Protein 2VVE (pdb70)

CATH classification: 2.60.120.770 (+1 more: 2.60.120.720)

InterPro domains:
  IPR054023 Spike protein P1, C-terminal [PF22188] (168-319)
  IPR059257 Spike protein P1, second jelly-roll domain [PF22465] (92-167)
  IPR059775 Spike protein P1, first jelly-roll domain [PF22464] (2-79)

Secondary structure (DSSP, 8-state):
--------EEEEEEEEE-SSSEEEE---TTEEEEEEE-SS-EEEE-TT-B-GGG--BS-EEE-TT-EEEE--SS-EEEE----SSEEEE---SPPBB--S--HHHHHHTT---EEEEE-GGGTT--EEEEEEEEEB-TTGGG--TT--EEE-EEEEEESS-TT---EEEEE---EEE--B--GGG-EEEEEEE---SEEEEEEEEE----HHHHHHH---TTSB-SEEEEEEEE--HHHHS-EEEEEEEEE-/-------EEEEEEEEE-SSSEEEE---TTEEEEEEE-SS-EEEE-TT-EEETTEEES-EEE-TT-EEEE--SS-EEEE-----SEEEE---SPPBB--S--HHHHHHTT---EEEEE-GGGTT--EEEEEEEEE--TTGGG--SS--EEE-EEEEEESS-TT---EEEE--EEEEE---S---SS-EEEEEE---SEEEEEEEEE----HHHHHHH---TTSB-SEEEEEEEE--HHHH--EEEEEEEEE-

Solvent-accessible surface area: 25021 Å² total; per-residue (Å²): 169,78,96,139,80,192,46,222,72,106,68,79,58,81,24,55,0,62,31,21,54,101,89,8,2,70,128,38,94,40,3,43,79,0,14,0,84,0,70,49,54,0,66,13,14,32,158,108,7,62,14,140,148,35,129,33,98,32,32,137,92,23,104,54,45,65,84,9,84,24,108,72,103,22,33,11,22,4,27,17,19,71,97,138,55,72,53,36,85,132,39,114,60,60,11,40,3,0,78,67,91,8,39,80,29,0,48,78,60,109,3,67,72,11,58,4,104,2,36,102,65,2,80,43,51,51,0,14,0,40,0,91,0,61,12,96,1,64,42,22,81,63,3,32,77,187,21,56,4,33,5,86,0,0,0,4,1,0,43,26,59,52,105,53,63,96,5,3,62,6,16,36,45,47,36,95,22,39,24,29,16,120,84,157,82,32,46,72,0,53,0,61,1,36,7,58,46,27,40,2,34,0,0,7,0,2,26,71,33,14,157,49,0,55,98,80,24,129,9,82,74,50,57,72,0,5,0,15,2,37,39,0,30,0,65,21,87,62,12,14,8,27,12,30,0,71,5,66,15,39,76,88,224,90,139,79,191,46,216,70,94,76,81,70,94,41,42,0,89,43,19,55,101,89,4,1,76,121,30,89,39,4,45,80,0,12,0,91,0,73,46,54,0,62,13,15,32,166,106,7,77,28,129,133,36,133,28,101,31,30,140,91,24,89,50,45,66,84,9,82,29,98,71,106,23,42,7,24,4,22,18,22,70,89,69,40,83,33,24,94,122,43,121,55,53,10,46,3,0,80,76,85,9,41,86,32,0,48,78,60,121,2,53,74,11,59,0,91,1,34,112,127,3,80,45,65,74,2,18,0,54,0,93,0,86,6,106,0,72,44,24,75,64,4,25,94,95,21,50,3,6,4,14,0,0,0,4,0,0,102,27,66,54,101,54,66,87,7,65,87,32,14,11,7,1,17,14,20,41,20,27,7,182,128,97,132,122,32,33,0,74,12,116,0,72,8,56,45,27,44,2,32,0,0,4,0,2,28,23,32,14,155,53,0,53,105,77,21,118,10,84,78,60,50,70,0,5,0,25,2,56,27,0,21,0,82,25,91,61,3,19,25,49,18,82,0,83,5,62,12,40,89,76

Organism: Pseudoalteromonas phage PM2 (NCBI:txid2905728)

B-factor: mean 25.16, std 11.33, range [6.18, 104.09]

Radius of gyration: 31.55 Å; Cα contacts (8 Å, |Δi|>4): 1299; chains: 2; bounding box: 76×60×102 Å

Foldseek 3Di:
DDDDDDFDDKDKDKDFAFAFKDWPDAQAPFFFKKKKAAQAKKWKADPPWGQVPNNTDRTHIDGHGDIDMDGDNHIMIMHGHHQHFFWFDFDPFFFFAADQPWLVVCVVLPQDKTKDAAAQVQFQPKFKKKFFKFFADQCVLHAHQWDKDKWWKWKWKDQDASVDIGTDTDTDDIDITHGHRDSVPTDMTIDIDTHGGGMMMIGTHIHDDDPSCCVPNNGDGSDGHRMGRRTITGSTSSRSRPGIMIMIITTD/DDDDDFDDKDKDKAFAFAFKDWPDAQAPFFFKKKWAAQAKKWKADPPWGADPNRIDRTDIDGHGDIDMDGDRHIMIMHGHNDLWFFQDFDPFFAFAADLPWLVVCVVLVQDKTKDQAAQVQAQNKFKKKFQKFFADDCVLHQHLFDKDKWWKWKWKDQDANVGIGTDIATDDMDIDHGHRPPSPPPMGIGIDTHGGGMMMIGIHIHDDGPSCCVPNNGDGSDGDRMGGRTMIGSPPVNNRPGIMIMMITGD

Nearest PDB structures (foldseek):
  2vve-assembly1_A  TM=1.004E+00  e=6.397E-52  Corticovirus PM2
  2w0c-assembly1_L  TM=8.748E-01  e=1.312E-48  Corticovirus PM2
  2vvd-assembly1_A  TM=9.718E-01  e=1.190E-29  Corticovirus PM2
  4n90-assembly2_B  TM=2.949E-01  e=5.730E-02  Homo sapiens
  4liu-assembly1_A-2  TM=1.480E-01  e=1.345E+00  Escherichia coli K-12

Structure (mmCIF, N/CA/C/O backbone):
data_2VVE
#
_entry.id   2VVE
#
_cell.length_a   107.894
_cell.length_b   107.894
_cell.length_c   44.171
_cell.angle_alpha   90.00
_cell.angle_beta   90.00
_cell.angle_gamma   90.00
#
_symmetry.space_group_name_H-M   'P 4'
#
loop_
_entity.id
_entity.type
_entity.pdbx_description
1 polymer 'SPIKE PROTEIN P1'
2 non-polymer 'CALCIUM ION'
3 non-polymer 'CHLORIDE ION'
4 water water
#
loop_
_atom_site.group_PDB
_atom_site.id
_atom_site.type_symbol
_atom_site.label_atom_id
_atom_site.label_alt_id
_atom_site.label_comp_id
_atom_site.label_asym_id
_atom_site.label_entity_id
_atom_site.label_seq_id
_atom_site.pdbx_PDB_ins_code
_atom_site.Cartn_x
_atom_site.Cartn_y
_atom_site.Cartn_z
_atom_site.occupancy
_atom_site.B_iso_or_equiv
_atom_site.auth_seq_id
_atom_site.auth_comp_id
_atom_site.auth_asym_id
_atom_site.auth_atom_id
_atom_site.pdbx_PDB_model_num
ATOM 1 N N . GLN A 1 3 ? 9.273 5.471 54.841 1.00 68.59 84 GLN A N 1
ATOM 2 C CA . GLN A 1 3 ? 9.088 6.720 55.639 1.00 67.32 84 GLN A CA 1
ATOM 3 C C . GLN A 1 3 ? 7.617 7.140 55.734 1.00 64.29 84 GLN A C 1
ATOM 4 O O . GLN A 1 3 ? 7.170 7.617 56.780 1.00 67.15 84 GLN A O 1
ATOM 6 N N . GLU A 1 4 ? 6.874 6.965 54.643 1.00 56.37 85 GLU A N 1
ATOM 7 C CA . GLU A 1 4 ? 5.449 7.295 54.616 1.00 49.67 85 GLU A CA 1
ATOM 8 C C . GLU A 1 4 ? 4.617 6.121 54.101 1.00 40.99 85 GLU A C 1
ATOM 9 O O . GLU A 1 4 ? 4.851 5.624 52.995 1.00 29.82 85 GLU A O 1
ATOM 11 N N . GLN A 1 5 ? 3.656 5.688 54.917 1.00 31.78 86 GLN A N 1
ATOM 12 C CA . GLN A 1 5 ? 2.736 4.605 54.562 1.00 31.57 86 GLN A CA 1
ATOM 13 C C . GLN A 1 5 ? 1.888 4.967 53.333 1.00 25.29 86 GLN A C 1
ATOM 14 O O . GLN A 1 5 ? 1.496 6.123 53.155 1.00 27.25 86 GLN A O 1
ATOM 16 N N . THR A 1 6 ? 1.614 3.975 52.487 1.00 26.29 87 THR A N 1
ATOM 17 C CA . THR A 1 6 ? 0.770 4.182 51.300 1.00 18.08 87 THR A CA 1
ATOM 18 C C . THR A 1 6 ? -0.668 4.428 51.746 1.00 17.65 87 THR A C 1
ATOM 19 O O . THR A 1 6 ? -1.153 3.793 52.685 1.00 23.21 87 THR A O 1
ATOM 23 N N . THR A 1 7 ? -1.346 5.349 51.064 1.00 20.33 88 THR A N 1
ATOM 24 C CA . THR A 1 7 ? -2.759 5.639 51.345 1.00 17.62 88 THR A CA 1
ATOM 25 C C . THR A 1 7 ? -3.600 5.581 50.064 1.00 14.75 88 THR A C 1
ATOM 26 O O . THR A 1 7 ? -3.073 5.689 48.948 1.00 15.62 88 THR A O 1
ATOM 30 N N . LYS A 1 8 ? -4.906 5.387 50.228 1.00 14.22 89 LYS A N 1
ATOM 31 C CA . LYS A 1 8 ? -5.831 5.338 49.098 1.00 18.34 89 LYS A CA 1
ATOM 32 C C . LYS A 1 8 ? -6.043 6.741 48.527 1.00 16.31 89 LYS A C 1
ATOM 33 O O . LYS A 1 8 ? -5.968 7.738 49.261 1.00 20.28 89 LYS A O 1
ATOM 39 N N . SER A 1 9 ? -6.298 6.814 47.222 1.00 13.75 90 SER A N 1
ATOM 40 C CA . SER A 1 9 ? -6.608 8.074 46.557 1.00 15.81 90 SER A CA 1
ATOM 41 C C . SER A 1 9 ? -8.123 8.224 46.469 1.00 17.42 90 SER A C 1
ATOM 42 O O . SER A 1 9 ? -8.811 7.338 45.969 1.00 17.29 90 SER A O 1
ATOM 45 N N . ARG A 1 10 ? -8.636 9.354 46.932 1.00 16.26 91 ARG A N 1
ATOM 46 C CA . ARG A 1 10 ? -10.060 9.646 46.812 1.00 15.49 91 ARG A CA 1
ATOM 47 C C . ARG A 1 10 ? -10.362 10.435 45.534 1.00 18.62 91 ARG A C 1
ATOM 48 O O . ARG A 1 10 ? -11.325 10.133 44.821 1.00 23.60 91 ARG A O 1
ATOM 56 N N . ASP A 1 11 ? -9.499 11.408 45.244 1.00 16.11 92 ASP A N 1
ATOM 57 C CA A ASP A 1 11 ? -9.764 12.419 44.220 0.80 25.93 92 ASP A CA 1
ATOM 58 C CA B ASP A 1 11 ? -9.759 12.433 44.232 0.20 18.79 92 ASP A CA 1
ATOM 59 C C . ASP A 1 11 ? -9.023 12.175 42.919 1.00 18.26 92 ASP A C 1
ATOM 60 O O . ASP A 1 11 ? -7.860 11.774 42.927 1.00 15.36 92 ASP A O 1
ATOM 69 N N . VAL A 1 12 ? -9.722 12.408 41.801 1.00 17.19 93 VAL A N 1
ATOM 70 C CA A VAL A 1 12 ? -9.091 12.477 40.484 0.50 15.59 93 VAL A CA 1
ATOM 71 C CA B VAL A 1 12 ? -9.092 12.463 40.494 0.50 14.14 93 VAL A CA 1
ATOM 72 C C . VAL A 1 12 ? -9.142 13.915 39.995 1.00 14.19 93 VAL A C 1
ATOM 73 O O . VAL A 1 12 ? -10.129 14.630 40.220 1.00 14.06 93 VAL A O 1
ATOM 80 N N . ASN A 1 13 ? -8.074 14.352 39.352 1.00 13.63 94 ASN A N 1
ATOM 81 C CA . ASN A 1 13 ? -8.032 15.683 38.762 1.00 13.09 94 ASN A CA 1
ATOM 82 C C . ASN A 1 13 ? -7.340 15.550 37.415 1.00 15.72 94 ASN A C 1
ATOM 83 O O . ASN A 1 13 ? -6.233 15.009 37.350 1.00 13.53 94 ASN A O 1
ATOM 88 N N . SER A 1 14 ? -7.992 16.040 36.356 1.00 10.72 95 SER A N 1
ATOM 89 C CA . SER A 1 14 ? -7.477 15.933 34.985 1.00 12.87 95 SER A CA 1
ATOM 90 C C . SER A 1 14 ? -7.195 17.323 34.429 1.00 14.36 95 SER A C 1
ATOM 91 O O . SER A 1 14 ? -8.013 18.245 34.562 1.00 11.73 95 SER A O 1
ATOM 94 N N . PHE A 1 15 ? -6.037 17.479 33.802 1.00 10.87 96 PHE A N 1
ATOM 95 C CA . PHE A 1 15 ? -5.642 18.796 33.312 1.00 9.89 96 PHE A CA 1
ATOM 96 C C . PHE A 1 15 ? -4.524 18.675 32.293 1.00 15.22 96 PHE A C 1
ATOM 97 O O . PHE A 1 15 ? -4.040 17.581 32.022 1.00 11.63 96 PHE A O 1
ATOM 105 N N . GLN A 1 16 ? -4.132 19.806 31.727 1.00 9.64 97 GLN A N 1
ATOM 106 C CA . GLN A 1 16 ? -3.096 19.840 30.696 1.00 12.45 97 GLN A CA 1
ATOM 107 C C . GLN A 1 16 ? -1.918 20.656 31.193 1.00 17.81 97 GLN A C 1
ATOM 108 O O . GLN A 1 16 ? -2.107 21.707 31.821 1.00 15.70 97 GLN A O 1
ATOM 114 N N . ILE A 1 17 ? -0.708 20.177 30.914 1.00 10.35 98 ILE A N 1
ATOM 115 C CA . ILE A 1 17 ? 0.502 20.954 31.228 1.00 13.47 98 ILE A CA 1
ATOM 116 C C . ILE A 1 17 ? 1.154 21.488 29.948 1.00 15.31 98 ILE A C 1
ATOM 117 O O . ILE A 1 17 ? 1.408 20.718 29.007 1.00 14.14 98 ILE A O 1
ATOM 122 N N . PRO A 1 18 ? 1.436 22.804 29.912 1.00 16.76 99 PRO A N 1
ATOM 123 C CA . PRO A 1 18 ? 2.130 23.352 28.754 1.00 16.63 99 PRO A CA 1
ATOM 124 C C . PRO A 1 18 ? 3.590 22.931 28.786 1.00 19.35 99 PRO A C 1
ATOM 125 O O . PRO A 1 18 ? 4.300 23.209 29.755 1.00 19.72 99 PRO A O 1
ATOM 129 N N . LEU A 1 19 ? 4.021 22.227 27.745 1.00 12.54 100 LEU A N 1
ATOM 130 C CA . LEU A 1 19 ? 5.411 21.779 27.665 1.00 13.64 100 LEU A CA 1
ATOM 131 C C . LEU A 1 19 ? 6.292 22.855 27.019 1.00 15.80 100 LEU A C 1
ATOM 132 O O . LEU A 1 19 ? 6.081 23.222 25.866 1.00 16.70 100 LEU A O 1
ATOM 137 N N . ARG A 1 20 ? 7.269 23.364 27.770 1.00 11.13 101 ARG A N 1
ATOM 138 C CA . ARG A 1 20 ? 8.092 24.455 27.265 1.00 12.39 101 ARG A CA 1
ATOM 139 C C . ARG A 1 20 ? 9.551 23.991 27.154 1.00 17.09 101 ARG A C 1
ATOM 140 O O . ARG A 1 20 ? 9.810 22.795 27.208 1.00 17.28 101 ARG A O 1
ATOM 148 N N . ASP A 1 21 ? 10.483 24.919 26.968 1.00 14.13 102 ASP A N 1
ATOM 149 C CA . ASP A 1 21 ? 11.851 24.567 26.594 1.00 12.82 102 ASP A CA 1
ATOM 150 C C . ASP A 1 21 ? 12.806 24.369 27.765 1.00 15.19 102 ASP A C 1
ATOM 151 O O . ASP A 1 21 ? 12.639 24.956 28.840 1.00 13.93 102 ASP A O 1
ATOM 156 N N . GLY A 1 22 ? 13.846 23.587 27.519 1.00 13.38 103 GLY A N 1
ATOM 157 C CA . GLY A 1 22 ? 14.828 23.270 28.560 1.00 12.32 103 GLY A CA 1
ATOM 158 C C . GLY A 1 22 ? 14.269 22.298 29.587 1.00 13.92 103 GLY A C 1
ATOM 159 O O . GLY A 1 22 ? 13.137 21.832 29.463 1.00 15.36 103 GLY A O 1
ATOM 160 N N . VAL A 1 23 ? 15.062 21.997 30.608 1.00 15.24 104 VAL A N 1
ATOM 161 C CA . VAL A 1 23 ? 14.600 21.073 31.659 1.00 10.85 104 VAL A CA 1
ATOM 162 C C . VAL A 1 23 ? 13.728 21.859 32.622 1.00 15.48 104 VAL A C 1
ATOM 163 O O . VAL A 1 23 ? 14.159 22.878 33.185 1.00 16.01 104 VAL A O 1
ATOM 167 N N . ARG A 1 24 ? 12.484 21.411 32.751 1.00 12.18 105 ARG A N 1
ATOM 168 C CA . ARG A 1 24 ? 11.479 22.049 33.592 1.00 13.57 105 ARG A CA 1
ATOM 169 C C . ARG A 1 24 ? 10.797 20.991 34.431 1.00 12.94 105 ARG A C 1
ATOM 170 O O . ARG A 1 24 ? 10.833 19.807 34.122 1.00 14.48 105 ARG A O 1
ATOM 178 N N . GLU A 1 25 ? 10.162 21.427 35.504 1.00 14.72 106 GLU A N 1
ATOM 179 C CA . GLU A 1 25 ? 9.439 20.505 36.354 1.00 13.24 106 GLU A CA 1
ATOM 180 C C . GLU A 1 25 ? 8.117 20.088 35.697 1.00 14.78 106 GLU A C 1
ATOM 181 O O . GLU A 1 25 ? 7.368 20.937 35.209 1.00 16.96 106 GLU A O 1
ATOM 187 N N . LEU A 1 26 ? 7.853 18.783 35.665 1.00 12.68 107 LEU A N 1
ATOM 188 C CA . LEU A 1 26 ? 6.586 18.264 35.163 1.00 11.04 107 LEU A CA 1
ATOM 189 C C . LEU A 1 26 ? 5.580 18.194 36.309 1.00 15.23 107 LEU A C 1
ATOM 190 O O . LEU A 1 26 ? 4.429 18.606 36.163 1.00 15.96 107 LEU A O 1
ATOM 195 N N . LEU A 1 27 ? 6.024 17.654 37.439 1.00 16.20 108 LEU A N 1
ATOM 196 C CA . LEU A 1 27 ? 5.224 17.596 38.667 1.00 13.16 108 LEU A CA 1
ATOM 197 C C . LEU A 1 27 ? 6.038 18.071 39.861 1.00 13.52 108 LEU A C 1
ATOM 198 O O . LEU A 1 27 ? 7.228 17.734 39.974 1.00 16.09 108 LEU A O 1
ATOM 203 N N . PRO A 1 28 ? 5.398 18.822 40.782 1.00 16.24 109 PRO A N 1
ATOM 204 C CA . PRO A 1 28 ? 6.094 19.288 41.972 1.00 15.56 109 PRO A CA 1
ATOM 205 C C . PRO A 1 28 ? 6.078 18.207 43.065 1.00 16.97 109 PRO A C 1
ATOM 206 O O . PRO A 1 28 ? 5.308 17.243 42.970 1.00 16.15 109 PRO A O 1
ATOM 210 N N . GLU A 1 29 ? 6.916 18.352 44.086 1.00 16.09 110 GLU A N 1
ATOM 211 C CA . GLU A 1 29 ? 6.764 17.511 45.274 1.00 20.51 110 GLU A CA 1
ATOM 212 C C . GLU A 1 29 ? 5.408 17.838 45.896 1.00 22.34 110 GLU A C 1
ATOM 213 O O . GLU A 1 29 ? 5.087 19.003 46.146 1.00 20.74 110 GLU A O 1
ATOM 219 N N . ASP A 1 30 ? 4.615 16.799 46.124 1.00 16.69 111 ASP A N 1
ATOM 220 C CA . ASP A 1 30 ? 3.251 16.965 46.605 1.00 17.13 111 ASP A CA 1
ATOM 221 C C . ASP A 1 30 ? 2.878 15.700 47.376 1.00 14.30 111 ASP A C 1
ATOM 222 O O . ASP A 1 30 ? 2.582 14.663 46.777 1.00 12.87 111 ASP A O 1
ATOM 227 N N . ALA A 1 31 ? 2.911 15.806 48.707 1.00 20.28 112 ALA A N 1
ATOM 228 C CA . ALA A 1 31 ? 2.649 14.673 49.601 1.00 22.18 112 ALA A CA 1
ATOM 229 C C . ALA A 1 31 ? 1.294 13.999 49.348 1.00 18.22 112 ALA A C 1
ATOM 230 O O . ALA A 1 31 ? 1.115 12.830 49.680 1.00 23.43 112 ALA A O 1
ATOM 232 N N . SER A 1 32 ? 0.347 14.729 48.763 1.00 19.44 113 SER A N 1
ATOM 233 C CA . SER A 1 32 ? -0.989 14.169 48.540 1.00 22.48 113 SER A CA 1
ATOM 234 C C . SER A 1 32 ? -1.040 13.249 47.317 1.00 21.25 113 SER A C 1
ATOM 235 O O . SER A 1 32 ? -1.900 12.359 47.239 1.00 18.67 113 SER A O 1
ATOM 238 N N . ARG A 1 33 ? -0.098 13.431 46.388 1.00 12.71 114 ARG A N 1
ATOM 239 C CA . ARG A 1 33 ? -0.159 12.721 45.105 1.00 11.62 114 ARG A CA 1
ATOM 240 C C . ARG A 1 33 ? 0.294 11.258 45.197 1.00 17.73 114 ARG A C 1
ATOM 241 O O . ARG A 1 33 ? 1.381 10.962 45.690 1.00 13.72 114 ARG A O 1
ATOM 249 N N . ASN A 1 34 ? -0.549 10.356 44.705 1.00 11.23 115 ASN A N 1
ATOM 250 C CA . ASN A 1 34 ? -0.227 8.932 44.660 1.00 14.49 115 ASN A CA 1
ATOM 251 C C . ASN A 1 34 ? 0.072 8.388 43.273 1.00 15.64 115 ASN A C 1
ATOM 252 O O . ASN A 1 34 ? 0.786 7.386 43.124 1.00 13.41 115 ASN A O 1
ATOM 257 N N . ARG A 1 35 ? -0.511 9.014 42.257 1.00 10.70 116 ARG A N 1
ATOM 258 C CA . ARG A 1 35 ? -0.397 8.495 40.903 1.00 10.67 116 ARG A CA 1
ATOM 259 C C . ARG A 1 35 ? -0.682 9.588 39.884 1.00 11.76 116 ARG A C 1
ATOM 260 O O . ARG A 1 35 ? -1.532 10.458 40.109 1.00 13.61 116 ARG A O 1
ATOM 268 N N . ALA A 1 36 ? 0.057 9.547 38.778 1.00 7.97 117 ALA A N 1
ATOM 269 C CA . ALA A 1 36 ? -0.220 10.381 37.614 1.00 10.49 117 ALA A CA 1
ATOM 270 C C . ALA A 1 36 ? -0.159 9.509 36.352 1.00 12.80 117 ALA A C 1
ATOM 271 O O . ALA A 1 36 ? 0.806 8.774 36.152 1.00 13.08 117 ALA A O 1
ATOM 273 N N . SER A 1 37 ? -1.205 9.560 35.532 1.00 7.96 118 SER A N 1
ATOM 274 C CA . SER A 1 37 ? -1.156 8.950 34.195 1.00 6.18 118 SER A CA 1
ATOM 275 C C . SER A 1 37 ? -1.001 10.071 33.173 1.00 12.27 118 SER A C 1
ATOM 276 O O . SER A 1 37 ? -1.819 10.985 33.119 1.00 11.87 118 SER A O 1
ATOM 279 N N . ILE A 1 38 ? 0.044 9.975 32.353 1.00 10.08 119 ILE A N 1
ATOM 280 C CA . ILE A 1 38 ? 0.499 11.080 31.521 1.00 9.48 119 ILE A CA 1
ATOM 281 C C . ILE A 1 38 ? 0.618 10.639 30.052 1.00 8.81 119 ILE A C 1
ATOM 282 O O . ILE A 1 38 ? 1.077 9.535 29.761 1.00 10.00 119 ILE A O 1
ATOM 287 N N . LYS A 1 39 ? 0.228 11.527 29.136 1.00 9.24 120 LYS A N 1
ATOM 288 C CA . LYS A 1 39 ? 0.475 11.300 27.718 1.00 6.90 120 LYS A CA 1
ATOM 289 C C . LYS A 1 39 ? 0.962 12.598 27.102 1.00 10.59 120 LYS A C 1
ATOM 290 O O . LYS A 1 39 ? 0.297 13.629 27.215 1.00 13.52 120 LYS A O 1
ATOM 296 N N . SER A 1 40 ? 2.121 12.524 26.454 1.00 10.59 121 SER A N 1
ATOM 297 C CA . SER A 1 40 ? 2.714 13.687 25.776 1.00 10.71 121 SER A CA 1
ATOM 298 C C . SER A 1 40 ? 2.533 13.552 24.267 1.00 10.98 121 SER A C 1
ATOM 299 O O . SER A 1 40 ? 2.718 12.462 23.728 1.00 11.79 121 SER A O 1
ATOM 302 N N . PRO A 1 41 ? 2.193 14.659 23.577 1.00 8.52 122 PRO A N 1
ATOM 303 C CA . PRO A 1 41 ? 2.020 14.587 22.138 1.00 10.90 122 PRO A CA 1
ATOM 304 C C . PRO A 1 41 ? 3.352 14.616 21.386 1.00 13.59 122 PRO A C 1
ATOM 305 O O . PRO A 1 41 ? 3.366 14.472 20.166 1.00 11.60 122 PRO A O 1
ATOM 309 N N . VAL A 1 42 ? 4.444 14.811 22.122 1.00 9.79 123 VAL A N 1
ATOM 310 C CA . VAL A 1 42 ? 5.798 14.780 21.561 1.00 11.54 123 VAL A CA 1
ATOM 311 C C . VAL A 1 42 ? 6.671 13.853 22.396 1.00 9.25 123 VAL A C 1
ATOM 312 O O . VAL A 1 42 ? 6.381 13.625 23.586 1.00 10.50 123 VAL A O 1
ATOM 316 N N . ASP A 1 43 ? 7.741 13.322 21.789 1.00 10.98 124 ASP A N 1
ATOM 317 C CA . ASP A 1 43 ? 8.732 12.567 22.574 1.00 14.83 124 ASP A CA 1
ATOM 318 C C . ASP A 1 43 ? 9.179 13.397 23.777 1.00 9.54 124 ASP A C 1
ATOM 319 O O . ASP A 1 43 ? 9.459 14.606 23.658 1.00 10.60 124 ASP A O 1
ATOM 324 N N . ILE A 1 44 ? 9.248 12.754 24.934 1.00 11.08 125 ILE A N 1
ATOM 325 C CA . ILE A 1 44 ? 9.491 13.474 26.176 1.00 10.17 125 ILE A CA 1
ATOM 326 C C . ILE A 1 44 ? 10.490 12.692 27.035 1.00 7.68 125 ILE A C 1
ATOM 327 O O . ILE A 1 44 ? 10.377 11.476 27.193 1.00 13.30 125 ILE A O 1
ATOM 332 N N . TRP A 1 45 ? 11.457 13.410 27.588 1.00 9.56 126 TRP A N 1
ATOM 333 C CA . TRP A 1 45 ? 12.470 12.804 28.425 1.00 9.30 126 TRP A CA 1
ATOM 334 C C . TRP A 1 45 ? 12.096 13.111 29.870 1.00 11.27 126 TRP A C 1
ATOM 335 O O . TRP A 1 45 ? 11.766 14.257 30.186 1.00 9.65 126 TRP A O 1
ATOM 346 N N . ILE A 1 46 ? 12.087 12.080 30.713 1.00 9.65 127 ILE A N 1
ATOM 347 C CA . ILE A 1 46 ? 11.585 12.174 32.091 1.00 9.12 127 ILE A CA 1
ATOM 348 C C . ILE A 1 46 ? 12.680 11.725 33.058 1.00 14.47 127 ILE A C 1
ATOM 349 O O . ILE A 1 46 ? 13.349 10.712 32.830 1.00 10.94 127 ILE A O 1
ATOM 354 N N . GLY A 1 47 ? 12.849 12.482 34.130 1.00 9.32 128 GLY A N 1
ATOM 355 C CA . GLY A 1 47 ? 13.881 12.183 35.123 1.00 13.89 128 GLY A CA 1
ATOM 356 C C . GLY A 1 47 ? 13.691 12.889 36.449 1.00 16.22 128 GLY A C 1
ATOM 357 O O . GLY A 1 47 ? 12.753 13.683 36.631 1.00 14.93 128 GLY A O 1
ATOM 358 N N . GLY A 1 48 ? 14.624 12.617 37.359 1.00 11.42 129 GLY A N 1
ATOM 359 C CA . GLY A 1 48 ? 14.629 13.200 38.696 1.00 15.88 129 GLY A CA 1
ATOM 360 C C . GLY A 1 48 ? 15.421 14.485 38.740 1.00 17.89 129 GLY A C 1
ATOM 361 O O . GLY A 1 48 ? 15.669 15.108 37.715 1.00 14.22 129 GLY A O 1
ATOM 362 N N . GLU A 1 49 ? 15.834 14.876 39.939 1.00 18.12 130 GLU A N 1
ATOM 363 C CA . GLU A 1 49 ? 16.503 16.167 40.146 1.00 26.19 130 GLU A CA 1
ATOM 364 C C . GLU A 1 49 ? 17.865 16.258 39.458 1.00 21.23 130 GLU A C 1
ATOM 365 O O . GLU A 1 49 ? 18.376 17.360 39.216 1.00 21.50 130 GLU A O 1
ATOM 371 N N . ASN A 1 50 ? 18.428 15.100 39.113 1.00 18.69 131 ASN A N 1
ATOM 372 C CA . ASN A 1 50 ? 19.721 15.027 38.431 1.00 20.22 131 ASN A CA 1
ATOM 373 C C . ASN A 1 50 ? 19.690 15.278 36.923 1.00 18.31 131 ASN A C 1
ATOM 374 O O . ASN A 1 50 ? 20.740 15.514 36.317 1.00 18.74 131 ASN A O 1
ATOM 379 N N . MET A 1 51 ? 18.500 15.230 36.326 1.00 16.08 132 MET A N 1
ATOM 380 C CA . MET A 1 51 ? 18.368 15.377 34.871 1.00 14.81 132 MET A CA 1
ATOM 381 C C . MET A 1 51 ? 18.785 16.762 34.375 1.00 22.26 132 MET A C 1
ATOM 382 O O . MET A 1 51 ? 18.338 17.781 34.908 1.00 16.04 132 MET A O 1
ATOM 387 N N . THR A 1 52 ? 19.638 16.773 33.349 1.00 14.87 133 THR A N 1
ATOM 388 C CA . THR A 1 52 ? 20.110 17.995 32.718 1.00 21.89 133 THR A CA 1
ATOM 389 C C . THR A 1 52 ? 20.039 17.797 31.213 1.00 16.09 133 THR A C 1
ATOM 390 O O . THR A 1 52 ? 19.879 16.672 30.742 1.00 17.15 133 THR A O 1
ATOM 394 N N . ALA A 1 53 ? 20.152 18.881 30.453 1.00 19.01 134 ALA A N 1
ATOM 395 C CA . ALA A 1 53 ? 20.128 18.787 28.994 1.00 26.67 134 ALA A CA 1
ATOM 396 C C . ALA A 1 53 ? 21.028 19.841 28.362 1.00 25.86 134 ALA A C 1
ATOM 397 O O . ALA A 1 53 ? 20.582 20.653 27.553 1.00 36.28 134 ALA A O 1
ATOM 399 N N . LEU A 1 54 ? 22.293 19.834 28.771 1.00 27.86 135 LEU A N 1
ATOM 400 C CA . LEU A 1 54 ? 23.315 20.704 28.183 1.00 36.43 135 LEU A CA 1
ATOM 401 C C . LEU A 1 54 ? 23.527 20.392 26.705 1.00 31.30 135 LEU A C 1
ATOM 402 O O . LEU A 1 54 ? 23.751 19.239 26.334 1.00 38.42 135 LEU A O 1
ATOM 407 N N . ASN A 1 55 ? 23.421 21.432 25.876 1.00 43.00 136 ASN A N 1
ATOM 408 C CA . ASN A 1 55 ? 23.527 21.335 24.411 1.00 43.85 136 ASN A CA 1
ATOM 409 C C . ASN A 1 55 ? 22.575 20.336 23.745 1.00 41.20 136 ASN A C 1
ATOM 410 O O . ASN A 1 55 ? 22.921 19.709 22.739 1.00 41.46 136 ASN A O 1
ATOM 415 N N . GLY A 1 56 ? 21.378 20.191 24.314 1.00 45.48 137 GLY A N 1
ATOM 416 C CA . GLY A 1 56 ? 20.350 19.311 23.753 1.00 39.58 137 GLY A CA 1
ATOM 417 C C . GLY A 1 56 ? 20.580 17.823 23.958 1.00 35.26 137 GLY A C 1
ATOM 418 O O . GLY A 1 56 ? 19.889 17.000 23.362 1.00 40.19 137 GLY A O 1
ATOM 419 N N . ILE A 1 57 ? 21.557 17.483 24.796 1.00 33.39 138 ILE A N 1
ATOM 420 C CA . ILE A 1 57 ? 21.834 16.095 25.150 1.00 29.23 138 ILE A CA 1
ATOM 421 C C . ILE A 1 57 ? 21.335 15.858 26.567 1.00 33.09 138 ILE A C 1
ATOM 422 O O . ILE A 1 57 ? 21.893 16.394 27.525 1.00 28.99 138 ILE A O 1
ATOM 427 N N . VAL A 1 58 ? 20.281 15.055 26.693 1.00 26.36 139 VAL A N 1
ATOM 428 C CA . VAL A 1 58 ? 19.698 14.755 27.995 1.00 26.77 139 VAL A CA 1
ATOM 429 C C . VAL A 1 58 ? 20.549 13.736 28.735 1.00 25.44 139 VAL A C 1
ATOM 430 O O . VAL A 1 58 ? 20.881 12.676 28.201 1.00 25.23 139 VAL A O 1
ATOM 434 N N . ASP A 1 59 ? 20.907 14.070 29.970 1.00 18.91 140 ASP A N 1
ATOM 435 C CA . ASP A 1 59 ? 21.560 13.119 30.854 1.00 16.03 140 ASP A CA 1
ATOM 436 C C . ASP A 1 59 ? 20.713 12.950 32.108 1.00 17.85 140 ASP A C 1
ATOM 437 O O . ASP A 1 59 ? 20.155 13.923 32.617 1.00 22.57 140 ASP A O 1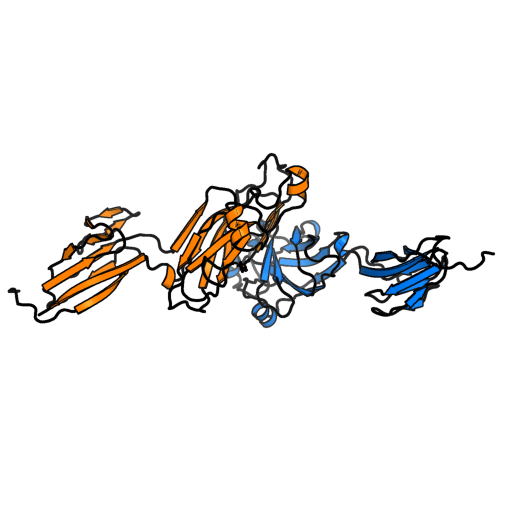
ATOM 442 N N . GLY A 1 60 ? 20.631 11.719 32.606 1.00 18.67 141 GLY A N 1
ATOM 443 C CA . GLY A 1 60 ? 19.780 11.403 33.752 1.00 19.48 141 GLY A CA 1
ATOM 444 C C . GLY A 1 60 ? 18.301 11.409 33.414 1.00 14.90 141 GLY A C 1
ATOM 445 O O . GLY A 1 60 ? 17.459 11.632 34.275 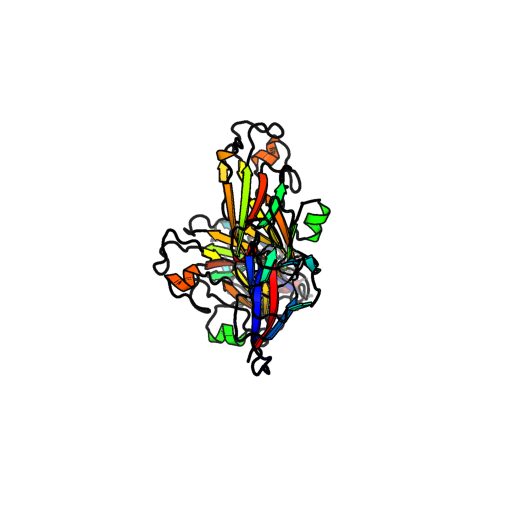1.00 15.26 141 GLY A O 1
ATOM 446 N N . GLY A 1 61 ? 17.981 11.161 32.148 1.00 17.30 142 GLY A N 1
ATOM 447 C CA . GLY A 1 61 ? 16.588 11.070 31.720 1.00 14.38 142 GLY A CA 1
ATOM 448 C C . GLY A 1 61 ? 16.370 9.797 30.926 1.00 13.15 142 GLY A C 1
ATOM 449 O O . GLY A 1 61 ? 17.329 9.136 30.544 1.00 13.61 142 GLY A O 1
ATOM 450 N N . ARG A 1 62 ? 15.107 9.445 30.714 1.00 11.52 143 ARG A N 1
ATOM 451 C CA . ARG A 1 62 ? 14.762 8.466 29.692 1.00 10.27 143 ARG A CA 1
ATOM 452 C C . ARG A 1 62 ? 13.546 8.919 28.892 1.00 8.97 143 ARG A C 1
ATOM 453 O O . ARG A 1 62 ? 12.676 9.636 29.394 1.00 11.95 143 ARG A O 1
ATOM 461 N N . LYS A 1 63 ? 13.513 8.480 27.638 1.00 9.99 144 LYS A N 1
ATOM 462 C CA . LYS A 1 63 ? 12.483 8.868 26.701 1.00 10.74 144 LYS A CA 1
ATOM 463 C C . LYS A 1 63 ? 11.189 8.080 26.896 1.00 10.63 144 LYS A C 1
ATOM 464 O O . LYS A 1 63 ? 11.208 6.859 27.102 1.00 11.66 144 LYS A O 1
ATOM 470 N N . PHE A 1 64 ? 10.082 8.804 26.834 1.00 7.07 145 PHE A N 1
ATOM 471 C CA . PHE A 1 64 ? 8.782 8.222 26.523 1.00 11.33 145 PHE A CA 1
ATOM 472 C C . PHE A 1 64 ? 8.330 8.774 25.165 1.00 13.35 145 PHE A C 1
ATOM 473 O O . PHE A 1 64 ? 8.548 9.948 24.850 1.00 11.72 145 PHE A O 1
ATOM 481 N N . GLU A 1 65 ? 7.719 7.922 24.349 1.00 11.38 146 GLU A N 1
ATOM 482 C CA . GLU A 1 65 ? 7.340 8.319 22.990 1.00 11.35 146 GLU A CA 1
ATOM 483 C C . GLU A 1 65 ? 6.093 9.203 22.915 1.00 7.58 146 GLU A C 1
ATOM 484 O O . GLU A 1 65 ? 5.197 9.145 23.787 1.00 8.31 146 GLU A O 1
ATOM 490 N N . ALA A 1 66 ? 6.049 10.032 21.879 1.00 11.22 147 ALA A N 1
ATOM 491 C CA . ALA A 1 66 ? 4.839 10.777 21.537 1.00 15.95 147 ALA A CA 1
ATOM 492 C C . ALA A 1 66 ? 3.676 9.800 21.528 1.00 13.10 147 ALA A C 1
ATOM 493 O O . ALA A 1 66 ? 3.765 8.710 20.927 1.00 11.31 147 ALA A O 1
ATOM 495 N N . GLY A 1 67 ? 2.606 10.182 22.219 1.00 7.33 148 GLY A N 1
ATOM 496 C CA . GLY A 1 67 ? 1.373 9.399 22.261 1.00 9.05 148 GLY A CA 1
ATOM 497 C C . GLY A 1 67 ? 1.371 8.217 23.214 1.00 10.12 148 GLY A C 1
ATOM 498 O O . GLY A 1 67 ? 0.367 7.499 23.314 1.00 10.40 148 GLY A O 1
ATOM 499 N N . GLN A 1 68 ? 2.489 7.995 23.902 1.00 9.02 149 GLN A N 1
ATOM 500 C CA . GLN A 1 68 ? 2.612 6.854 24.805 1.00 9.50 149 GLN A CA 1
ATOM 501 C C . GLN A 1 68 ? 2.067 7.256 26.161 1.00 11.92 149 GLN A C 1
ATOM 502 O O . GLN A 1 68 ? 2.501 8.249 26.750 1.00 11.75 149 GLN A O 1
ATOM 508 N N . GLU A 1 69 ? 1.110 6.482 26.658 1.00 10.05 150 GLU A N 1
ATOM 509 C CA . GLU A 1 69 ? 0.614 6.698 28.005 1.00 9.03 150 GLU A CA 1
ATOM 510 C C . GLU A 1 69 ? 1.572 6.026 28.979 1.00 10.72 150 GLU A C 1
ATOM 511 O O . GLU A 1 69 ? 1.922 4.855 28.814 1.00 12.89 150 GLU A O 1
ATOM 517 N N . PHE A 1 70 ? 2.004 6.772 29.994 1.00 7.52 151 PHE A N 1
ATOM 518 C CA . PHE A 1 70 ? 2.855 6.200 31.023 1.00 7.85 151 PHE A CA 1
ATOM 519 C C . PHE A 1 70 ? 2.447 6.713 32.405 1.00 12.97 151 PHE A C 1
ATOM 520 O O . PHE A 1 70 ? 1.643 7.640 32.514 1.00 12.49 151 PHE A O 1
ATOM 528 N N . GLN A 1 71 ? 2.970 6.098 33.453 1.00 8.54 152 GLN A N 1
ATOM 529 C CA . GLN A 1 71 ? 2.587 6.519 34.797 1.00 9.68 152 GLN A CA 1
ATOM 530 C C . GLN A 1 71 ? 3.802 6.852 35.647 1.00 13.79 152 GLN A C 1
ATOM 531 O O . GLN A 1 71 ? 4.884 6.280 35.461 1.00 13.26 152 GLN A O 1
ATOM 537 N N . ILE A 1 72 ? 3.599 7.789 36.566 1.00 8.91 153 ILE A N 1
ATOM 538 C CA . ILE A 1 72 ? 4.563 8.109 37.616 1.00 10.46 153 ILE A CA 1
ATOM 539 C C . ILE A 1 72 ? 3.822 7.947 38.949 1.00 13.88 153 ILE A C 1
ATOM 540 O O . ILE A 1 72 ? 2.746 8.542 39.129 1.00 14.62 153 ILE A O 1
ATOM 545 N N . ASN A 1 73 ? 4.381 7.153 39.876 1.00 11.30 154 ASN A N 1
ATOM 546 C CA . ASN A 1 73 ? 3.696 6.872 41.144 1.00 14.02 154 ASN A CA 1
ATOM 547 C C . ASN A 1 73 ? 4.396 7.458 42.373 1.00 16.50 154 ASN A C 1
ATOM 548 O O . ASN A 1 73 ? 4.156 7.027 43.497 1.00 19.10 154 ASN A O 1
ATOM 553 N N . THR A 1 74 ? 5.257 8.441 42.150 1.00 14.59 155 THR A N 1
ATOM 554 C CA . THR A 1 74 ? 5.988 9.086 43.236 1.00 11.87 155 THR A CA 1
ATOM 555 C C . THR A 1 74 ? 5.185 10.260 43.783 1.00 17.82 155 THR A C 1
ATOM 556 O O . THR A 1 74 ? 4.181 10.669 43.181 1.00 23.71 155 THR A O 1
ATOM 560 N N . PHE A 1 75 ? 5.622 10.803 44.916 1.00 12.03 156 PHE A N 1
ATOM 561 C CA . PHE A 1 75 ? 5.079 12.079 45.383 1.00 12.42 156 PHE A CA 1
ATOM 562 C C . PHE A 1 75 ? 6.108 13.197 45.250 1.00 17.52 156 PHE A C 1
ATOM 563 O O . PHE A 1 75 ? 5.823 14.342 45.588 1.00 18.78 156 PHE A O 1
ATOM 571 N N . GLY A 1 76 ? 7.298 12.851 44.763 1.00 13.78 157 GLY A N 1
ATOM 572 C CA . GLY A 1 76 ? 8.386 13.815 44.647 1.00 16.71 157 GLY A CA 1
ATOM 573 C C . GLY A 1 76 ? 8.329 14.621 43.361 1.00 13.70 157 GLY A C 1
ATOM 574 O O . GLY A 1 76 ? 7.393 14.467 42.562 1.00 17.42 157 GLY A O 1
ATOM 575 N N . SER A 1 77 ? 9.341 15.482 43.182 1.00 12.61 158 SER A N 1
ATOM 576 C CA . SER A 1 77 ? 9.520 16.285 41.975 1.00 17.19 158 SER A CA 1
ATOM 577 C C . SER A 1 77 ? 9.856 15.369 40.799 1.00 15.76 158 SER A C 1
ATOM 578 O O . SER A 1 77 ? 10.543 14.352 40.969 1.00 17.93 158 SER A O 1
ATOM 581 N N . VAL A 1 78 ? 9.358 15.724 39.616 1.00 13.08 159 VAL A N 1
ATOM 582 C CA . VAL A 1 78 ? 9.665 14.998 38.387 1.00 10.83 159 VAL A CA 1
ATOM 583 C C . VAL A 1 78 ? 9.924 16.055 37.309 1.00 12.98 159 VAL A C 1
ATOM 584 O O . VAL A 1 78 ? 9.136 16.988 37.151 1.00 11.13 159 VAL A O 1
ATOM 588 N N . ASN A 1 79 ? 11.036 15.906 36.599 1.00 11.82 160 ASN A N 1
ATOM 589 C CA . ASN A 1 79 ? 11.430 16.847 35.527 1.00 9.02 160 ASN A CA 1
ATOM 590 C C . ASN A 1 79 ? 11.208 16.301 34.132 1.00 14.38 160 ASN A C 1
ATOM 591 O O . ASN A 1 79 ? 11.262 15.090 33.924 1.00 12.33 160 ASN A O 1
ATOM 596 N N . TYR A 1 80 ? 10.991 17.202 33.168 1.00 9.45 161 TYR A N 1
ATOM 597 C CA . TYR A 1 80 ? 10.877 16.810 31.774 1.00 7.56 161 TYR A CA 1
ATOM 598 C C . TYR A 1 80 ? 11.816 17.645 30.891 1.00 7.40 161 TYR A C 1
ATOM 599 O O . TYR A 1 80 ? 12.262 18.725 31.291 1.00 10.73 161 TYR A O 1
ATOM 608 N N . TRP A 1 81 ? 12.101 17.118 29.700 1.00 9.53 162 TRP A N 1
ATOM 609 C CA . TRP A 1 81 ? 12.703 17.883 28.607 1.00 11.21 162 TRP A CA 1
ATOM 610 C C . TRP A 1 81 ? 12.078 17.436 27.284 1.00 10.39 162 TRP A C 1
ATOM 611 O O . TRP A 1 81 ? 11.902 16.228 27.054 1.00 12.20 162 TRP A O 1
ATOM 622 N N . VAL A 1 82 ? 11.742 18.398 26.424 1.00 10.44 163 VAL A N 1
ATOM 623 C CA . VAL A 1 82 ? 11.239 18.087 25.076 1.00 12.18 163 VAL A CA 1
ATOM 624 C C . VAL A 1 82 ? 11.998 18.833 23.984 1.00 9.18 163 VAL A C 1
ATOM 625 O O . VAL A 1 82 ? 12.060 18.383 22.845 1.00 13.57 163 VAL A O 1
ATOM 629 N N . SER A 1 83 ? 12.568 19.982 24.338 1.00 11.88 164 SER A N 1
ATOM 630 C CA . SER A 1 83 ? 13.107 20.889 23.324 1.00 18.47 164 SER A CA 1
ATOM 631 C C . SER A 1 83 ? 13.937 22.008 23.944 1.00 13.12 164 SER A C 1
ATOM 632 O O . SER A 1 83 ? 13.676 22.417 25.068 1.00 14.56 164 SER A O 1
ATOM 635 N N . ASP A 1 84 ? 14.930 22.491 23.198 1.00 12.01 165 ASP A N 1
ATOM 636 C CA . ASP A 1 84 ? 15.670 23.706 23.574 1.00 14.55 165 ASP A CA 1
ATOM 637 C C . ASP A 1 84 ? 15.265 24.945 22.772 1.00 17.37 165 ASP A C 1
ATOM 638 O O . ASP A 1 84 ? 15.908 25.986 22.877 1.00 18.90 165 ASP A O 1
ATOM 643 N N . GLU A 1 85 ? 14.194 24.829 21.991 1.00 15.09 166 GLU A N 1
ATOM 644 C CA . GLU A 1 85 ? 13.679 25.945 21.179 1.00 16.66 166 GLU A CA 1
ATOM 645 C C . GLU A 1 85 ? 12.879 26.914 22.045 1.00 16.36 166 GLU A C 1
ATOM 646 O O . GLU A 1 85 ? 11.830 26.541 22.577 1.00 14.38 166 GLU A O 1
ATOM 652 N N . GLU A 1 86 ? 13.363 28.152 22.173 1.00 18.18 167 GLU A N 1
ATOM 653 C CA . GLU A 1 86 ? 12.715 29.154 23.024 1.00 23.79 167 GLU A CA 1
ATOM 654 C C . GLU A 1 86 ? 11.393 29.633 22.431 1.00 28.54 167 GLU A C 1
ATOM 655 O O . GLU A 1 86 ? 10.409 29.812 23.145 1.00 23.52 167 GLU A O 1
ATOM 661 N N . ILE A 1 87 ? 11.381 29.834 21.121 1.00 23.88 168 ILE A N 1
ATOM 662 C CA . ILE A 1 87 ? 10.151 30.206 20.418 1.00 30.53 168 ILE A CA 1
ATOM 663 C C . ILE A 1 87 ? 9.785 29.171 19.341 1.00 29.84 168 ILE A C 1
ATOM 664 O O . ILE A 1 87 ? 10.429 28.126 19.240 1.00 30.92 168 ILE A O 1
ATOM 669 N N . ARG A 1 88 ? 8.743 29.439 18.556 1.00 22.80 169 ARG A N 1
ATOM 670 C CA . ARG A 1 88 ? 8.398 28.526 17.482 1.00 21.12 169 ARG A CA 1
ATOM 671 C C . ARG A 1 88 ? 8.801 29.138 16.161 1.00 22.02 169 ARG A C 1
ATOM 672 O O . ARG A 1 88 ? 8.242 30.154 15.757 1.00 19.44 169 ARG A O 1
ATOM 680 N N . VAL A 1 89 ? 9.782 28.526 15.503 1.00 23.12 170 VAL A N 1
ATOM 681 C CA . VAL A 1 89 ? 10.166 28.944 14.157 1.00 17.55 170 VAL A CA 1
ATOM 682 C C . VAL A 1 89 ? 9.582 27.948 13.167 1.00 24.42 170 VAL A C 1
ATOM 683 O O . VAL A 1 89 ? 9.895 26.754 13.217 1.00 22.93 170 VAL A O 1
ATOM 687 N N . PHE A 1 90 ? 8.724 28.443 12.280 1.00 15.29 171 PHE A N 1
ATOM 688 C CA . PHE A 1 90 ? 8.047 27.578 11.331 1.00 19.21 171 PHE A CA 1
ATOM 689 C C . PHE A 1 90 ? 8.934 27.284 10.137 1.00 22.30 171 PHE A C 1
ATOM 690 O O . PHE A 1 90 ? 9.101 26.126 9.749 1.00 20.39 171 PHE A O 1
ATOM 698 N N . LYS A 1 91 ? 9.500 28.345 9.562 1.00 22.09 172 LYS A N 1
ATOM 699 C CA . LYS A 1 91 ? 10.334 28.241 8.380 1.00 19.43 172 LYS A CA 1
ATOM 700 C C . LYS A 1 91 ? 11.321 29.394 8.360 1.00 22.29 172 LYS A C 1
ATOM 701 O O . LYS A 1 91 ? 11.063 30.477 8.918 1.00 20.08 172 LYS A O 1
ATOM 707 N N . GLU A 1 92 ? 12.456 29.151 7.720 1.00 20.31 173 GLU A N 1
ATOM 708 C CA . GLU A 1 92 ? 13.344 30.231 7.296 1.00 16.38 173 GLU A CA 1
ATOM 709 C C . GLU A 1 92 ? 13.565 30.046 5.813 1.00 24.42 173 GLU A C 1
ATOM 710 O O . GLU A 1 92 ? 13.887 28.945 5.365 1.00 31.58 173 GLU A O 1
ATOM 716 N N . TYR A 1 93 ? 13.361 31.113 5.047 1.00 21.64 174 TYR A N 1
ATOM 717 C CA . TYR A 1 93 ? 13.533 31.049 3.605 1.00 19.52 174 TYR A CA 1
ATOM 718 C C . TYR A 1 93 ? 14.668 31.950 3.147 1.00 22.02 174 TYR A C 1
ATOM 719 O O . TYR A 1 93 ? 14.825 33.071 3.644 1.00 22.82 174 TYR A O 1
ATOM 728 N N . SER A 1 94 ? 15.454 31.451 2.200 1.00 20.70 175 SER A N 1
ATOM 729 C CA . SER A 1 94 ? 16.426 32.278 1.502 1.00 23.73 175 SER A CA 1
ATOM 730 C C . SER A 1 94 ? 15.918 32.624 0.100 1.00 26.23 175 SER A C 1
ATOM 731 O O . SER A 1 94 ? 16.345 33.620 -0.483 1.00 25.18 175 SER A O 1
ATOM 734 N N . ALA A 1 95 ? 15.000 31.807 -0.425 1.00 18.07 176 ALA A N 1
ATOM 735 C CA . ALA A 1 95 ? 14.415 32.029 -1.748 1.00 23.87 176 ALA A CA 1
ATOM 736 C C . ALA A 1 95 ? 13.384 33.143 -1.716 1.00 21.23 176 ALA A C 1
ATOM 737 O O . ALA A 1 95 ? 12.593 33.235 -0.777 1.00 20.23 176 ALA A O 1
ATOM 739 N N . ARG A 1 96 ? 13.387 33.976 -2.753 1.00 14.92 177 ARG A N 1
ATOM 740 C CA . ARG A 1 96 ? 12.382 35.034 -2.885 1.00 13.83 177 ARG A CA 1
ATOM 741 C C . ARG A 1 96 ? 10.982 34.423 -2.950 1.00 10.21 177 ARG A C 1
ATOM 742 O O . ARG A 1 96 ? 10.774 33.400 -3.616 1.00 14.05 177 ARG A O 1
ATOM 750 N N . ALA A 1 97 ? 10.025 35.070 -2.286 1.00 14.76 178 ALA A N 1
ATOM 751 C CA . ALA A 1 97 ? 8.646 34.585 -2.258 1.00 13.66 178 ALA A CA 1
ATOM 752 C C . ALA A 1 97 ? 7.974 34.877 -3.601 1.00 15.31 178 ALA A C 1
ATOM 753 O O . ALA A 1 97 ? 8.322 35.850 -4.275 1.00 14.47 178 ALA A O 1
ATOM 755 N N . LYS A 1 98 ? 7.003 34.051 -3.978 1.00 16.50 179 LYS A N 1
ATOM 756 C CA . LYS A 1 98 ? 6.283 34.279 -5.239 1.00 15.81 179 LYS A CA 1
ATOM 757 C C . LYS A 1 98 ? 5.125 35.270 -5.138 1.00 14.47 179 LYS A C 1
ATOM 758 O O . LYS A 1 98 ? 4.485 35.402 -4.082 1.00 15.28 179 LYS A O 1
ATOM 764 N N . TYR A 1 99 ? 4.877 35.986 -6.239 1.00 12.98 180 TYR A N 1
ATOM 765 C CA . TYR A 1 99 ? 3.623 36.705 -6.406 1.00 14.64 180 TYR A CA 1
ATOM 766 C C . TYR A 1 99 ? 2.460 35.717 -6.440 1.00 16.62 180 TYR A C 1
ATOM 767 O O . TYR A 1 99 ? 2.475 34.752 -7.217 1.00 15.63 180 TYR A O 1
ATOM 776 N N . ALA A 1 100 ? 1.431 35.975 -5.639 1.00 11.94 181 ALA A N 1
ATOM 777 C CA . ALA A 1 100 ? 0.239 35.116 -5.691 1.00 14.72 181 ALA A CA 1
ATOM 778 C C . ALA A 1 100 ? -1.060 35.854 -5.412 1.00 14.54 181 ALA A C 1
ATOM 779 O O . ALA A 1 100 ? -1.179 36.574 -4.409 1.00 17.36 181 ALA A O 1
ATOM 781 N N . GLN A 1 101 ? -2.030 35.646 -6.302 1.00 13.77 182 GLN A N 1
ATOM 782 C CA . GLN A 1 101 ? -3.413 36.027 -6.058 1.00 15.95 182 GLN A CA 1
ATOM 783 C C . GLN A 1 101 ? -4.073 34.901 -5.285 1.00 15.50 182 GLN A C 1
ATOM 784 O O . GLN A 1 101 ? -3.548 33.795 -5.221 1.00 15.46 182 GLN A O 1
ATOM 790 N N . ASN A 1 102 ? -5.223 35.183 -4.693 1.00 13.04 183 ASN A N 1
ATOM 791 C CA . ASN A 1 102 ? -5.883 34.170 -3.898 1.00 14.45 183 ASN A CA 1
ATOM 792 C C . ASN A 1 102 ? -6.657 33.202 -4.791 1.00 15.80 183 ASN A C 1
ATOM 793 O O . ASN A 1 102 ? -7.867 33.351 -5.010 1.00 18.45 183 ASN A O 1
ATOM 798 N N . GLU A 1 103 ? -5.923 32.210 -5.299 1.00 16.87 184 GLU A N 1
ATOM 799 C CA . GLU A 1 103 ? -6.410 31.270 -6.308 1.00 14.04 184 GLU A CA 1
ATOM 800 C C . GLU A 1 103 ? -6.799 29.931 -5.672 1.00 18.59 184 GLU A C 1
ATOM 801 O O . GLU A 1 103 ? -7.228 28.979 -6.359 1.00 16.96 184 GLU A O 1
ATOM 807 N N . GLY A 1 104 ? -6.648 29.865 -4.354 1.00 15.92 185 GLY A N 1
ATOM 808 C CA . GLY A 1 104 ? -6.966 28.655 -3.617 1.00 15.73 185 GLY A CA 1
ATOM 809 C C . GLY A 1 104 ? -5.770 27.743 -3.440 1.00 15.34 185 GLY A C 1
ATOM 810 O O . GLY A 1 104 ? -4.763 27.875 -4.137 1.00 14.00 185 GLY A O 1
ATOM 811 N N . ARG A 1 105 ? -5.904 26.808 -2.508 1.00 14.76 186 ARG A N 1
ATOM 812 C CA . ARG A 1 105 ? -4.797 25.939 -2.101 1.00 13.08 186 ARG A CA 1
ATOM 813 C C . ARG A 1 105 ? -4.211 25.111 -3.256 1.00 9.90 186 ARG A C 1
ATOM 814 O O . ARG A 1 105 ? -2.989 25.077 -3.457 1.00 10.58 186 ARG A O 1
ATOM 822 N N . THR A 1 106 ? -5.082 24.429 -3.998 1.00 12.55 187 THR A N 1
ATOM 823 C CA . THR A 1 106 ? -4.639 23.565 -5.094 1.00 16.32 187 THR A CA 1
ATOM 824 C C . THR A 1 106 ? -3.779 24.339 -6.105 1.00 14.01 187 THR A C 1
ATOM 825 O O . THR A 1 106 ? -2.718 23.865 -6.516 1.00 12.60 187 THR A O 1
ATOM 829 N N . ALA A 1 107 ? -4.215 25.543 -6.458 1.00 13.47 188 ALA A N 1
ATOM 830 C CA . ALA A 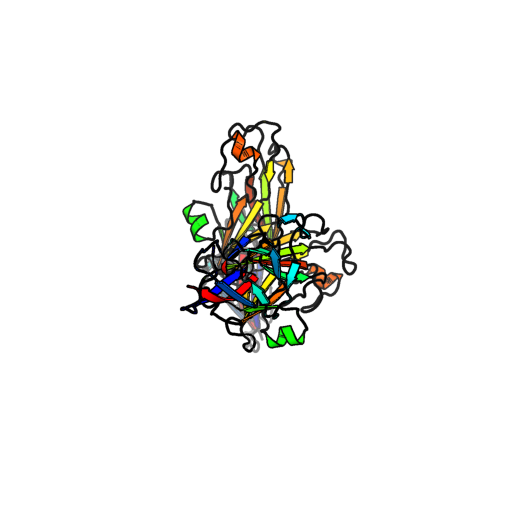1 107 ? -3.536 26.338 -7.492 1.00 15.64 188 ALA A CA 1
ATOM 831 C C . ALA A 1 107 ? -2.147 26.781 -7.019 1.00 9.92 188 ALA A C 1
ATOM 832 O O . ALA A 1 107 ? -1.179 26.753 -7.782 1.00 14.10 188 ALA A O 1
ATOM 834 N N . LEU A 1 108 ? -2.044 27.143 -5.747 1.00 9.28 189 LEU A N 1
ATOM 835 C CA . LEU A 1 108 ? -0.771 27.619 -5.202 1.00 13.39 189 LEU A CA 1
ATOM 836 C C . LEU A 1 108 ? 0.244 26.472 -5.138 1.00 14.57 189 LEU A C 1
ATOM 837 O O . LEU A 1 108 ? 1.417 26.644 -5.507 1.00 11.45 189 LEU A O 1
ATOM 842 N N . GLU A 1 109 ? -0.218 25.303 -4.699 1.00 12.30 190 GLU A N 1
ATOM 843 C CA . GLU A 1 109 ? 0.641 24.120 -4.636 1.00 12.14 190 GLU A CA 1
ATOM 844 C C . GLU A 1 109 ? 1.058 23.700 -6.050 1.00 16.22 190 GLU A C 1
ATOM 845 O O . GLU A 1 109 ? 2.209 23.322 -6.270 1.00 14.89 190 GLU A O 1
ATOM 851 N N . ALA A 1 110 ? 0.129 23.790 -7.005 1.00 12.92 191 ALA A N 1
ATOM 852 C CA . ALA A 1 110 ? 0.406 23.403 -8.396 1.00 18.50 191 ALA A CA 1
ATOM 853 C C . ALA A 1 110 ? 1.519 24.263 -9.008 1.00 14.68 191 ALA A C 1
ATOM 854 O O . ALA A 1 110 ? 2.242 23.828 -9.912 1.00 17.78 191 ALA A O 1
ATOM 856 N N . ASN A 1 111 ? 1.627 25.493 -8.507 1.00 13.64 192 ASN A N 1
ATOM 857 C CA . ASN A 1 111 ? 2.565 26.464 -9.040 1.00 15.16 192 ASN A CA 1
ATOM 858 C C . ASN A 1 111 ? 3.769 26.645 -8.123 1.00 15.46 192 ASN A C 1
ATOM 859 O O . ASN A 1 111 ? 4.504 27.638 -8.222 1.00 18.13 192 ASN A O 1
ATOM 864 N N . ASN A 1 112 ? 3.968 25.653 -7.258 1.00 15.73 193 ASN A N 1
ATOM 865 C CA . ASN A 1 112 ? 5.134 25.570 -6.387 1.00 16.77 193 ASN A CA 1
ATOM 866 C C . ASN A 1 112 ? 5.351 26.766 -5.480 1.00 17.54 193 ASN A C 1
ATOM 867 O O . ASN A 1 112 ? 6.483 27.243 -5.343 1.00 19.28 193 ASN A O 1
ATOM 872 N N . VAL A 1 113 ? 4.267 27.253 -4.869 1.00 12.93 194 VAL A N 1
ATOM 873 C CA . VAL A 1 113 ? 4.384 28.249 -3.802 1.00 13.57 194 VAL A CA 1
ATOM 874 C C . VAL A 1 113 ? 4.664 27.501 -2.484 1.00 13.21 194 VAL A C 1
ATOM 875 O O . VAL A 1 113 ? 3.803 26.748 -2.013 1.00 15.86 194 VAL A O 1
ATOM 879 N N . PRO A 1 114 ? 5.878 27.666 -1.903 1.00 12.58 195 PRO A N 1
ATOM 880 C CA . PRO A 1 114 ? 6.180 26.992 -0.638 1.00 12.46 195 PRO A CA 1
ATOM 881 C C . PRO A 1 114 ? 5.197 27.298 0.481 1.00 14.54 195 PRO A C 1
ATOM 882 O O . PRO A 1 114 ? 4.723 28.435 0.627 1.00 13.66 195 PRO A O 1
ATOM 886 N N . PHE A 1 115 ? 4.892 26.271 1.257 1.00 13.08 196 PHE A N 1
ATOM 887 C CA . PHE A 1 115 ? 3.968 26.401 2.376 1.00 12.94 196 PHE A CA 1
ATOM 888 C C . PHE A 1 115 ? 4.523 25.721 3.624 1.00 13.85 196 PHE A C 1
ATOM 889 O O . PHE A 1 115 ? 5.538 24.998 3.586 1.00 14.39 196 PHE A O 1
ATOM 897 N N . PHE A 1 116 ? 3.854 25.955 4.745 1.00 14.54 197 PHE A N 1
ATOM 898 C CA . PHE A 1 116 ? 4.100 25.168 5.945 1.00 17.90 197 PHE A CA 1
ATOM 899 C C . PHE A 1 116 ? 2.751 24.961 6.615 1.00 16.40 197 PHE A C 1
ATOM 900 O O . PHE A 1 116 ? 1.802 25.696 6.341 1.00 11.06 197 PHE A O 1
ATOM 908 N N . ASP A 1 117 ? 2.669 23.967 7.488 1.00 15.74 198 ASP A N 1
ATOM 909 C CA . ASP A 1 117 ? 1.423 23.657 8.178 1.00 14.37 198 ASP A CA 1
ATOM 910 C C . ASP A 1 117 ? 1.516 24.054 9.656 1.00 16.13 198 ASP A C 1
ATOM 911 O O . ASP A 1 117 ? 2.579 23.925 10.278 1.00 20.86 198 ASP A O 1
ATOM 916 N N . ILE A 1 118 ? 0.404 24.544 10.200 1.00 16.03 199 ILE A N 1
ATOM 917 C CA . ILE A 1 118 ? 0.275 24.748 11.649 1.00 21.64 199 ILE A CA 1
ATOM 918 C C . ILE A 1 118 ? -0.752 23.748 12.165 1.00 22.00 199 ILE A C 1
ATOM 919 O O . ILE A 1 118 ? -1.905 23.762 11.737 1.00 21.46 199 ILE A O 1
ATOM 924 N N . ASP A 1 119 ? -0.328 22.892 13.088 1.00 22.63 200 ASP A N 1
ATOM 925 C CA . ASP A 1 119 ? -1.252 21.960 13.726 1.00 19.37 200 ASP A CA 1
ATOM 926 C C . ASP A 1 119 ? -1.797 22.611 14.989 1.00 23.19 200 ASP A C 1
ATOM 927 O O . ASP A 1 119 ? -1.100 22.690 16.012 1.00 23.77 200 ASP A O 1
ATOM 932 N N . VAL A 1 120 ? -3.043 23.081 14.907 1.00 21.11 201 VAL A N 1
ATOM 933 C CA . VAL A 1 120 ? -3.696 23.767 16.027 1.00 18.42 201 VAL A CA 1
ATOM 934 C C . VAL A 1 120 ? -4.271 22.736 17.008 1.00 25.27 201 VAL A C 1
ATOM 935 O O . VAL A 1 120 ? -5.218 22.016 16.674 1.00 24.26 201 VAL A O 1
ATOM 939 N N . PRO A 1 121 ? -3.703 22.662 18.228 1.00 24.94 202 PRO A N 1
ATOM 940 C CA . PRO A 1 121 ? -4.176 21.662 19.188 1.00 27.83 202 PRO A CA 1
ATOM 941 C C . PRO A 1 121 ? -5.570 22.009 19.696 1.00 29.00 202 PRO A C 1
ATOM 942 O O . PRO A 1 121 ? -5.976 23.175 19.599 1.00 24.39 202 PRO A O 1
ATOM 946 N N . PRO A 1 122 ? -6.305 21.011 20.237 1.00 36.30 203 PRO A N 1
ATOM 947 C CA . PRO A 1 122 ? -7.612 21.305 20.817 1.00 36.19 203 PRO A CA 1
ATOM 948 C C . PRO A 1 122 ? -7.523 22.452 21.811 1.00 34.58 203 PRO A C 1
ATOM 949 O O . PRO A 1 122 ? -8.411 23.289 21.869 1.00 28.19 203 PRO A O 1
ATOM 953 N N . GLU A 1 123 ? -6.427 22.494 22.563 1.00 35.72 204 GLU A N 1
ATOM 954 C CA . GLU A 1 123 ? -6.196 23.524 23.565 1.00 37.90 204 GLU A CA 1
ATOM 955 C C . GLU A 1 123 ? -6.161 24.963 22.984 1.00 35.94 204 GLU A C 1
ATOM 956 O O . GLU A 1 123 ? -6.312 25.936 23.725 1.00 33.06 204 GLU A O 1
ATOM 962 N N . LEU A 1 124 ? -5.989 25.087 21.663 1.00 29.40 205 LEU A N 1
ATOM 963 C CA . LEU A 1 124 ? -5.936 26.396 20.966 1.00 27.04 205 LEU A CA 1
ATOM 964 C C . LEU A 1 124 ? -7.100 26.607 19.979 1.00 31.92 205 LEU A C 1
ATOM 965 O O . LEU A 1 124 ? -7.120 27.580 19.208 1.00 28.68 205 LEU A O 1
ATOM 970 N N . ASP A 1 125 ? -8.058 25.684 20.000 1.00 31.11 206 ASP A N 1
ATOM 971 C CA . ASP A 1 125 ? -9.227 25.750 19.124 1.00 30.27 206 ASP A CA 1
ATOM 972 C C . ASP A 1 125 ? -9.978 27.071 19.292 1.00 28.45 206 ASP A C 1
ATOM 973 O O . ASP A 1 125 ? -10.554 27.340 20.352 1.00 32.31 206 ASP A O 1
ATOM 978 N N . GLY A 1 126 ? -9.957 27.885 18.239 1.00 27.15 207 GLY A N 1
ATOM 979 C CA . GLY A 1 126 ? -10.627 29.188 18.208 1.00 27.16 207 GLY A CA 1
ATOM 980 C C . GLY A 1 126 ? -10.021 30.237 19.129 1.00 34.34 207 GLY A C 1
ATOM 981 O O . GLY A 1 126 ? -10.697 31.191 19.518 1.00 33.91 207 GLY A O 1
ATOM 982 N N . VAL A 1 127 ? -8.753 30.055 19.487 1.00 28.52 208 VAL A N 1
ATOM 983 C CA . VAL A 1 127 ? -8.034 31.010 20.339 1.00 32.65 208 VAL A CA 1
ATOM 984 C C . VAL A 1 127 ? -7.078 31.845 19.474 1.00 26.88 208 VAL A C 1
ATOM 985 O O . VAL A 1 127 ? -6.209 31.284 18.804 1.00 27.65 208 VAL A O 1
ATOM 989 N N . PRO A 1 128 ? -7.240 33.185 19.472 1.00 28.42 209 PRO A N 1
ATOM 990 C CA . PRO A 1 128 ? -6.365 34.020 18.636 1.00 28.53 209 PRO A CA 1
ATOM 991 C C . PRO A 1 128 ? -4.902 33.957 19.071 1.00 23.11 209 PRO A C 1
ATOM 992 O O . PRO A 1 128 ? -4.603 33.900 20.275 1.00 24.54 209 PRO A O 1
ATOM 996 N N . PHE A 1 129 ? -4.001 33.977 18.093 1.00 23.55 210 PHE A N 1
ATOM 997 C CA . PHE A 1 129 ? -2.570 33.929 18.367 1.00 23.67 210 PHE A CA 1
ATOM 998 C C . PHE A 1 129 ? -1.788 34.774 17.372 1.00 18.50 210 PHE A C 1
ATOM 999 O O . PHE A 1 129 ? -2.254 35.028 16.259 1.00 22.86 210 PHE A O 1
ATOM 1007 N N . SER A 1 130 ? -0.611 35.220 17.797 1.00 15.50 211 SER A N 1
ATOM 1008 C CA . SER A 1 130 ? 0.270 36.035 16.951 1.00 17.11 211 SER A CA 1
ATOM 1009 C C . SER A 1 130 ? 1.095 35.178 15.999 1.00 20.83 211 SER A C 1
ATOM 1010 O O . SER A 1 130 ? 1.801 34.265 16.428 1.00 19.71 211 SER A O 1
ATOM 1013 N N . LEU A 1 131 ? 1.003 35.489 14.706 1.00 14.93 212 LEU A N 1
ATOM 1014 C CA . LEU A 1 131 ? 1.874 34.900 13.696 1.00 15.33 212 LEU A CA 1
ATOM 1015 C C . LEU A 1 131 ? 2.675 36.009 13.035 1.00 19.43 212 LEU A C 1
ATOM 1016 O O . LEU A 1 131 ? 2.111 36.981 12.519 1.00 20.75 212 LEU A O 1
ATOM 1021 N N . LYS A 1 132 ? 3.992 35.850 13.043 1.00 13.58 213 LYS A N 1
ATOM 1022 C CA . LYS A 1 132 ? 4.889 36.889 12.568 1.00 14.28 213 LYS A CA 1
ATOM 1023 C C . LYS A 1 132 ? 5.830 36.395 11.487 1.00 19.18 213 LYS A C 1
ATOM 1024 O O . LYS A 1 132 ? 6.069 35.196 11.354 1.00 17.14 213 LYS A O 1
ATOM 1030 N N . ALA A 1 133 ? 6.361 37.335 10.710 1.00 10.17 214 ALA A N 1
ATOM 1031 C CA . ALA A 1 133 ? 7.474 37.037 9.821 1.00 15.23 214 ALA A CA 1
ATOM 1032 C C . ALA A 1 133 ? 8.438 38.205 9.759 1.00 16.80 214 ALA A C 1
ATOM 1033 O O . ALA A 1 133 ? 8.017 39.371 9.782 1.00 19.23 214 ALA A O 1
ATOM 1035 N N . ARG A 1 134 ? 9.725 37.877 9.678 1.00 16.05 215 ARG A N 1
ATOM 1036 C CA . ARG A 1 134 ? 10.773 38.833 9.364 1.00 17.56 215 ARG A CA 1
ATOM 1037 C C . ARG A 1 134 ? 10.866 38.871 7.835 1.00 19.57 215 ARG A C 1
ATOM 1038 O O . ARG A 1 134 ? 11.145 37.856 7.179 1.00 16.45 215 ARG A O 1
ATOM 1046 N N . VAL A 1 135 ? 10.580 40.038 7.269 1.00 19.69 216 VAL A N 1
ATOM 1047 C CA . VAL A 1 135 ? 10.352 40.146 5.834 1.00 15.10 216 VAL A CA 1
ATOM 1048 C C . VAL A 1 135 ? 11.347 41.119 5.210 1.00 13.50 216 VAL A C 1
ATOM 1049 O O . VAL A 1 135 ? 11.535 42.234 5.700 1.00 20.71 216 VAL A O 1
ATOM 1053 N N . ARG A 1 136 ? 11.990 40.676 4.135 1.00 13.79 217 ARG A N 1
ATOM 1054 C CA . ARG A 1 136 ? 12.993 41.488 3.463 1.00 21.35 217 ARG A CA 1
ATOM 1055 C C . ARG A 1 136 ? 12.554 41.803 2.040 1.00 20.41 217 ARG A C 1
ATOM 1056 O O . ARG A 1 136 ? 12.368 40.904 1.209 1.00 18.44 217 ARG A O 1
ATOM 1064 N N . HIS A 1 137 ? 12.399 43.090 1.769 1.00 17.32 218 HIS A N 1
ATOM 1065 C CA . HIS A 1 137 ? 12.143 43.567 0.418 1.00 15.94 218 HIS A CA 1
ATOM 1066 C C . HIS A 1 137 ? 13.432 44.117 -0.191 1.00 14.91 218 HIS A C 1
ATOM 1067 O O . HIS A 1 137 ? 14.134 44.916 0.429 1.00 20.56 218 HIS A O 1
ATOM 1074 N N . LYS A 1 138 ? 13.756 43.658 -1.391 1.00 20.38 219 LYS A N 1
ATOM 1075 C CA . LYS A 1 138 ? 14.929 44.160 -2.115 1.00 19.74 219 LYS A CA 1
ATOM 1076 C C . LYS A 1 138 ? 14.586 44.250 -3.593 1.00 23.00 219 LYS A C 1
ATOM 1077 O O . LYS A 1 138 ? 14.265 43.233 -4.222 1.00 25.81 219 LYS A O 1
ATOM 1083 N N . SER A 1 139 ? 14.633 45.471 -4.130 1.00 19.28 220 SER A N 1
ATOM 1084 C CA . SER A 1 139 ? 14.275 45.730 -5.523 1.00 22.41 220 SER A CA 1
ATOM 1085 C C . SER A 1 139 ? 15.424 46.297 -6.362 1.00 23.08 220 SER A C 1
ATOM 1086 O O . SER A 1 139 ? 15.493 46.030 -7.561 1.00 23.97 220 SER A O 1
ATOM 1089 N N . LYS A 1 140 ? 16.315 47.072 -5.730 1.00 26.16 221 LYS A N 1
ATOM 1090 C CA . LYS A 1 140 ? 17.438 47.739 -6.419 1.00 31.58 221 LYS A CA 1
ATOM 1091 C C . LYS A 1 140 ? 18.327 46.765 -7.191 1.00 31.68 221 LYS A C 1
ATOM 1092 O O . LYS A 1 140 ? 19.057 45.974 -6.596 1.00 30.93 221 LYS A O 1
ATOM 1098 N N . GLY A 1 141 ? 18.253 46.831 -8.519 1.00 29.83 222 GLY A N 1
ATOM 1099 C CA . GLY A 1 141 ? 19.050 45.965 -9.387 1.00 28.71 222 GLY A CA 1
ATOM 1100 C C . GLY A 1 141 ? 18.594 44.515 -9.489 1.00 26.23 222 GLY A C 1
ATOM 1101 O O . GLY A 1 141 ? 19.216 43.721 -10.196 1.00 31.23 222 GLY A O 1
ATOM 1102 N N . VAL A 1 142 ? 17.511 44.159 -8.800 1.00 25.46 223 VAL A N 1
ATOM 1103 C CA . VAL A 1 142 ? 17.047 42.775 -8.781 1.00 17.65 223 VAL A CA 1
ATOM 1104 C C . VAL A 1 142 ? 16.335 42.443 -10.088 1.00 25.28 223 VAL A C 1
ATOM 1105 O O . VAL A 1 142 ? 15.408 43.149 -10.489 1.00 24.30 223 VAL A O 1
ATOM 1109 N N . ASP A 1 143 ? 16.793 41.372 -10.747 1.00 27.00 224 ASP A N 1
ATOM 1110 C CA . ASP A 1 143 ? 16.336 40.999 -12.097 1.00 28.53 224 ASP A CA 1
ATOM 1111 C C . ASP A 1 143 ? 16.614 42.127 -13.103 1.00 25.81 224 ASP A C 1
ATOM 1112 O O . ASP A 1 143 ? 16.064 42.151 -14.211 1.00 33.89 224 ASP A O 1
ATOM 1117 N N . GLY A 1 144 ? 17.477 43.060 -12.704 1.00 25.80 225 GLY A N 1
ATOM 1118 C CA . GLY A 1 144 ? 17.845 44.196 -13.545 1.00 26.17 225 GLY A CA 1
ATOM 1119 C C . GLY A 1 144 ? 16.943 45.409 -13.414 1.00 29.33 225 GLY A C 1
ATOM 1120 O O . GLY A 1 144 ? 17.031 46.328 -14.225 1.00 33.10 225 GLY A O 1
ATOM 1121 N N . LEU A 1 145 ? 16.079 45.417 -12.393 1.00 27.93 226 LEU A N 1
ATOM 1122 C CA . LEU A 1 145 ? 15.199 46.554 -12.123 1.00 33.67 226 LEU A CA 1
ATOM 1123 C C . LEU A 1 145 ? 16.017 47.808 -11.812 1.00 37.42 226 LEU A C 1
ATOM 1124 O O . LEU A 1 145 ? 17.054 47.729 -11.147 1.00 37.92 226 LEU A O 1
ATOM 1129 N N . GLY A 1 146 ? 15.549 48.955 -12.303 1.00 30.91 227 GLY A N 1
ATOM 1130 C CA . GLY A 1 146 ? 16.152 50.255 -11.989 1.00 33.43 227 GLY A CA 1
ATOM 1131 C C . GLY A 1 146 ? 16.339 50.478 -10.494 1.00 37.50 227 GLY A C 1
ATOM 1132 O O . GLY A 1 146 ? 15.531 50.018 -9.681 1.00 34.38 227 GLY A O 1
ATOM 1133 N N . ASP A 1 147 ? 17.410 51.186 -10.138 1.00 35.63 228 ASP A N 1
ATOM 1134 C CA . ASP A 1 147 ? 17.759 51.443 -8.739 1.00 38.38 228 ASP A CA 1
ATOM 1135 C C . ASP A 1 147 ? 16.799 52.411 -8.044 1.00 35.48 228 ASP A C 1
ATOM 1136 O O . ASP A 1 147 ? 16.794 52.506 -6.815 1.00 38.43 228 ASP A O 1
ATOM 1141 N N . TYR A 1 148 ? 15.992 53.129 -8.830 1.00 31.76 229 TYR A N 1
ATOM 1142 C CA . TYR A 1 148 ? 15.080 54.127 -8.266 1.00 39.35 229 TYR A CA 1
ATOM 1143 C C . TYR A 1 148 ? 13.620 53.892 -8.633 1.00 37.79 229 TYR A C 1
ATOM 1144 O O . TYR A 1 148 ? 12.752 54.727 -8.362 1.00 44.28 229 TYR A O 1
ATOM 1153 N N . THR A 1 149 ? 13.370 52.744 -9.251 1.00 32.75 230 THR A N 1
ATOM 1154 C CA . THR A 1 149 ? 12.022 52.254 -9.503 1.00 33.65 230 THR A CA 1
ATOM 1155 C C . THR A 1 149 ? 11.320 52.021 -8.164 1.00 35.84 230 THR A C 1
ATOM 1156 O O . THR A 1 149 ? 11.884 51.389 -7.264 1.00 39.59 230 THR A O 1
ATOM 1160 N N . SER A 1 150 ? 10.109 52.566 -8.031 1.00 31.74 231 SER A N 1
ATOM 1161 C CA A SER A 1 150 ? 9.313 52.414 -6.821 0.50 31.95 231 SER A CA 1
ATOM 1162 C CA B SER A 1 150 ? 9.323 52.402 -6.813 0.50 31.23 231 SER A CA 1
ATOM 1163 C C . SER A 1 150 ? 8.462 51.151 -6.891 1.00 27.67 231 SER A C 1
ATOM 1164 O O . SER A 1 150 ? 7.573 51.037 -7.746 1.00 29.71 231 SER A O 1
ATOM 1169 N N . ILE A 1 151 ? 8.738 50.216 -5.990 1.00 27.08 232 ILE A N 1
ATOM 1170 C CA . ILE A 1 151 ? 7.990 48.969 -5.905 1.00 22.76 232 ILE A CA 1
ATOM 1171 C C . ILE A 1 151 ? 7.089 48.961 -4.669 1.00 23.33 232 ILE A C 1
ATOM 1172 O O . ILE A 1 151 ? 7.563 49.136 -3.541 1.00 31.89 232 ILE A O 1
ATOM 1177 N N . SER A 1 152 ? 5.790 48.763 -4.894 1.00 25.87 233 SER A N 1
ATOM 1178 C CA . SER A 1 152 ? 4.839 48.585 -3.794 1.00 23.19 233 SER A CA 1
ATOM 1179 C C . SER A 1 152 ? 4.802 47.120 -3.397 1.00 18.80 233 SER A C 1
ATOM 1180 O O . SER A 1 152 ? 4.774 46.232 -4.255 1.00 17.33 233 SER A O 1
ATOM 1183 N N . VAL A 1 153 ? 4.832 46.881 -2.089 1.00 19.27 234 VAL A N 1
ATOM 1184 C CA . VAL A 1 153 ? 4.796 45.529 -1.536 1.00 19.20 234 VAL A CA 1
ATOM 1185 C C . VAL A 1 153 ? 3.689 45.388 -0.486 1.00 23.43 234 VAL A C 1
ATOM 1186 O O . VAL A 1 153 ? 3.349 46.341 0.221 1.00 19.12 234 VAL A O 1
ATOM 1190 N N . LYS A 1 154 ? 3.112 44.198 -0.419 1.00 22.55 235 LYS A N 1
ATOM 1191 C CA . LYS A 1 154 ? 2.171 43.860 0.635 1.00 18.14 235 LYS A CA 1
ATOM 1192 C C . LYS A 1 154 ? 2.242 42.350 0.880 1.00 21.98 235 LYS A C 1
ATOM 1193 O O . LYS A 1 154 ? 1.507 41.577 0.248 1.00 16.35 235 LYS A O 1
ATOM 1199 N N . PRO A 1 155 ? 3.147 41.924 1.790 1.00 15.80 236 PRO A N 1
ATOM 1200 C CA . PRO A 1 155 ? 3.288 40.499 2.090 1.00 14.88 236 PRO A CA 1
ATOM 1201 C C . PRO A 1 155 ? 2.041 39.958 2.794 1.00 12.75 236 PRO A C 1
ATOM 1202 O O . PRO A 1 155 ? 1.347 40.710 3.480 1.00 12.58 236 PRO A O 1
ATOM 1206 N N . ALA A 1 156 ? 1.742 38.680 2.598 1.00 16.32 237 ALA A N 1
ATOM 1207 C CA . ALA A 1 156 ? 0.585 38.066 3.262 1.00 10.59 237 ALA A CA 1
ATOM 1208 C C . ALA A 1 156 ? 0.865 36.620 3.632 1.00 11.19 237 ALA A C 1
ATOM 1209 O O . ALA A 1 156 ? 1.796 36.004 3.092 1.00 11.27 237 ALA A O 1
ATOM 1211 N N . PHE A 1 157 ? 0.088 36.107 4.587 1.00 12.53 238 PHE A N 1
ATOM 1212 C CA . PHE A 1 157 ? -0.093 34.667 4.745 1.00 10.61 238 PHE A CA 1
ATOM 1213 C C . PHE A 1 157 ? -1.443 34.348 4.169 1.00 10.60 238 PHE A C 1
ATOM 1214 O O . PHE A 1 157 ? -2.436 34.961 4.570 1.00 12.09 238 PHE A O 1
ATOM 1222 N N . TYR A 1 158 ? -1.478 33.413 3.215 1.00 9.44 239 TYR A N 1
ATOM 1223 C CA . TYR A 1 158 ? -2.741 32.815 2.797 1.00 12.94 239 TYR A CA 1
ATOM 1224 C C . TYR A 1 158 ? -2.904 31.520 3.592 1.00 14.31 239 TYR A C 1
ATOM 1225 O O . TYR A 1 158 ? -2.070 30.624 3.481 1.00 11.92 239 TYR A O 1
ATOM 1234 N N . ILE A 1 159 ? -3.973 31.418 4.380 1.00 11.16 240 ILE A N 1
ATOM 1235 C CA . ILE A 1 159 ? -4.153 30.282 5.288 1.00 9.67 240 ILE A CA 1
ATOM 1236 C C . ILE A 1 159 ? -5.478 29.567 5.014 1.00 13.86 240 ILE A C 1
ATOM 1237 O O . ILE A 1 159 ? -6.522 30.211 4.869 1.00 16.18 240 ILE A O 1
ATOM 1242 N N . THR A 1 160 ? -5.454 28.236 4.968 1.00 11.97 241 THR A N 1
ATOM 1243 C CA . THR A 1 160 ? -6.707 27.492 4.762 1.00 15.44 241 THR A CA 1
ATOM 1244 C C . THR A 1 160 ? -7.636 27.743 5.970 1.00 18.41 241 THR A C 1
ATOM 1245 O O . THR A 1 160 ? -7.184 27.735 7.110 1.00 19.79 241 THR A O 1
ATOM 1249 N N . GLU A 1 161 ? -8.917 28.005 5.721 1.00 22.59 242 GLU A N 1
ATOM 1250 C CA . GLU A 1 161 ? -9.864 28.212 6.831 1.00 28.82 242 GLU A CA 1
ATOM 1251 C C . GLU A 1 161 ? -10.318 26.872 7.393 1.00 33.75 242 GLU A C 1
ATOM 1252 O O . GLU A 1 161 ? -10.587 26.744 8.591 1.00 28.64 242 GLU A O 1
ATOM 1258 N N . GLY A 1 162 ? -10.428 25.883 6.513 1.00 28.28 243 GLY A N 1
ATOM 1259 C CA . GLY A 1 162 ? -10.546 24.498 6.941 1.00 35.07 243 GLY A CA 1
ATOM 1260 C C . GLY A 1 162 ? -9.153 23.905 7.020 1.00 35.30 243 GLY A C 1
ATOM 1261 O O . GLY A 1 162 ? -8.154 24.636 7.099 1.00 23.20 243 GLY A O 1
ATOM 1262 N N . ASP A 1 163 ? -9.076 22.580 6.974 1.00 34.95 244 ASP A N 1
ATOM 1263 C CA . ASP A 1 163 ? -7.789 21.899 7.093 1.00 34.23 244 ASP A CA 1
ATOM 1264 C C . ASP A 1 163 ? -7.021 21.886 5.764 1.00 34.30 244 ASP A C 1
ATOM 1265 O O . ASP A 1 163 ? -7.430 22.538 4.800 1.00 32.36 244 ASP A O 1
ATOM 1270 N N . GLU A 1 164 ? -5.917 21.141 5.715 1.00 34.59 245 GLU A N 1
ATOM 1271 C CA . GLU A 1 164 ? -5.049 21.119 4.535 1.00 41.29 245 GLU A CA 1
ATOM 1272 C C . GLU A 1 164 ? -5.692 20.453 3.302 1.00 40.61 245 GLU A C 1
ATOM 1273 O O . GLU A 1 164 ? -5.150 20.545 2.196 1.00 34.38 245 GLU A O 1
ATOM 1279 N N . THR A 1 165 ? -6.843 19.798 3.496 1.00 35.10 246 THR A N 1
ATOM 1280 C CA . THR A 1 165 ? -7.568 19.140 2.399 1.00 38.44 246 THR A CA 1
ATOM 1281 C C . THR A 1 165 ? -8.619 20.044 1.733 1.00 38.81 246 THR A C 1
ATOM 1282 O O . THR A 1 165 ? -9.149 19.707 0.671 1.00 41.32 246 THR A O 1
ATOM 1286 N N . THR A 1 166 ? -8.916 21.183 2.362 1.00 31.53 247 THR A N 1
ATOM 1287 C CA . THR A 1 166 ? -9.890 22.152 1.836 1.00 30.73 247 THR A CA 1
ATOM 1288 C C . THR A 1 166 ? -9.176 23.152 0.923 1.00 30.74 247 THR A C 1
ATOM 1289 O O . THR A 1 166 ? -7.944 23.273 0.985 1.00 29.52 247 THR A O 1
ATOM 1293 N N . ASP A 1 167 ? -9.927 23.871 0.083 1.00 23.27 248 ASP A N 1
ATOM 1294 C CA . ASP A 1 167 ? -9.280 24.723 -0.931 1.00 24.57 248 ASP A CA 1
ATOM 1295 C C . ASP A 1 167 ? -9.239 26.229 -0.665 1.00 22.56 248 ASP A C 1
ATOM 1296 O O . ASP A 1 167 ? -8.319 26.911 -1.125 1.00 20.02 248 ASP A O 1
ATOM 1301 N N . THR A 1 168 ? -10.236 26.757 0.031 1.00 21.18 249 THR A N 1
ATOM 1302 C CA . THR A 1 168 ? -10.304 28.214 0.203 1.00 22.47 249 THR A CA 1
ATOM 1303 C C . THR A 1 168 ? -9.254 28.730 1.187 1.00 19.73 249 THR A C 1
ATOM 1304 O O . THR A 1 168 ? -8.971 28.104 2.219 1.00 19.46 249 THR A O 1
ATOM 1308 N N . LEU A 1 169 ? -8.687 29.881 0.848 1.00 11.36 250 LEU A N 1
ATOM 1309 C CA . LEU A 1 169 ? -7.653 30.526 1.653 1.00 9.54 250 LEU A CA 1
ATOM 1310 C C . LEU A 1 169 ? -8.134 31.870 2.170 1.00 15.35 250 LEU A C 1
ATOM 1311 O O . LEU A 1 169 ? -8.876 32.572 1.469 1.00 16.49 250 LEU A O 1
ATOM 1316 N N . ILE A 1 170 ? -7.675 32.219 3.376 1.00 13.00 251 ILE A N 1
ATOM 1317 C CA . ILE A 1 170 ? -7.880 33.556 3.953 1.00 12.43 251 ILE A CA 1
ATOM 1318 C C . ILE A 1 170 ? -6.562 34.323 3.886 1.00 12.92 251 ILE A C 1
ATOM 1319 O O . ILE A 1 170 ? -5.504 33.823 4.294 1.00 13.42 251 ILE A O 1
ATOM 1324 N N . LYS A 1 171 ? -6.628 35.528 3.332 1.00 14.50 252 LYS A N 1
ATOM 1325 C CA . LYS A 1 171 ? -5.467 36.392 3.236 1.00 11.73 252 LYS A CA 1
ATOM 1326 C C . LYS A 1 171 ? -5.291 37.223 4.511 1.00 15.21 252 LYS A C 1
ATOM 1327 O O . LYS A 1 171 ? -6.197 37.964 4.896 1.00 15.13 252 LYS A O 1
ATOM 1333 N N . TYR A 1 172 ? -4.122 37.116 5.147 1.00 12.20 253 TYR A N 1
ATOM 1334 C CA . TYR A 1 172 ? -3.810 37.953 6.326 1.00 12.11 253 TYR A CA 1
ATOM 1335 C C . TYR A 1 172 ? -2.667 38.910 6.056 1.00 11.18 253 TYR A C 1
ATOM 1336 O O . TYR A 1 172 ? -1.594 38.494 5.590 1.00 11.23 253 TYR A O 1
ATOM 1345 N N . THR A 1 173 ? -2.899 40.181 6.363 1.00 12.71 254 THR A N 1
ATOM 1346 C CA . THR A 1 173 ? -1.899 41.245 6.169 1.00 11.44 254 THR A CA 1
ATOM 1347 C C . THR A 1 173 ? -1.816 42.179 7.381 1.00 17.00 254 THR A C 1
ATOM 1348 O O . THR A 1 173 ? -2.759 42.255 8.183 1.00 15.59 254 THR A O 1
ATOM 1352 N N . SER A 1 174 ? -0.699 42.899 7.507 1.00 15.27 255 SER A N 1
ATOM 1353 C CA . SER A 1 174 ? -0.558 43.903 8.581 1.00 19.94 255 SER A CA 1
ATOM 1354 C C . SER A 1 174 ? 0.056 45.232 8.134 1.00 26.55 255 SER A C 1
ATOM 1355 O O . SER A 1 174 ? -0.098 46.249 8.820 1.00 28.47 255 SER A O 1
ATOM 1358 N N . TYR A 1 175 ? 0.767 45.226 7.008 1.00 15.59 256 TYR A N 1
ATOM 1359 C CA . TYR A 1 175 ? 1.402 46.454 6.480 1.00 23.59 256 TYR A CA 1
ATOM 1360 C C . TYR A 1 175 ? 1.553 46.424 4.958 1.00 24.59 256 TYR A C 1
ATOM 1361 O O . TYR A 1 175 ? 1.620 45.351 4.344 1.00 21.16 256 TYR A O 1
ATOM 1370 N N . GLY A 1 176 ? 1.600 47.614 4.363 1.00 26.73 257 GLY A N 1
ATOM 1371 C CA . GLY A 1 176 ? 2.077 47.790 2.989 1.00 23.48 257 GLY A CA 1
ATOM 1372 C C . GLY A 1 176 ? 3.243 48.765 2.994 1.00 22.20 257 GLY A C 1
ATOM 1373 O O . GLY A 1 176 ? 3.360 49.588 3.902 1.00 22.03 257 GLY A O 1
ATOM 1374 N N . SER A 1 177 ? 4.107 48.678 1.985 1.00 21.87 258 SER A N 1
ATOM 1375 C CA . SER A 1 177 ? 5.282 49.560 1.901 1.00 22.61 258 SER A CA 1
ATOM 1376 C C . SER A 1 177 ? 5.605 49.900 0.456 1.00 27.30 258 SER A C 1
ATOM 1377 O O . SER A 1 177 ? 5.456 49.065 -0.439 1.00 21.04 258 SER A O 1
ATOM 1380 N N . THR A 1 178 ? 6.054 51.130 0.228 1.00 27.27 259 THR A N 1
ATOM 1381 C CA . THR A 1 178 ? 6.404 51.558 -1.115 1.00 29.27 259 THR A CA 1
ATOM 1382 C C . THR A 1 178 ? 7.726 52.304 -1.092 1.00 29.67 259 THR A C 1
ATOM 1383 O O . THR A 1 178 ? 7.978 53.140 -0.213 1.00 35.86 259 THR A O 1
ATOM 1387 N N . GLY A 1 179 ? 8.566 51.981 -2.065 1.00 31.80 260 GLY A N 1
ATOM 1388 C CA . GLY A 1 179 ? 9.805 52.700 -2.288 1.00 24.79 260 GLY A CA 1
ATOM 1389 C C . GLY A 1 179 ? 10.778 51.866 -3.093 1.00 25.39 260 GLY A C 1
ATOM 1390 O O . GLY A 1 179 ? 10.405 50.844 -3.685 1.00 26.75 260 GLY A O 1
ATOM 1391 N N . SER A 1 180 ? 12.020 52.340 -3.148 1.00 26.42 261 SER A N 1
ATOM 1392 C CA A SER A 1 180 ? 13.105 51.572 -3.740 0.70 27.69 261 SER A CA 1
ATOM 1393 C CA B SER A 1 180 ? 13.110 51.579 -3.739 0.30 28.31 261 SER A CA 1
ATOM 1394 C C . SER A 1 180 ? 13.821 50.840 -2.615 1.00 29.39 261 SER A C 1
ATOM 1395 O O . SER A 1 180 ? 14.493 51.455 -1.785 1.00 29.95 261 SER A O 1
ATOM 1400 N N . HIS A 1 181 ? 13.658 49.522 -2.591 1.00 30.37 262 HIS A N 1
ATOM 1401 C CA . HIS A 1 181 ? 14.132 48.695 -1.483 1.00 28.09 262 HIS A CA 1
ATOM 1402 C C . HIS A 1 181 ? 15.564 48.209 -1.666 1.00 27.94 262 HIS A C 1
ATOM 1403 O O . HIS A 1 181 ? 15.881 47.526 -2.643 1.00 29.34 262 HIS A O 1
ATOM 1410 N N . SER A 1 182 ? 16.426 48.570 -0.720 1.00 27.50 263 SER A N 1
ATOM 1411 C CA . SER A 1 182 ? 17.829 48.158 -0.765 1.00 28.18 263 SER A CA 1
ATOM 1412 C C . SER A 1 182 ? 18.069 46.802 -0.086 1.00 28.88 263 SER A C 1
ATOM 1413 O O . SER A 1 182 ? 19.118 46.184 -0.278 1.00 30.09 263 SER A O 1
ATOM 1416 N N . GLY A 1 183 ? 17.090 46.351 0.697 1.00 26.03 264 GLY A N 1
ATOM 1417 C CA . GLY A 1 183 ? 17.129 45.041 1.338 1.00 29.65 264 GLY A CA 1
ATOM 1418 C C . GLY A 1 183 ? 18.205 44.847 2.389 1.00 32.06 264 GLY A C 1
ATOM 1419 O O . GLY A 1 183 ? 18.721 43.740 2.544 1.00 29.14 264 GLY A O 1
ATOM 1420 N N . TYR A 1 184 ? 18.536 45.912 3.122 1.00 25.76 265 TYR A N 1
ATOM 1421 C CA . TYR A 1 184 ? 19.550 45.835 4.177 1.00 32.46 265 TYR A CA 1
ATOM 1422 C C . TYR A 1 184 ? 18.956 45.121 5.389 1.0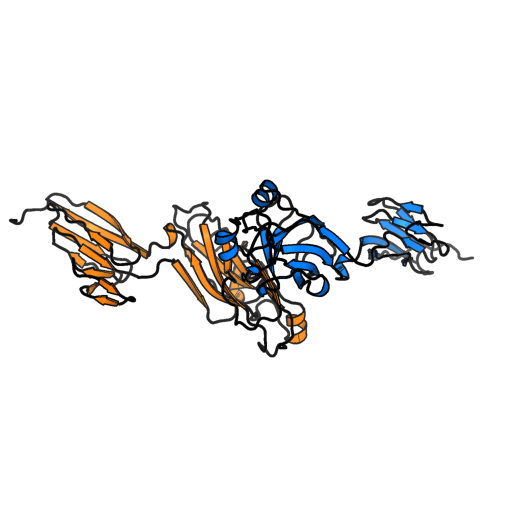0 37.06 265 TYR A C 1
ATOM 1423 O O . TYR A 1 184 ? 17.825 45.413 5.785 1.00 29.33 265 TYR A O 1
ATOM 1432 N N . ASP A 1 185 ? 19.724 44.202 5.975 1.00 35.61 266 ASP A N 1
ATOM 1433 C CA . ASP A 1 185 ? 19.218 43.308 7.029 1.00 37.80 266 ASP A CA 1
ATOM 1434 C C . ASP A 1 185 ? 18.583 44.019 8.229 1.00 42.57 266 ASP A C 1
ATOM 1435 O O . ASP A 1 185 ? 17.625 43.510 8.825 1.00 40.72 266 ASP A O 1
ATOM 1440 N N . PHE A 1 186 ? 19.113 45.198 8.556 1.00 35.55 267 PHE A N 1
ATOM 1441 C CA . PHE A 1 186 ? 18.619 46.024 9.666 1.00 40.77 267 PHE A CA 1
ATOM 1442 C C . PHE A 1 186 ? 17.326 46.785 9.339 1.00 42.03 267 PHE A C 1
ATOM 1443 O O . PHE A 1 186 ? 16.690 47.350 10.236 1.00 41.71 267 PHE A O 1
ATOM 1451 N N . ASP A 1 187 ? 16.958 46.806 8.057 1.00 35.34 268 ASP A N 1
ATOM 1452 C CA . ASP A 1 187 ? 15.720 47.438 7.596 1.00 34.10 268 ASP A CA 1
ATOM 1453 C C . ASP A 1 187 ? 14.568 46.435 7.413 1.00 29.25 268 ASP A C 1
ATOM 1454 O O . ASP A 1 187 ? 13.466 46.820 6.999 1.00 29.27 268 ASP A O 1
ATOM 1459 N N . ASP A 1 188 ? 14.811 45.159 7.717 1.00 26.30 269 ASP A N 1
ATOM 1460 C CA . ASP A 1 188 ? 13.773 44.127 7.562 1.00 26.31 269 ASP A CA 1
ATOM 1461 C C . ASP A 1 188 ? 12.493 44.521 8.297 1.00 25.08 269 ASP A C 1
ATOM 1462 O O . ASP A 1 188 ? 12.547 45.127 9.372 1.00 29.29 269 ASP A O 1
ATOM 1467 N N . ASN A 1 189 ? 11.351 44.194 7.703 1.00 20.12 270 ASN A N 1
ATOM 1468 C CA . ASN A 1 189 ? 10.056 44.459 8.326 1.00 26.27 270 ASN A CA 1
ATOM 1469 C C . ASN A 1 189 ? 9.515 43.281 9.126 1.00 25.21 270 ASN A C 1
ATOM 1470 O O . ASN A 1 189 ? 9.966 42.149 8.971 1.00 24.28 270 ASN A O 1
ATOM 1475 N N . THR A 1 190 ? 8.549 43.557 9.996 1.00 29.66 271 THR A N 1
ATOM 1476 C CA . THR A 1 190 ? 7.843 42.489 10.683 1.00 26.43 271 THR A CA 1
ATOM 1477 C C . THR A 1 190 ? 6.371 42.444 10.276 1.00 20.57 271 THR A C 1
ATOM 1478 O O . THR A 1 190 ? 5.607 43.380 10.531 1.00 23.22 271 THR A O 1
ATOM 1482 N N . LEU A 1 191 ? 5.992 41.352 9.626 1.00 15.34 272 LEU A N 1
ATOM 1483 C CA . LEU A 1 191 ? 4.597 41.065 9.364 1.00 14.98 272 LEU A CA 1
ATOM 1484 C C . LEU A 1 191 ? 4.073 40.489 10.681 1.00 19.95 272 LEU A C 1
ATOM 1485 O O . LEU A 1 191 ? 4.678 39.579 11.241 1.00 20.27 272 LEU A O 1
ATOM 1490 N N . ASP A 1 192 ? 2.995 41.058 11.217 1.00 18.99 273 ASP A N 1
ATOM 1491 C CA . ASP A 1 192 ? 2.480 40.616 12.514 1.00 22.80 273 ASP A CA 1
ATOM 1492 C C . ASP A 1 192 ? 0.962 40.625 12.474 1.00 22.35 273 ASP A C 1
ATOM 1493 O O . ASP A 1 192 ? 0.329 41.693 12.471 1.00 22.46 273 ASP A O 1
ATOM 1498 N N . VAL A 1 193 ? 0.387 39.428 12.421 1.00 16.46 274 VAL A N 1
ATOM 1499 C CA . VAL A 1 193 ? -1.066 39.293 12.385 1.00 17.94 274 VAL A CA 1
ATOM 1500 C C . VAL A 1 193 ? -1.558 38.412 13.524 1.00 21.71 274 VAL A C 1
ATOM 1501 O O . VAL A 1 193 ? -0.863 37.486 13.964 1.00 26.99 274 VAL A O 1
ATOM 1505 N N . MET A 1 194 ? -2.761 38.701 13.991 1.00 21.65 275 MET A N 1
ATOM 1506 C CA . MET A 1 194 ? -3.479 37.782 14.844 1.00 15.03 275 MET A CA 1
ATOM 1507 C C . MET A 1 194 ? -4.281 36.861 13.928 1.00 17.21 275 MET A C 1
ATOM 1508 O O . MET A 1 194 ? -4.933 37.311 12.989 1.00 24.62 275 MET A O 1
ATOM 1513 N N . VAL A 1 195 ? -4.232 35.570 14.216 1.00 16.20 276 VAL A N 1
ATOM 1514 C CA . VAL A 1 195 ? -4.987 34.584 13.466 1.00 17.86 276 VAL A CA 1
ATOM 1515 C C . VAL A 1 195 ? -5.786 33.733 14.439 1.00 22.42 276 VAL A C 1
ATOM 1516 O O . VAL A 1 195 ? -5.303 33.401 15.528 1.00 21.28 276 VAL A O 1
ATOM 1520 N N . THR A 1 196 ? -7.014 33.398 14.052 1.00 22.72 277 THR A N 1
ATOM 1521 C CA . THR A 1 196 ? -7.874 32.570 14.879 1.00 25.23 277 THR A CA 1
ATOM 1522 C C . THR A 1 196 ? -8.296 31.346 14.083 1.00 26.68 277 THR A C 1
ATOM 1523 O O . THR A 1 196 ? -8.978 31.471 13.066 1.00 26.55 277 THR A O 1
ATOM 1527 N N . LEU A 1 197 ? -7.897 30.170 14.560 1.00 22.69 278 LEU A N 1
ATOM 1528 C CA . LEU A 1 197 ? -8.096 28.929 13.806 1.00 23.89 278 LEU A CA 1
ATOM 1529 C C . LEU A 1 197 ? -8.779 27.821 14.596 1.00 22.09 278 LEU A C 1
ATOM 1530 O O . LEU A 1 197 ? -8.557 27.667 15.789 1.00 24.74 278 LEU A O 1
ATOM 1535 N N . SER A 1 198 ? -9.597 27.039 13.894 1.00 26.11 279 SER A N 1
ATOM 1536 C CA . SER A 1 198 ? -10.174 25.819 14.444 1.00 26.58 279 SER A CA 1
ATOM 1537 C C . SER A 1 198 ? -9.088 24.776 14.671 1.00 26.20 279 SER A C 1
ATOM 1538 O O . SER A 1 198 ? -8.043 24.800 14.007 1.00 29.67 279 SER A O 1
ATOM 1541 N N . ALA A 1 199 ? -9.339 23.865 15.609 1.00 26.76 280 ALA A N 1
ATOM 1542 C CA . ALA A 1 199 ? -8.416 22.772 15.893 1.00 26.11 280 ALA A CA 1
ATOM 1543 C C . ALA A 1 199 ? -8.153 21.983 14.621 1.00 31.64 280 ALA A C 1
ATOM 1544 O O . ALA A 1 199 ? -9.038 21.838 13.768 1.00 31.94 280 ALA A O 1
ATOM 1546 N N . GLY A 1 200 ? -6.928 21.491 14.492 1.00 22.94 281 GLY A N 1
ATOM 1547 C CA . GLY A 1 200 ? -6.534 20.747 13.306 1.00 22.40 281 GLY A CA 1
ATOM 1548 C C . GLY A 1 200 ? -5.438 21.428 12.518 1.00 27.15 281 GLY A C 1
ATOM 1549 O O . GLY A 1 200 ? -4.914 22.473 12.919 1.00 21.67 281 GLY A O 1
ATOM 1550 N N . VAL A 1 201 ? -5.106 20.833 11.381 1.00 25.35 282 VAL A N 1
ATOM 1551 C CA . VAL A 1 201 ? -4.010 21.303 10.561 1.00 20.62 282 VAL A CA 1
ATOM 1552 C C . VAL A 1 201 ? -4.514 22.393 9.620 1.00 22.19 282 VAL A C 1
ATOM 1553 O O . VAL A 1 201 ? -5.567 22.249 8.996 1.00 25.08 282 VAL A O 1
ATOM 1557 N N . HIS A 1 202 ? -3.766 23.491 9.547 1.00 15.82 283 HIS A N 1
ATOM 1558 C CA . HIS A 1 202 ? -4.030 24.557 8.596 1.00 12.72 283 HIS A CA 1
ATOM 1559 C C . HIS A 1 202 ? -2.746 24.799 7.809 1.00 19.26 283 HIS A C 1
ATOM 1560 O O . HIS A 1 202 ? -1.647 24.807 8.368 1.00 20.50 283 HIS A O 1
ATOM 1567 N N . ARG A 1 203 ? -2.902 24.972 6.509 1.00 14.31 284 ARG A N 1
ATOM 1568 C CA . ARG A 1 203 ? -1.760 25.187 5.613 1.00 10.99 284 ARG A CA 1
ATOM 1569 C C . ARG A 1 203 ? -1.598 26.680 5.341 1.00 14.55 284 ARG A C 1
ATOM 1570 O O . ARG A 1 203 ? -2.587 27.389 5.092 1.00 14.11 284 ARG A O 1
ATOM 1578 N N . VAL A 1 204 ? -0.344 27.134 5.396 1.00 12.18 285 VAL A N 1
ATOM 1579 C CA . VAL A 1 204 ? 0.004 28.559 5.284 1.00 10.16 285 VAL A CA 1
ATOM 1580 C C . VAL A 1 204 ? 0.968 28.811 4.124 1.00 12.03 285 VAL A C 1
ATOM 1581 O O . VAL A 1 204 ? 2.039 28.202 4.064 1.00 12.27 285 VAL A O 1
ATOM 1585 N N . PHE A 1 205 ? 0.582 29.715 3.218 1.00 12.65 286 PHE A N 1
ATOM 1586 C CA . PHE A 1 205 ? 1.423 30.136 2.085 1.00 12.48 286 PHE A CA 1
ATOM 1587 C C . PHE A 1 205 ? 1.903 31.589 2.293 1.00 10.59 286 PHE A C 1
ATOM 1588 O O . PHE A 1 205 ? 1.110 32.540 2.172 1.00 11.07 286 PHE A O 1
ATOM 1596 N N . PRO A 1 206 ? 3.188 31.775 2.630 1.00 10.16 287 PRO A N 1
ATOM 1597 C CA . PRO A 1 206 ? 3.738 33.134 2.657 1.00 12.79 287 PRO A CA 1
ATOM 1598 C C . PRO A 1 206 ? 3.932 33.657 1.230 1.00 12.14 287 PRO A C 1
ATOM 1599 O O . PRO A 1 206 ? 4.662 33.052 0.431 1.00 13.88 287 PRO A O 1
ATOM 1603 N N . VAL A 1 207 ? 3.268 34.768 0.913 1.00 11.13 288 VAL A N 1
ATOM 1604 C CA . VAL A 1 207 ? 3.256 35.294 -0.456 1.00 13.10 288 VAL A CA 1
ATOM 1605 C C . VAL A 1 207 ? 3.420 36.800 -0.543 1.00 12.11 288 VAL A C 1
ATOM 1606 O O . VAL A 1 207 ? 3.197 37.524 0.446 1.00 11.00 288 VAL A O 1
ATOM 1610 N N . GLU A 1 208 ? 3.794 37.272 -1.739 1.00 10.96 289 GLU A N 1
ATOM 1611 C CA . GLU A 1 208 ? 3.682 38.693 -2.080 1.00 14.65 289 GLU A CA 1
ATOM 1612 C C . GLU A 1 208 ? 2.355 38.907 -2.840 1.00 15.01 289 GLU A C 1
ATOM 1613 O O . GLU A 1 208 ? 2.117 38.246 -3.854 1.00 14.28 289 GLU A O 1
ATOM 1619 N N . THR A 1 209 ? 1.505 39.822 -2.363 1.00 11.32 290 THR A N 1
ATOM 1620 C CA . THR A 1 209 ? 0.162 40.009 -2.952 1.00 15.98 290 THR A CA 1
ATOM 1621 C C . THR A 1 209 ? 0.103 41.117 -4.001 1.00 17.96 290 THR A C 1
ATOM 1622 O O . THR A 1 209 ? -0.890 41.248 -4.727 1.00 17.26 290 THR A O 1
ATOM 1626 N N . GLU A 1 210 ? 1.148 41.938 -4.048 1.00 16.46 291 GLU A N 1
ATOM 1627 C CA . GLU A 1 210 ? 1.142 43.127 -4.887 1.00 15.10 291 GLU A CA 1
ATOM 1628 C C . GLU A 1 210 ? 2.087 42.900 -6.054 1.00 19.25 291 GLU A C 1
ATOM 1629 O O . GLU A 1 210 ? 3.282 42.671 -5.857 1.00 21.32 291 GLU A O 1
ATOM 1635 N N . LEU A 1 211 ? 1.532 42.929 -7.266 1.00 19.47 292 LEU A N 1
ATOM 1636 C CA . LEU A 1 211 ? 2.327 42.850 -8.480 1.00 19.81 292 LEU A CA 1
ATOM 1637 C C . LEU A 1 211 ? 2.401 44.270 -9.055 1.00 26.06 292 LEU A C 1
ATOM 1638 O O . LEU A 1 211 ? 1.441 44.760 -9.653 1.00 22.25 292 LEU A O 1
ATOM 1643 N N . ASP A 1 212 ? 3.538 44.925 -8.835 1.00 22.39 293 ASP A N 1
ATOM 1644 C CA . ASP A 1 212 ? 3.712 46.340 -9.163 1.00 25.93 293 ASP A CA 1
ATOM 1645 C C . ASP A 1 212 ? 3.800 46.527 -10.675 1.00 27.81 293 ASP A C 1
ATOM 1646 O O . ASP A 1 212 ? 4.482 45.769 -11.361 1.00 24.03 293 ASP A O 1
ATOM 1651 N N . TYR A 1 213 ? 3.090 47.535 -11.178 1.00 28.26 294 TYR A N 1
ATOM 1652 C CA . TYR A 1 213 ? 3.077 47.872 -12.603 1.00 32.49 294 TYR A CA 1
ATOM 1653 C C . TYR A 1 213 ? 4.486 47.983 -13.192 1.00 24.68 294 TYR A C 1
ATOM 1654 O O . TYR A 1 213 ? 4.746 47.500 -14.303 1.00 29.49 294 TYR A O 1
ATOM 1663 N N . ASP A 1 214 ? 5.383 48.615 -12.436 1.00 25.60 295 ASP A N 1
ATOM 1664 C CA . ASP A 1 214 ? 6.753 48.866 -12.871 1.00 28.33 295 ASP A CA 1
ATOM 1665 C C . ASP A 1 214 ? 7.562 47.585 -13.032 1.00 28.21 295 ASP A C 1
ATOM 1666 O O . ASP A 1 214 ? 8.420 47.500 -13.909 1.00 29.76 295 ASP A O 1
ATOM 1671 N N . ALA A 1 215 ? 7.273 46.597 -12.184 1.00 24.07 296 ALA A N 1
ATOM 1672 C CA . ALA A 1 215 ? 7.895 45.278 -12.253 1.00 26.68 296 ALA A CA 1
ATOM 1673 C C . ALA A 1 215 ? 7.447 44.533 -13.503 1.00 25.39 296 ALA A C 1
ATOM 1674 O O . ALA A 1 215 ? 8.246 43.854 -14.141 1.00 27.04 296 ALA A O 1
ATOM 1676 N N . VAL A 1 216 ? 6.166 44.665 -13.840 1.00 26.65 297 VAL A N 1
ATOM 1677 C CA . VAL A 1 216 ? 5.614 44.073 -15.060 1.00 29.89 297 VAL A CA 1
ATOM 1678 C C . VAL A 1 216 ? 6.285 44.660 -16.320 1.00 36.85 297 VAL A C 1
ATOM 1679 O O . VAL A 1 216 ? 6.752 43.920 -17.189 1.00 31.25 297 VAL A O 1
ATOM 1683 N N . GLN A 1 217 ? 6.351 45.988 -16.393 1.00 35.08 298 GLN A N 1
ATOM 1684 C CA . GLN A 1 217 ? 6.924 46.685 -17.549 1.00 38.63 298 GLN A CA 1
ATOM 1685 C C . GLN A 1 217 ? 8.432 46.469 -17.729 1.00 40.55 298 GLN A C 1
ATOM 1686 O O . GLN A 1 217 ? 8.881 46.134 -18.828 1.00 44.37 298 GLN A O 1
ATOM 1692 N N . GLU A 1 218 ? 9.201 46.651 -16.654 1.00 37.45 299 GLU A N 1
ATOM 1693 C CA . GLU A 1 218 ? 10.671 46.627 -16.717 1.00 43.78 299 GLU A CA 1
ATOM 1694 C C . GLU A 1 218 ? 11.274 45.230 -16.815 1.00 37.72 299 GLU A C 1
ATOM 1695 O O . GLU A 1 218 ? 12.192 45.000 -17.596 1.00 37.02 299 GLU A O 1
ATOM 1701 N N . VAL A 1 219 ? 10.780 44.306 -16.001 1.00 31.73 300 VAL A N 1
ATOM 1702 C CA . VAL A 1 219 ? 11.419 42.990 -15.888 1.00 30.15 300 VAL A CA 1
ATOM 1703 C C . VAL A 1 219 ? 10.455 41.817 -16.135 1.00 27.65 300 VAL A C 1
ATOM 1704 O O . VAL A 1 219 ? 10.791 40.660 -15.870 1.00 29.00 300 VAL A O 1
ATOM 1708 N N . GLN A 1 220 ? 9.267 42.131 -16.655 1.00 29.17 301 GLN A N 1
ATOM 1709 C CA . GLN A 1 220 ? 8.284 41.125 -17.098 1.00 29.61 301 GLN A CA 1
ATOM 1710 C C . GLN A 1 220 ? 7.836 40.173 -15.978 1.00 30.03 301 GLN A C 1
ATOM 1711 O O . GLN A 1 220 ? 7.599 38.982 -16.212 1.00 28.67 301 GLN A O 1
ATOM 1717 N N . HIS A 1 221 ? 7.720 40.704 -14.763 1.00 25.96 302 HIS A N 1
ATOM 1718 C CA . HIS A 1 221 ? 7.202 39.934 -13.635 1.00 22.97 302 HIS A CA 1
ATOM 1719 C C . HIS A 1 221 ? 5.724 39.632 -13.852 1.00 23.88 302 HIS A C 1
ATOM 1720 O O . HIS A 1 221 ? 4.994 40.438 -14.419 1.00 24.48 302 HIS A O 1
ATOM 1727 N N . ASP A 1 222 ? 5.301 38.454 -13.401 1.00 24.01 303 ASP A N 1
ATOM 1728 C CA . ASP A 1 222 ? 3.921 38.028 -13.533 1.00 24.90 303 ASP A CA 1
ATOM 1729 C C . ASP A 1 222 ? 3.588 37.157 -12.336 1.00 20.70 303 ASP A C 1
ATOM 1730 O O . ASP A 1 222 ? 4.487 36.774 -11.574 1.00 18.54 303 ASP A O 1
ATOM 1735 N N . TRP A 1 223 ? 2.306 36.845 -12.162 1.00 18.14 304 TRP A N 1
ATOM 1736 C CA . TRP A 1 223 ? 1.884 35.970 -11.068 1.00 18.89 304 TRP A CA 1
ATOM 1737 C C . TRP A 1 223 ? 2.661 34.652 -11.044 1.00 19.40 304 TRP A C 1
ATOM 1738 O O . TRP A 1 223 ? 2.968 34.080 -12.097 1.00 18.22 304 TRP A O 1
ATOM 1749 N N . TYR A 1 224 ? 2.993 34.207 -9.829 1.00 13.35 305 TYR A N 1
ATOM 1750 C CA . TYR A 1 224 ? 3.782 32.987 -9.556 1.00 16.21 305 TYR A CA 1
ATOM 1751 C C . TYR A 1 224 ? 5.293 33.125 -9.830 1.00 14.60 305 TYR A C 1
ATOM 1752 O O . TYR A 1 224 ? 6.064 32.203 -9.541 1.00 18.17 305 TYR A O 1
ATOM 1761 N N . ASP A 1 225 ? 5.720 34.274 -10.365 1.00 16.78 306 ASP A N 1
ATOM 1762 C CA . ASP A 1 225 ? 7.154 34.575 -10.504 1.00 18.68 306 ASP A CA 1
ATOM 1763 C C . ASP A 1 225 ? 7.711 34.966 -9.147 1.00 19.62 306 ASP A C 1
ATOM 1764 O O . ASP A 1 225 ? 6.950 35.318 -8.243 1.00 15.43 306 ASP A O 1
ATOM 1769 N N . GLU A 1 226 ? 9.035 34.935 -9.009 1.00 21.55 307 GLU A N 1
ATOM 1770 C CA . GLU A 1 226 ? 9.680 35.405 -7.782 1.00 23.27 307 GLU A CA 1
ATOM 1771 C C . GLU A 1 226 ? 9.591 36.931 -7.666 1.00 20.06 307 GLU A C 1
ATOM 1772 O O . GLU A 1 226 ? 9.890 37.658 -8.615 1.00 20.15 307 GLU A O 1
ATOM 1778 N N . SER A 1 227 ? 9.124 37.387 -6.508 1.00 13.95 308 SER A N 1
ATOM 1779 C CA . SER A 1 227 ? 8.898 38.807 -6.235 1.00 16.49 308 SER A CA 1
ATOM 1780 C C . SER A 1 227 ? 10.174 39.459 -5.719 1.00 17.93 308 SER A C 1
ATOM 1781 O O . SER A 1 227 ? 11.254 38.885 -5.836 1.00 19.05 308 SER A O 1
ATOM 1784 N N . P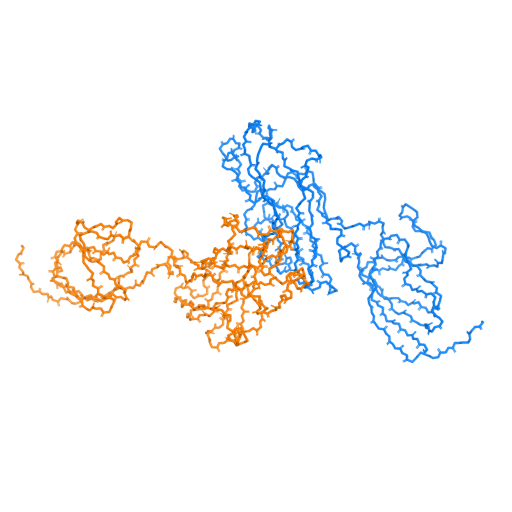HE A 1 228 ? 10.042 40.669 -5.174 1.00 17.69 309 PHE A N 1
ATOM 1785 C CA . PHE A 1 228 ? 11.140 41.322 -4.476 1.00 16.30 309 PHE A CA 1
ATOM 1786 C C . PHE A 1 228 ? 11.048 41.112 -2.960 1.00 19.32 309 PHE A C 1
ATOM 1787 O O . PHE A 1 228 ? 11.715 41.798 -2.193 1.00 21.66 309 PHE A O 1
ATOM 1795 N N . THR A 1 229 ? 10.241 40.141 -2.539 1.00 15.09 310 THR A N 1
ATOM 1796 C CA . THR A 1 229 ? 9.949 39.922 -1.123 1.00 10.17 310 THR A CA 1
ATOM 1797 C C . THR A 1 229 ? 10.439 38.557 -0.688 1.00 15.37 310 THR A C 1
ATOM 1798 O O . THR A 1 229 ? 10.185 37.575 -1.375 1.00 17.23 310 THR A O 1
ATOM 1802 N N . THR A 1 230 ? 11.148 38.512 0.444 1.00 11.81 311 THR A N 1
ATOM 1803 C CA . THR A 1 230 ? 11.625 37.255 1.026 1.00 12.83 311 THR A CA 1
ATOM 1804 C C . THR A 1 230 ? 11.192 37.115 2.488 1.00 14.31 311 THR A C 1
ATOM 1805 O O . THR A 1 230 ? 11.397 38.029 3.306 1.00 17.15 311 THR A O 1
ATOM 1809 N N . PHE A 1 231 ? 10.607 35.965 2.818 1.00 14.21 312 PHE A N 1
ATOM 1810 C CA . PHE A 1 231 ? 10.233 35.662 4.207 1.00 12.73 312 PHE A CA 1
ATOM 1811 C C . PHE A 1 231 ? 11.419 35.051 4.952 1.00 15.92 312 PHE A C 1
ATOM 1812 O O . PHE A 1 231 ? 11.532 33.835 5.097 1.00 16.14 312 PHE A O 1
ATOM 1820 N N . ILE A 1 232 ? 12.314 35.923 5.408 1.00 16.25 313 ILE A N 1
ATOM 1821 C CA . ILE A 1 232 ? 13.538 35.516 6.107 1.00 16.59 313 ILE A CA 1
ATOM 1822 C C . ILE A 1 232 ? 13.274 34.497 7.241 1.00 19.50 313 ILE A C 1
ATOM 1823 O O . ILE A 1 232 ? 13.959 33.463 7.349 1.00 18.53 313 ILE A O 1
ATOM 1828 N N . GLU A 1 233 ? 12.263 34.783 8.058 1.00 18.96 314 GLU A N 1
ATOM 1829 C CA . GLU A 1 233 ? 11.869 33.906 9.150 1.00 19.57 314 GLU A CA 1
ATOM 1830 C C . GLU A 1 233 ? 10.364 34.023 9.375 1.00 16.11 314 GLU A C 1
ATOM 1831 O O . GLU A 1 233 ? 9.833 35.119 9.399 1.00 16.31 314 GLU A O 1
ATOM 1837 N N . VAL A 1 234 ? 9.681 32.888 9.487 1.00 12.09 315 VAL A N 1
ATOM 1838 C CA . VAL A 1 234 ? 8.275 32.865 9.894 1.00 14.06 315 VAL A CA 1
ATOM 1839 C C . VAL A 1 234 ? 8.228 32.176 11.262 1.00 12.76 315 VAL A C 1
ATOM 1840 O O . VAL A 1 234 ? 8.713 31.044 11.421 1.00 15.68 315 VAL A O 1
ATOM 1844 N N . TYR A 1 235 ? 7.639 32.858 12.240 1.00 15.06 316 TYR A N 1
ATOM 1845 C CA . TYR A 1 235 ? 7.761 32.429 13.641 1.00 13.45 316 TYR A CA 1
ATOM 1846 C C . TYR A 1 235 ? 6.617 32.947 14.492 1.00 18.25 316 TYR A C 1
ATOM 1847 O O . TYR A 1 235 ? 5.778 33.723 14.034 1.00 18.23 316 TYR A O 1
ATOM 1856 N N . SER A 1 236 ? 6.596 32.513 15.748 1.00 16.01 317 SER A N 1
ATOM 1857 C CA . SER A 1 236 ? 5.709 33.099 16.732 1.00 18.24 317 SER A CA 1
ATOM 1858 C C . SER A 1 236 ? 6.430 33.110 18.072 1.00 20.33 317 SER A C 1
ATOM 1859 O O . SER A 1 236 ? 7.069 32.125 18.431 1.00 17.69 317 SER A O 1
ATOM 1862 N N . ASP A 1 237 ? 6.338 34.225 18.789 1.00 21.35 318 ASP A N 1
ATOM 1863 C CA . ASP A 1 237 ? 6.798 34.271 20.183 1.00 20.90 318 ASP A CA 1
ATOM 1864 C C . ASP A 1 237 ? 5.611 34.363 21.141 1.00 20.59 318 ASP A C 1
ATOM 1865 O O . ASP A 1 237 ? 5.775 34.625 22.326 1.00 19.78 318 ASP A O 1
ATOM 1870 N N . ASP A 1 238 ? 4.419 34.120 20.604 1.00 16.72 319 ASP A N 1
ATOM 1871 C CA . ASP A 1 238 ? 3.206 34.009 21.401 1.00 18.54 319 ASP A CA 1
ATOM 1872 C C . ASP A 1 238 ? 3.293 32.758 22.287 1.00 14.20 319 ASP A C 1
ATOM 1873 O O . ASP A 1 238 ? 3.474 31.650 21.771 1.00 16.08 319 ASP A O 1
ATOM 1878 N N . PRO A 1 239 ? 3.127 32.923 23.619 1.00 16.57 320 PRO A N 1
ATOM 1879 C CA . PRO A 1 239 ? 3.205 31.788 24.558 1.00 18.33 320 PRO A CA 1
ATOM 1880 C C . PRO A 1 239 ? 2.278 30.611 24.212 1.00 21.03 320 PRO A C 1
ATOM 1881 O O . PRO A 1 239 ? 2.548 29.467 24.593 1.00 21.40 320 PRO A O 1
ATOM 1885 N N . LEU A 1 240 ? 1.191 30.884 23.496 1.00 22.52 321 LEU A N 1
ATOM 1886 C CA . LEU A 1 240 ? 0.294 29.810 23.045 1.00 19.96 321 LEU A CA 1
ATOM 1887 C C . LEU A 1 240 ? 0.905 28.941 21.939 1.00 31.01 321 LEU A C 1
ATOM 1888 O O . LEU A 1 240 ? 0.445 27.827 21.695 1.00 30.26 321 LEU A O 1
ATOM 1893 N N . LEU A 1 241 ? 1.913 29.467 21.245 1.00 23.86 322 LEU A N 1
ATOM 1894 C CA . LEU A 1 241 ? 2.513 28.763 20.111 1.00 20.44 322 LEU A CA 1
ATOM 1895 C C . LEU A 1 241 ? 3.921 28.286 20.402 1.00 23.40 322 LEU A C 1
ATOM 1896 O O . LEU A 1 241 ? 4.411 27.348 19.763 1.00 19.07 322 LEU A O 1
ATOM 1901 N N . THR A 1 242 ? 4.578 28.939 21.355 1.00 18.79 323 THR A N 1
ATOM 1902 C CA . THR A 1 242 ? 5.933 28.551 21.723 1.00 16.53 323 THR A CA 1
ATOM 1903 C C . THR A 1 242 ? 5.920 27.260 22.543 1.00 21.52 323 THR A C 1
ATOM 1904 O O . THR A 1 242 ? 6.923 26.569 22.602 1.00 23.53 323 THR A O 1
ATOM 1908 N N . VAL A 1 243 ? 4.784 26.969 23.176 1.00 22.22 324 VAL A N 1
ATOM 1909 C CA . VAL A 1 243 ? 4.543 25.691 23.854 1.00 26.22 324 VAL A CA 1
ATOM 1910 C C . VAL A 1 243 ? 4.718 24.565 22.820 1.00 24.15 324 VAL A C 1
ATOM 1911 O O . VAL A 1 243 ? 4.267 24.685 21.679 1.00 22.96 324 VAL A O 1
ATOM 1915 N N . LYS A 1 244 ? 5.414 23.504 23.208 1.00 22.26 325 LYS A N 1
ATOM 1916 C CA . LYS A 1 244 ? 5.741 22.400 22.294 1.00 17.31 325 LYS A CA 1
ATOM 1917 C C . LYS A 1 244 ? 4.576 21.410 22.180 1.00 14.68 325 LYS A C 1
ATOM 1918 O O . LYS A 1 244 ? 4.534 20.552 21.294 1.00 16.55 325 LYS A O 1
ATOM 1924 N N . GLY A 1 245 ? 3.632 21.548 23.097 1.00 20.28 326 GLY A N 1
ATOM 1925 C CA . GLY A 1 245 ? 2.461 20.706 23.126 1.00 20.06 326 GLY A CA 1
ATOM 1926 C C . GLY A 1 245 ? 1.941 20.710 24.533 1.00 16.03 326 GLY A C 1
ATOM 1927 O O . GLY A 1 245 ? 2.578 21.265 25.445 1.00 18.34 326 GLY A O 1
ATOM 1928 N N . TYR A 1 246 ? 0.781 20.100 24.715 1.00 12.32 327 TYR A N 1
ATOM 1929 C CA . TYR A 1 246 ? 0.195 19.993 26.035 1.00 12.07 327 TYR A CA 1
ATOM 1930 C C . TYR A 1 246 ? 0.168 18.531 26.445 1.00 16.69 327 TYR A C 1
ATOM 1931 O O . TYR A 1 246 ? -0.409 17.697 25.743 1.00 15.02 327 TYR A O 1
ATOM 1940 N N . ALA A 1 247 ? 0.819 18.236 27.567 1.00 11.05 328 ALA A N 1
ATOM 1941 C CA . ALA A 1 247 ? 0.793 16.898 28.160 1.00 11.20 328 ALA A CA 1
ATOM 1942 C C . ALA A 1 247 ? -0.527 16.701 28.883 1.00 14.62 328 ALA A C 1
ATOM 1943 O O . ALA A 1 247 ? -0.992 17.592 29.587 1.00 12.70 328 ALA A O 1
ATOM 1945 N N . GLN A 1 248 ? -1.142 15.545 28.670 1.00 9.58 329 GLN A N 1
ATOM 1946 C CA . GLN A 1 248 ? -2.428 15.213 29.288 1.00 9.01 329 GLN A CA 1
ATOM 1947 C C . GLN A 1 248 ? -2.135 14.541 30.615 1.00 11.17 329 GLN A C 1
ATOM 1948 O O . GLN A 1 248 ? -1.337 13.601 30.653 1.00 12.52 329 GLN A O 1
ATOM 1954 N N . ILE A 1 249 ? -2.769 15.005 31.696 1.00 8.88 330 ILE A N 1
ATOM 1955 C CA . ILE A 1 249 ? -2.511 14.473 33.030 1.00 9.77 330 ILE A CA 1
ATOM 1956 C C . ILE A 1 249 ? -3.794 14.100 33.735 1.00 10.39 330 ILE A C 1
ATOM 1957 O O . ILE A 1 249 ? -4.713 14.895 33.824 1.00 14.21 330 ILE A O 1
ATOM 1962 N N . LEU A 1 250 ? -3.844 12.865 34.205 1.00 8.43 331 LEU A N 1
ATOM 1963 C CA . LEU A 1 250 ? -4.835 12.442 35.183 1.00 10.30 331 LEU A CA 1
ATOM 1964 C C . LEU A 1 250 ? -4.063 12.162 36.464 1.00 12.97 331 LEU A C 1
ATOM 1965 O O . LEU A 1 250 ? -3.181 11.292 36.490 1.00 12.48 331 LEU A O 1
ATOM 1970 N N . MET A 1 251 ? -4.380 12.921 37.513 1.00 8.30 332 MET A N 1
ATOM 1971 C CA . MET A 1 251 ? -3.708 12.803 38.793 1.00 8.62 332 MET A CA 1
ATOM 1972 C C . MET A 1 251 ? -4.662 12.256 39.851 1.00 17.20 332 MET A C 1
ATOM 1973 O O . MET A 1 251 ? -5.821 12.679 39.929 1.00 14.33 332 MET A O 1
ATOM 1978 N N . GLU A 1 252 ? -4.151 11.354 40.684 1.00 14.18 333 GLU A N 1
ATOM 1979 C CA . GLU A 1 252 ? -4.891 10.820 41.831 1.00 9.92 333 GLU A CA 1
ATOM 1980 C C . GLU A 1 252 ? -4.185 11.177 43.139 1.00 15.91 333 GLU A C 1
ATOM 1981 O O . GLU A 1 252 ? -2.968 11.050 43.261 1.00 13.95 333 GLU A O 1
ATOM 1987 N N . ARG A 1 253 ? -4.972 11.642 44.100 1.00 11.44 334 ARG A N 1
ATOM 1988 C CA . ARG A 1 253 ? -4.460 12.130 45.384 1.00 18.34 334 ARG A CA 1
ATOM 1989 C C . ARG A 1 253 ? -5.316 11.647 46.551 1.00 18.21 334 ARG A C 1
ATOM 1990 O O . ARG A 1 253 ? -6.510 11.367 46.382 1.00 19.97 334 ARG A O 1
ATOM 1998 N N . THR A 1 254 ? -4.705 11.575 47.735 1.00 19.16 335 THR A N 1
ATOM 1999 C CA . THR A 1 254 ? -5.396 11.186 48.965 1.00 22.30 335 THR A CA 1
ATOM 2000 C C . THR A 1 254 ? -6.371 12.289 49.391 1.00 38.82 335 THR A C 1
ATOM 2001 O O . THR A 1 254 ? -6.167 13.468 49.089 1.00 51.87 335 THR A O 1
ATOM 2005 N N . GLU B 1 4 ? -44.630 53.394 -47.430 1.00 55.07 85 GLU B N 1
ATOM 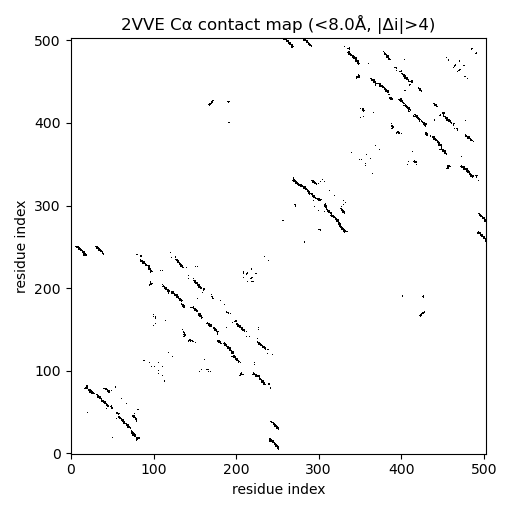2006 C CA . GLU B 1 4 ? -44.773 53.997 -46.066 1.00 51.20 85 GLU B CA 1
ATOM 2007 C C . GLU B 1 4 ? -46.239 54.161 -45.634 1.00 44.04 85 GLU B C 1
ATOM 2008 O O . GLU B 1 4 ? -46.526 54.738 -44.582 1.00 35.63 85 GLU B O 1
ATOM 2014 N N . GLN B 1 5 ? -47.152 53.641 -46.452 1.00 38.67 86 GLN B N 1
ATOM 2015 C CA . GLN B 1 5 ? -48.575 53.592 -46.123 1.00 35.98 86 GLN B CA 1
ATOM 2016 C C . GLN B 1 5 ? -48.805 52.641 -44.954 1.00 31.80 86 GLN B C 1
ATOM 2017 O O . GLN B 1 5 ? -48.108 51.629 -44.821 1.00 27.89 86 GLN B O 1
ATOM 2019 N N . THR B 1 6 ? -49.771 52.976 -44.102 1.00 27.20 87 THR B N 1
ATOM 2020 C CA . THR B 1 6 ? -50.095 52.150 -42.941 1.00 23.79 87 THR B CA 1
ATOM 2021 C C . THR B 1 6 ? -50.689 50.812 -43.377 1.00 25.23 87 THR B C 1
ATOM 2022 O O . THR B 1 6 ? -51.395 50.735 -44.388 1.00 21.73 87 THR B O 1
ATOM 2026 N N . THR B 1 7 ? -50.406 49.763 -42.611 1.00 21.82 88 THR B N 1
ATOM 2027 C CA . THR B 1 7 ? -50.943 48.439 -42.916 1.00 19.99 88 THR B CA 1
ATOM 2028 C C . THR B 1 7 ? -51.495 47.800 -41.640 1.00 17.61 88 THR B C 1
ATOM 2029 O O . THR B 1 7 ? -51.138 48.195 -40.535 1.00 16.75 88 THR B O 1
ATOM 2033 N N . LYS B 1 8 ? -52.392 46.836 -41.801 1.00 18.39 89 LYS B N 1
ATOM 2034 C CA . LYS B 1 8 ? -53.003 46.144 -40.662 1.00 21.55 89 LYS B CA 1
ATOM 2035 C C . LYS B 1 8 ? -52.024 45.133 -40.067 1.00 21.08 89 LYS B C 1
ATOM 2036 O O . LYS B 1 8 ? -51.213 44.548 -40.792 1.00 19.24 89 LYS B O 1
ATOM 2042 N N . SER B 1 9 ? -52.094 44.940 -38.751 1.00 16.07 90 SER B N 1
ATOM 2043 C CA . SER B 1 9 ? -51.281 43.932 -38.076 1.00 17.94 90 SER B CA 1
ATOM 2044 C C . SER B 1 9 ? -52.004 42.593 -38.049 1.00 21.36 90 SER B C 1
ATOM 2045 O O . SER B 1 9 ? -53.151 42.510 -37.598 1.00 19.13 90 SER B O 1
ATOM 2048 N N . ARG B 1 10 ? -51.332 41.544 -38.516 1.00 20.28 91 ARG B N 1
ATOM 2049 C CA . ARG B 1 10 ? -51.869 40.195 -38.387 1.00 23.09 91 ARG B CA 1
ATOM 2050 C C . ARG B 1 10 ? -51.443 39.539 -37.079 1.00 24.95 91 ARG B C 1
ATOM 2051 O O . ARG B 1 10 ? -52.258 38.921 -36.401 1.00 24.07 91 ARG B O 1
ATOM 2059 N N . ASP B 1 11 ? -50.166 39.691 -36.734 1.00 22.54 92 ASP B N 1
ATOM 2060 C CA . ASP B 1 11 ? -49.544 38.871 -35.696 1.00 21.18 92 ASP B CA 1
ATOM 2061 C C . ASP B 1 11 ? -49.281 39.618 -34.396 1.00 20.24 92 ASP B C 1
ATOM 2062 O O . ASP B 1 11 ? -48.888 40.788 -34.414 1.00 19.47 92 ASP B O 1
ATOM 2067 N N . VAL B 1 12 ? -49.528 38.925 -33.282 1.00 14.32 93 VAL B N 1
ATOM 2068 C CA A VAL B 1 12 ? -49.121 39.367 -31.940 0.50 14.36 93 VAL B CA 1
ATOM 2069 C CA B VAL B 1 12 ? -49.094 39.400 -31.981 0.50 14.87 93 VAL B CA 1
ATOM 2070 C C . VAL B 1 12 ? -47.905 38.552 -31.493 1.00 14.62 93 VAL B C 1
ATOM 2071 O O . VAL B 1 12 ? -47.898 37.325 -31.623 1.00 18.54 93 VAL B O 1
ATOM 2078 N N . ASN B 1 13 ? -46.885 39.224 -30.966 1.00 14.89 94 ASN B N 1
ATOM 2079 C CA . ASN B 1 13 ? -45.765 38.525 -30.346 1.00 19.55 94 ASN B CA 1
ATOM 2080 C C . ASN B 1 13 ? -45.417 39.154 -29.015 1.00 18.13 94 ASN B C 1
ATOM 2081 O O . ASN B 1 13 ? -45.179 40.356 -28.943 1.00 17.04 94 ASN B O 1
ATOM 2086 N N . SER B 1 14 ? -45.384 38.335 -27.966 1.00 15.43 95 SER B N 1
ATOM 2087 C CA . SER B 1 14 ? -45.058 38.816 -26.635 1.00 17.72 95 SER B CA 1
ATOM 2088 C C . SER B 1 14 ? -43.700 38.273 -26.212 1.00 23.00 95 SER B C 1
ATOM 2089 O O . SER B 1 14 ? -43.397 37.089 -26.406 1.00 16.08 95 SER B O 1
ATOM 2092 N N . PHE B 1 15 ? -42.874 39.155 -25.656 1.00 18.85 96 PHE B N 1
ATOM 2093 C CA . PHE B 1 15 ? -41.517 38.794 -25.268 1.00 21.41 96 PHE B CA 1
ATOM 2094 C C . PHE B 1 15 ? -40.962 39.748 -24.221 1.00 17.11 96 PHE B C 1
ATOM 2095 O O . PHE B 1 15 ? -41.599 40.749 -23.876 1.00 19.70 96 PHE B O 1
ATOM 2103 N N . GLN B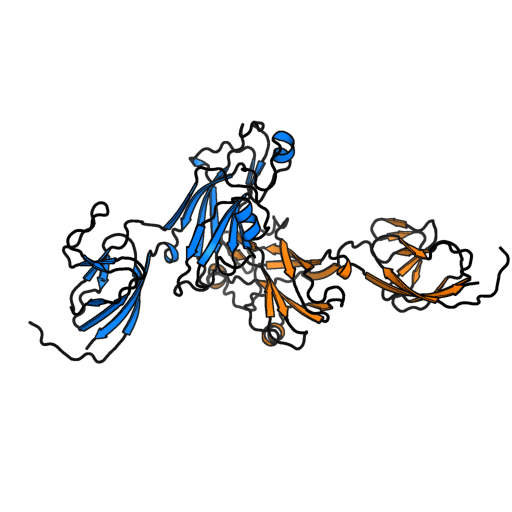 1 16 ? -39.767 39.422 -23.734 1.00 17.84 97 GLN B N 1
ATOM 2104 C CA . GLN B 1 16 ? -39.088 40.147 -22.654 1.00 19.37 97 GLN B CA 1
ATOM 2105 C C . GLN B 1 16 ? -37.742 40.664 -23.127 1.00 19.50 97 GLN B C 1
ATOM 2106 O O . GLN B 1 16 ? -37.033 39.976 -23.865 1.00 26.66 97 GLN B O 1
ATOM 2112 N N . ILE B 1 17 ? -37.373 41.856 -22.673 1.00 19.07 98 ILE B N 1
ATOM 2113 C CA . ILE B 1 17 ? -36.077 42.444 -23.012 1.00 21.34 98 ILE B CA 1
ATOM 2114 C C . ILE B 1 17 ? -35.315 42.773 -21.723 1.00 16.39 98 ILE B C 1
ATOM 2115 O O . ILE B 1 17 ? -35.846 43.506 -20.879 1.00 19.63 98 ILE B O 1
ATOM 2120 N N . PRO B 1 18 ? -34.079 42.235 -21.570 1.00 17.45 99 PRO B N 1
ATOM 2121 C CA . PRO B 1 18 ? -33.236 42.537 -20.403 1.00 16.27 99 PRO B CA 1
ATOM 2122 C C . PRO B 1 18 ? -32.866 44.015 -20.385 1.00 20.32 99 PRO B C 1
ATOM 2123 O O . PRO B 1 18 ? -32.520 44.580 -21.427 1.00 19.57 99 PRO B O 1
ATOM 2127 N N . LEU B 1 19 ? -32.981 44.642 -19.224 1.00 15.44 100 LEU B N 1
ATOM 2128 C CA . LEU B 1 19 ? -32.635 46.053 -19.089 1.00 15.27 100 LEU B CA 1
ATOM 2129 C C . LEU B 1 19 ? -31.260 46.146 -18.430 1.00 22.12 100 LEU B C 1
ATOM 2130 O O . LEU B 1 19 ? -31.054 45.620 -17.340 1.00 18.97 100 LEU B O 1
ATOM 2135 N N . ARG B 1 20 ? -30.310 46.777 -19.118 1.00 16.84 101 ARG B N 1
ATOM 2136 C CA . ARG B 1 20 ? -28.934 46.910 -18.604 1.00 15.97 101 ARG B CA 1
ATOM 2137 C C . ARG B 1 20 ? -28.560 48.392 -18.532 1.00 20.65 101 ARG B C 1
ATOM 2138 O O . ARG B 1 20 ? -29.421 49.255 -18.689 1.00 18.05 101 ARG B O 1
ATOM 2146 N N . ASP B 1 21 ? -27.283 48.680 -18.291 1.00 16.93 102 ASP B N 1
ATOM 2147 C CA . ASP B 1 21 ? -26.816 50.051 -18.069 1.00 21.34 102 ASP B CA 1
ATOM 2148 C C . ASP B 1 21 ? -26.501 50.840 -19.353 1.00 23.33 102 ASP B C 1
ATOM 2149 O O . ASP B 1 21 ? -26.080 50.270 -20.373 1.00 22.37 102 ASP B O 1
ATOM 2154 N N . GLY B 1 22 ? -26.687 52.157 -19.282 1.00 18.43 103 GLY B N 1
ATOM 2155 C CA . GLY B 1 22 ? -26.420 53.054 -20.413 1.00 15.63 103 GLY B CA 1
ATOM 2156 C C . GLY B 1 22 ? -27.566 53.119 -21.418 1.00 13.98 103 GLY B C 1
ATOM 2157 O O . GLY B 1 22 ? -28.569 52.424 -21.280 1.00 18.94 103 GLY B O 1
ATOM 2158 N N . VAL B 1 23 ? -27.418 53.951 -22.441 1.00 16.30 104 VAL B N 1
ATOM 2159 C CA . VAL B 1 23 ? -28.420 54.016 -23.491 1.00 15.89 104 VAL B CA 1
ATOM 2160 C C . VAL B 1 23 ? -28.243 52.798 -24.389 1.00 17.33 104 VAL B C 1
ATOM 2161 O O . VAL B 1 23 ? -27.149 52.548 -24.905 1.00 20.76 104 VAL B O 1
ATOM 2165 N N . ARG B 1 24 ? -29.321 52.035 -24.531 1.00 16.55 105 ARG B N 1
ATOM 2166 C CA . ARG B 1 24 ? -29.352 50.845 -25.376 1.00 15.78 105 ARG B CA 1
ATOM 2167 C C . ARG B 1 24 ? -30.681 50.768 -26.127 1.00 18.84 105 ARG B C 1
ATOM 2168 O O . ARG B 1 24 ? -31.662 51.437 -25.766 1.00 16.85 105 ARG B O 1
ATOM 2176 N N . GLU B 1 25 ? -30.709 49.958 -27.178 1.00 17.59 106 GLU B N 1
ATOM 2177 C CA . GLU B 1 25 ? -31.910 49.819 -28.008 1.00 16.77 106 GLU B CA 1
ATOM 2178 C C . GLU B 1 25 ? -32.950 48.983 -27.277 1.00 20.25 106 GLU B C 1
ATOM 2179 O O . GLU B 1 25 ? -32.631 47.897 -26.773 1.00 18.87 106 GLU B O 1
ATOM 2185 N N . LEU B 1 26 ? -34.178 49.499 -27.197 1.00 15.34 107 LEU B N 1
ATOM 2186 C CA . LEU B 1 26 ? -35.321 48.717 -26.719 1.00 17.05 107 LEU B CA 1
ATOM 2187 C C . LEU B 1 26 ? -35.928 47.899 -27.864 1.00 19.60 107 LEU B C 1
ATOM 2188 O O . LEU B 1 26 ? -36.183 46.698 -27.719 1.00 18.92 107 LEU B O 1
ATOM 2193 N N . LEU B 1 27 ? -36.167 48.573 -28.987 1.00 20.37 108 LEU B N 1
ATOM 2194 C CA . LEU B 1 27 ? -36.749 47.974 -30.182 1.00 19.13 108 LEU B CA 1
ATOM 2195 C C . LEU B 1 27 ? -35.914 48.351 -31.403 1.00 20.33 108 LEU B C 1
ATOM 2196 O O . LEU B 1 27 ? -35.585 49.529 -31.600 1.00 22.84 108 LEU B O 1
ATOM 2201 N N . PRO B 1 28 ? -35.563 47.349 -32.230 1.00 23.71 109 PRO B N 1
ATOM 2202 C CA . PRO B 1 28 ? -34.829 47.591 -33.470 1.00 17.94 109 PRO B CA 1
ATOM 2203 C C . PRO B 1 28 ? -35.760 48.134 -34.533 1.00 19.25 109 PRO B C 1
ATOM 2204 O O . PRO B 1 28 ? -36.972 47.951 -34.431 1.00 23.01 109 PRO B O 1
ATOM 2208 N N . GLU B 1 29 ? -35.205 48.793 -35.539 1.00 21.93 110 GLU B N 1
ATOM 2209 C CA . GLU B 1 29 ? -35.978 49.088 -36.737 1.00 20.36 110 GLU B CA 1
ATOM 2210 C C . GLU B 1 29 ? -36.502 47.775 -37.318 1.00 21.59 110 GLU B C 1
ATOM 2211 O O . GLU B 1 29 ? -35.745 46.830 -37.545 1.00 20.02 110 GLU B O 1
ATOM 2217 N N . ASP B 1 30 ? -37.809 47.728 -37.528 1.00 18.97 111 ASP B N 1
ATOM 2218 C CA . ASP B 1 30 ? -38.488 46.570 -38.081 1.00 19.80 111 ASP B CA 1
ATOM 2219 C C . ASP B 1 30 ? -39.652 47.138 -38.876 1.00 21.48 111 ASP B C 1
ATOM 2220 O O . ASP B 1 30 ? -40.639 47.621 -38.305 1.00 17.64 111 ASP B O 1
ATOM 2225 N N . ALA B 1 31 ? -39.519 47.090 -40.201 1.00 20.10 112 ALA B N 1
ATOM 2226 C CA . ALA B 1 31 ? -40.484 47.710 -41.108 1.00 21.24 112 ALA B CA 1
ATOM 2227 C C . ALA B 1 31 ? -41.907 47.165 -40.945 1.00 19.69 112 ALA B C 1
ATOM 2228 O O . ALA B 1 31 ? -42.874 47.874 -41.203 1.00 22.04 112 ALA B O 1
ATOM 2230 N N . SER B 1 32 ? -42.024 45.915 -40.503 1.00 24.51 113 SER B N 1
ATOM 2231 C CA . SER B 1 32 ? -43.331 45.283 -40.311 1.00 28.54 113 SER B CA 1
ATOM 2232 C C . SER B 1 32 ? -44.024 45.606 -38.973 1.00 20.77 113 SER B C 1
ATOM 2233 O O . SER B 1 32 ? -45.206 45.294 -38.796 1.00 23.87 113 SER B O 1
ATOM 2236 N N . ARG B 1 33 ? -43.309 46.236 -38.044 1.00 18.25 114 ARG B N 1
ATOM 2237 C CA . ARG B 1 33 ? -43.870 46.533 -36.713 1.00 18.73 114 ARG B CA 1
ATOM 2238 C C . ARG B 1 33 ? -44.755 47.777 -36.731 1.00 19.26 114 ARG B C 1
ATOM 2239 O O . ARG B 1 33 ? -44.330 48.829 -37.200 1.00 15.04 114 ARG B O 1
ATOM 2247 N N . ASN B 1 34 ? -45.977 47.638 -36.204 1.00 14.67 115 ASN B N 1
ATOM 2248 C CA . ASN B 1 34 ? -46.958 48.724 -36.167 1.00 15.20 115 ASN B CA 1
ATOM 2249 C C . ASN B 1 34 ? -47.269 49.262 -34.767 1.00 17.44 115 ASN B C 1
ATOM 2250 O O . ASN B 1 34 ? -47.674 50.423 -34.617 1.00 14.92 115 ASN B O 1
ATOM 2255 N N . ARG B 1 35 ? -47.078 48.416 -33.756 1.00 14.73 116 ARG B N 1
ATOM 2256 C CA . ARG B 1 35 ? -47.407 48.763 -32.376 1.00 13.18 116 ARG B CA 1
ATOM 2257 C C . ARG B 1 35 ? -46.602 47.941 -31.376 1.00 17.63 116 ARG B C 1
ATOM 2258 O O . ARG B 1 35 ? -46.275 46.774 -31.612 1.00 15.39 116 ARG B O 1
ATOM 2266 N N . ALA B 1 36 ? -46.267 48.571 -30.261 1.00 12.40 117 ALA B N 1
ATOM 2267 C CA . ALA B 1 36 ? -45.671 47.866 -29.140 1.00 13.53 117 ALA B CA 1
ATOM 2268 C C . ALA B 1 36 ? -46.289 48.432 -27.879 1.00 17.97 117 ALA B C 1
ATOM 2269 O O . ALA B 1 36 ? -46.359 49.647 -27.722 1.00 17.79 117 ALA B O 1
ATOM 2271 N N . SER B 1 37 ? -46.760 47.548 -27.005 1.00 14.01 118 SER B N 1
ATOM 2272 C CA . SER B 1 37 ? -47.242 47.934 -25.680 1.00 13.69 118 SER B CA 1
ATOM 2273 C C . SER B 1 37 ? -46.268 47.375 -24.639 1.00 13.97 118 SER B C 1
ATOM 2274 O O . SER B 1 37 ? -45.976 46.157 -24.603 1.00 15.15 118 SER B O 1
ATOM 2277 N N . ILE B 1 38 ? -45.757 48.277 -23.807 1.00 11.88 119 ILE B N 1
ATOM 2278 C CA . ILE B 1 38 ? -44.605 47.996 -22.949 1.00 8.87 119 ILE B CA 1
ATOM 2279 C C . ILE B 1 38 ? -44.885 48.340 -21.497 1.00 11.74 119 ILE B C 1
ATOM 2280 O O . ILE B 1 38 ? -45.560 49.334 -21.210 1.00 16.07 119 ILE B O 1
ATOM 2285 N N . LYS B 1 39 ? -44.376 47.503 -20.589 1.00 12.31 120 LYS B N 1
ATOM 2286 C CA . LYS B 1 39 ? -44.354 47.821 -19.162 1.00 15.50 120 LYS B CA 1
ATOM 2287 C C . LYS B 1 39 ? -42.979 47.467 -18.612 1.00 15.56 120 LYS B C 1
ATOM 2288 O O . LYS B 1 39 ? -42.492 46.343 -18.795 1.00 16.22 120 LYS B O 1
ATOM 2294 N N . SER B 1 40 ? -42.355 48.439 -17.963 1.00 15.04 121 SER B N 1
ATOM 2295 C CA . SER B 1 40 ? -41.050 48.248 -17.333 1.00 17.92 121 SER B CA 1
ATOM 2296 C C . SER B 1 40 ? -41.190 48.114 -15.814 1.00 17.23 121 SER B C 1
ATOM 2297 O O . SER B 1 40 ? -41.984 48.835 -15.208 1.00 16.82 121 SER B O 1
ATOM 2300 N N . PRO B 1 41 ? -40.406 47.200 -15.189 1.00 17.76 122 PRO B N 1
ATOM 2301 C CA . PRO B 1 41 ? -40.440 47.042 -13.734 1.00 22.20 122 PRO B CA 1
ATOM 2302 C C . PRO B 1 41 ? -39.735 48.194 -13.009 1.00 22.10 122 PRO B C 1
ATOM 2303 O O . PRO B 1 41 ? -39.873 48.334 -11.791 1.00 18.48 122 PRO B O 1
ATOM 2307 N N . VAL B 1 42 ? -38.984 49.006 -13.759 1.00 18.58 123 VAL B N 1
ATOM 2308 C CA . VAL B 1 42 ? -38.286 50.164 -13.207 1.00 17.32 123 VAL B CA 1
ATOM 2309 C C . VAL B 1 42 ? -38.620 51.402 -14.042 1.00 16.24 123 VAL B C 1
ATOM 2310 O O . VAL B 1 42 ? -39.035 51.274 -15.196 1.00 15.79 123 VAL B O 1
ATOM 2314 N N . ASP B 1 43 ? -38.462 52.590 -13.456 1.00 16.70 124 ASP B N 1
ATOM 2315 C CA . ASP B 1 43 ? -38.565 53.838 -14.218 1.00 16.25 124 ASP B CA 1
ATOM 2316 C C . ASP B 1 43 ? -37.671 53.726 -15.441 1.00 14.42 124 ASP B C 1
ATOM 2317 O O . ASP B 1 43 ? -36.529 53.252 -15.351 1.00 15.98 124 ASP B O 1
ATOM 2322 N N . ILE B 1 44 ? -38.190 54.154 -16.587 1.00 15.93 125 ILE B N 1
ATOM 2323 C CA . ILE B 1 44 ? -37.498 53.961 -17.855 1.00 13.51 125 ILE B CA 1
ATOM 2324 C C . ILE B 1 44 ? -37.615 55.225 -18.717 1.00 21.87 125 ILE B C 1
ATOM 2325 O O . ILE B 1 44 ? -38.690 55.813 -18.822 1.00 17.08 125 ILE B O 1
ATOM 2330 N N . TRP B 1 45 ? -36.493 55.651 -19.294 1.00 16.22 126 TRP B N 1
ATOM 2331 C CA . TRP B 1 45 ? -36.468 56.787 -20.214 1.00 17.08 126 TRP B CA 1
ATOM 2332 C C . TRP B 1 45 ? -36.427 56.257 -21.640 1.00 18.92 126 TRP B C 1
ATOM 2333 O O . TRP B 1 45 ? -35.662 55.341 -21.949 1.00 17.74 126 TRP B O 1
ATOM 2344 N N . ILE B 1 46 ? -37.277 56.816 -22.493 1.00 13.38 127 ILE B N 1
ATOM 2345 C CA . ILE B 1 46 ? -37.437 56.355 -23.867 1.00 10.62 127 ILE B CA 1
ATOM 2346 C C . ILE B 1 46 ? -37.189 57.536 -24.814 1.00 17.80 127 ILE B C 1
ATOM 2347 O O . ILE B 1 46 ? -37.645 58.657 -24.564 1.00 16.65 127 ILE B O 1
ATOM 2352 N N . GLY B 1 47 ? -36.437 57.287 -25.878 1.00 14.02 128 GLY B N 1
ATOM 2353 C CA . GLY B 1 47 ? -36.151 58.326 -26.872 1.00 17.12 128 GLY B CA 1
ATOM 2354 C C . GLY B 1 47 ? -35.667 57.755 -28.184 1.00 17.92 128 GLY B C 1
ATOM 2355 O O . GLY B 1 47 ? -35.512 56.536 -28.327 1.00 17.96 128 GLY B O 1
ATOM 2356 N N . GLY B 1 48 ? -35.446 58.647 -29.149 1.00 16.23 129 GLY B N 1
ATOM 2357 C CA . GLY B 1 48 ? -34.923 58.265 -30.454 1.00 20.85 129 GLY B CA 1
ATOM 2358 C C . GLY B 1 48 ? -33.415 58.330 -30.564 1.00 26.68 129 GLY B C 1
ATOM 2359 O O . GLY B 1 48 ? -32.694 58.155 -29.577 1.00 18.84 129 GLY B O 1
ATOM 2360 N N . GLU B 1 49 ? -32.952 58.619 -31.780 1.00 26.82 130 GLU B N 1
ATOM 2361 C CA . GLU B 1 49 ? -31.534 58.589 -32.132 1.00 33.95 130 GLU B CA 1
ATOM 2362 C C . GLU B 1 49 ? -30.721 59.592 -31.335 1.00 27.04 130 GLU B C 1
ATOM 2363 O O . GLU B 1 49 ? -29.539 59.373 -31.098 1.00 30.48 130 GLU B O 1
ATOM 2369 N N . ASN B 1 50 ? -31.357 60.691 -30.930 1.00 21.96 131 ASN B N 1
ATOM 2370 C CA . ASN B 1 50 ? -30.670 61.766 -30.214 1.00 28.26 131 ASN B CA 1
ATOM 2371 C C . ASN B 1 50 ? -30.560 61.546 -28.702 1.00 26.92 131 ASN B C 1
ATOM 2372 O O . ASN B 1 50 ? -29.963 62.361 -28.001 1.00 30.89 131 ASN B O 1
ATOM 2377 N N . MET B 1 51 ? -31.147 60.467 -28.192 1.00 23.18 132 MET B N 1
ATOM 2378 C CA . MET B 1 51 ? -31.107 60.253 -26.753 1.00 25.63 132 MET B CA 1
ATOM 2379 C C . MET B 1 51 ? -29.716 59.892 -26.231 1.00 20.48 132 MET B C 1
ATOM 2380 O O . MET B 1 51 ? -29.035 58.999 -26.760 1.00 20.46 132 MET B O 1
ATOM 2385 N N . THR B 1 52 ? -29.315 60.601 -25.181 1.00 20.94 133 THR B N 1
ATOM 2386 C CA . THR B 1 52 ? -28.015 60.414 -24.542 1.00 22.25 133 THR B CA 1
ATOM 2387 C C . THR B 1 52 ? -28.155 60.488 -23.023 1.00 22.19 133 THR B C 1
ATOM 2388 O O . THR B 1 52 ? -29.129 61.047 -22.507 1.00 24.02 133 THR B O 1
ATOM 2392 N N . ALA B 1 53 ? -27.186 59.907 -22.318 1.00 21.46 134 ALA B N 1
ATOM 2393 C CA . ALA B 1 53 ? -27.123 59.992 -20.867 1.00 24.11 134 ALA B CA 1
ATOM 2394 C C . ALA B 1 53 ? -25.694 60.312 -20.422 1.00 34.44 134 ALA B C 1
ATOM 2395 O O . ALA B 1 53 ? -24.827 59.437 -20.424 1.00 36.93 134 ALA B O 1
ATOM 2397 N N . LEU B 1 54 ? -25.455 61.570 -20.060 1.00 32.98 135 LEU B N 1
ATOM 2398 C CA . LEU B 1 54 ? -24.147 61.997 -19.557 1.00 39.60 135 LEU B CA 1
ATOM 2399 C C . LEU B 1 54 ? -24.229 62.264 -18.058 1.00 41.33 135 LEU B C 1
ATOM 2400 O O . LEU B 1 54 ? -25.039 63.084 -17.613 1.00 38.08 135 LEU B O 1
ATOM 2405 N N . ASN B 1 55 ? -23.391 61.559 -17.294 1.00 47.43 136 ASN B N 1
ATOM 2406 C CA . ASN B 1 55 ? -23.357 61.648 -15.828 1.00 46.56 136 ASN B CA 1
ATOM 2407 C C . ASN B 1 55 ? -24.705 61.364 -15.156 1.00 52.86 136 ASN B C 1
ATOM 2408 O O . ASN B 1 55 ? -25.074 62.022 -14.176 1.00 54.44 136 ASN B O 1
ATOM 2413 N N . GLY B 1 56 ? -25.435 60.388 -15.695 1.00 47.46 137 GLY B N 1
ATOM 2414 C CA . GLY B 1 56 ? -26.717 59.968 -15.130 1.00 42.75 137 GLY B CA 1
ATOM 2415 C C . GLY B 1 56 ? -27.902 60.837 -15.509 1.00 39.93 137 GLY B C 1
ATOM 2416 O O . GLY B 1 56 ? -29.032 60.560 -15.099 1.00 44.47 137 GLY B O 1
ATOM 2417 N N . ILE B 1 57 ? -27.645 61.894 -16.279 1.00 37.73 138 ILE B N 1
ATOM 2418 C CA . ILE B 1 57 ? -28.696 62.787 -16.752 1.00 38.22 138 ILE B CA 1
ATOM 2419 C C . ILE B 1 57 ? -29.010 62.456 -18.206 1.00 31.18 138 ILE B C 1
ATOM 2420 O O . ILE B 1 57 ? -28.123 62.463 -19.061 1.00 37.55 138 ILE B O 1
ATOM 2425 N N . VAL B 1 58 ? -30.279 62.178 -18.476 1.00 33.84 139 VAL B N 1
ATOM 2426 C CA . VAL B 1 58 ? -30.705 61.829 -19.823 1.00 28.14 139 VAL B CA 1
ATOM 2427 C C . VAL B 1 58 ? -31.108 63.081 -20.587 1.00 32.00 139 VAL B C 1
ATOM 2428 O O . VAL B 1 58 ? -31.853 63.921 -20.071 1.00 34.79 139 VAL B O 1
ATOM 2432 N N . ASP B 1 59 ? -30.603 63.211 -21.811 1.00 30.68 140 ASP B N 1
ATOM 2433 C CA . ASP B 1 59 ? -31.105 64.233 -22.719 1.00 32.02 140 ASP B CA 1
ATOM 2434 C C . ASP B 1 59 ? -31.754 63.584 -23.933 1.00 26.53 140 ASP B C 1
ATOM 2435 O O . ASP B 1 59 ? -31.277 62.564 -24.433 1.00 25.68 140 ASP B O 1
ATOM 2440 N N . GLY B 1 60 ? -32.845 64.180 -24.395 1.00 19.52 141 GLY B N 1
ATOM 2441 C CA . GLY B 1 60 ? -33.601 63.639 -25.523 1.00 18.88 141 GLY B CA 1
ATOM 2442 C C . GLY B 1 60 ? -34.382 62.387 -25.174 1.00 15.56 141 GLY B C 1
ATOM 2443 O O . GLY B 1 60 ? -34.635 61.535 -26.035 1.00 17.83 141 GLY B O 1
ATOM 2444 N N . GLY B 1 61 ? -34.748 62.262 -23.901 1.00 17.30 142 GLY B N 1
ATOM 2445 C CA . GLY B 1 61 ? -35.580 61.159 -23.441 1.00 17.49 142 GLY B CA 1
ATOM 2446 C C . GLY B 1 61 ? -36.723 61.686 -22.609 1.00 24.48 142 GLY B C 1
ATOM 2447 O O . GLY B 1 61 ? -36.709 62.850 -22.195 1.00 25.12 142 GLY B O 1
ATOM 2448 N N . ARG B 1 62 ? -37.731 60.848 -22.398 1.00 17.56 143 ARG B N 1
ATOM 2449 C CA . ARG B 1 62 ? -38.704 61.115 -21.342 1.00 25.10 143 ARG B CA 1
ATOM 2450 C C . ARG B 1 62 ? -39.084 59.878 -20.538 1.00 17.75 143 ARG B C 1
ATOM 2451 O O . ARG B 1 62 ? -39.105 58.745 -21.061 1.00 18.13 143 ARG B O 1
ATOM 2459 N N . LYS B 1 63 ? -39.433 60.120 -19.279 1.00 22.71 144 LYS B N 1
ATOM 2460 C CA . LYS B 1 63 ? -39.604 59.051 -18.307 1.00 19.86 144 LYS B CA 1
ATOM 2461 C C . LYS B 1 63 ? -40.991 58.414 -18.378 1.00 17.62 144 LYS B C 1
ATOM 2462 O O . LYS B 1 63 ? -42.006 59.105 -18.528 1.00 14.65 144 LYS B O 1
ATOM 2468 N N . PHE B 1 64 ? -41.017 57.086 -18.313 1.00 15.40 145 PHE B N 1
ATOM 2469 C CA . PHE B 1 64 ? -42.237 56.353 -18.015 1.00 16.32 145 PHE B CA 1
ATOM 2470 C C . PHE B 1 64 ? -42.004 55.636 -16.698 1.00 17.55 145 PHE B C 1
ATOM 2471 O O . PHE B 1 64 ? -40.901 55.156 -16.460 1.00 14.09 145 PHE B O 1
ATOM 2479 N N . GLU B 1 65 ? -43.025 55.578 -15.843 1.00 16.47 146 GLU B N 1
ATOM 2480 C CA . GLU B 1 65 ? -42.876 55.048 -14.482 1.00 15.25 146 GLU B CA 1
ATOM 2481 C C . GLU B 1 65 ? -42.773 53.531 -14.453 1.00 14.45 146 GLU B C 1
ATOM 2482 O O . GLU B 1 65 ? -43.314 52.847 -15.325 1.00 14.56 146 GLU B O 1
ATOM 2488 N N . ALA B 1 66 ? -42.081 53.006 -13.443 1.00 15.44 147 ALA B N 1
ATOM 2489 C CA . ALA B 1 66 ? -42.159 51.583 -13.124 1.00 14.54 147 ALA B CA 1
ATOM 2490 C C . ALA B 1 66 ? -43.633 51.171 -13.075 1.00 15.89 147 ALA B C 1
ATOM 2491 O O . ALA B 1 66 ? -44.459 51.850 -12.440 1.00 17.22 147 ALA B O 1
ATOM 2493 N N . GLY B 1 67 ? -43.963 50.090 -13.779 1.00 19.45 148 GLY B N 1
ATOM 2494 C CA . GLY B 1 67 ? -45.329 49.561 -13.798 1.00 21.35 148 GLY B CA 1
ATOM 2495 C C . GLY B 1 67 ? -46.311 50.297 -14.699 1.00 19.65 148 GLY B C 1
ATOM 2496 O O . GLY B 1 67 ? -47.464 49.892 -14.811 1.00 18.33 148 GLY B O 1
ATOM 2497 N N . GLN B 1 68 ? -45.873 51.380 -15.338 1.00 14.77 149 GLN B N 1
ATOM 2498 C CA . GLN B 1 68 ? -46.745 52.098 -16.269 1.00 15.40 149 GLN B CA 1
ATOM 2499 C C . GLN B 1 68 ? -46.784 51.433 -17.647 1.00 12.04 149 GLN B C 1
ATOM 2500 O O . GLN B 1 68 ? -45.754 51.266 -18.295 1.00 17.23 149 GLN B O 1
ATOM 2506 N N . GLU B 1 69 ? -47.980 51.086 -18.102 1.00 12.55 150 GLU B N 1
ATOM 2507 C CA . GLU B 1 69 ? -48.121 50.601 -19.468 1.00 13.27 150 GLU B CA 1
ATOM 2508 C C . GLU B 1 69 ? -48.063 51.781 -20.422 1.00 17.88 150 GLU B C 1
ATOM 2509 O O . GLU B 1 69 ? -48.779 52.758 -20.236 1.00 20.07 150 GLU B O 1
ATOM 2515 N N . PHE B 1 70 ? -47.210 51.689 -21.438 1.00 13.51 151 PHE B N 1
ATOM 2516 C CA . PHE B 1 70 ? -47.168 52.715 -22.489 1.00 14.46 151 PHE B CA 1
ATOM 2517 C C . PHE B 1 70 ? -46.995 52.071 -23.866 1.00 15.79 151 PHE B C 1
ATOM 2518 O O . PHE B 1 70 ? -46.662 50.893 -23.968 1.00 17.56 151 PHE B O 1
ATOM 2526 N N . GLN B 1 71 ? -47.268 52.836 -24.916 1.00 13.77 152 GLN B N 1
ATOM 2527 C CA . GLN B 1 71 ? -47.162 52.331 -26.282 1.00 12.94 152 GLN B CA 1
ATOM 2528 C C . GLN B 1 71 ? -46.203 53.148 -27.132 1.00 14.31 152 GLN B C 1
ATOM 2529 O O . GLN B 1 71 ? -46.113 54.362 -26.986 1.00 14.03 152 GLN B O 1
ATOM 2535 N N . ILE B 1 72 ? -45.497 52.460 -28.028 1.00 14.53 153 ILE B N 1
ATOM 2536 C CA . ILE B 1 72 ? -44.694 53.101 -29.063 1.00 15.30 153 ILE B CA 1
ATOM 2537 C C . ILE B 1 72 ? -45.140 52.509 -30.403 1.00 17.94 153 ILE B C 1
ATOM 2538 O O . ILE B 1 72 ? -45.149 51.287 -30.572 1.00 23.02 153 ILE B O 1
ATOM 2543 N N . ASN B 1 73 ? -45.557 53.365 -31.327 1.00 13.48 154 ASN B N 1
ATOM 2544 C CA . ASN B 1 73 ? -46.172 52.898 -32.581 1.00 15.65 154 ASN B CA 1
ATOM 2545 C C . ASN B 1 73 ? -45.347 53.218 -33.823 1.00 17.05 154 ASN B C 1
ATOM 2546 O O . ASN B 1 73 ? -45.893 53.347 -34.926 1.00 17.40 154 ASN B O 1
ATOM 2551 N N . THR B 1 74 ? -44.035 53.302 -33.637 1.00 18.67 155 THR B N 1
ATOM 2552 C CA . THR B 1 74 ? -43.092 53.525 -34.736 1.00 18.90 155 THR B CA 1
ATOM 2553 C C . THR B 1 74 ? -42.540 52.202 -35.248 1.00 24.40 155 THR B C 1
ATOM 2554 O O . THR B 1 74 ? -42.635 51.170 -34.570 1.00 25.41 155 THR B O 1
ATOM 2558 N N . PHE B 1 75 ? -41.954 52.237 -36.439 1.00 16.42 156 PHE B N 1
ATOM 2559 C CA . PHE B 1 75 ? -41.289 51.053 -36.964 1.00 17.20 156 PHE B CA 1
ATOM 2560 C C . PHE B 1 75 ? -39.759 51.154 -36.864 1.00 20.33 156 PHE B C 1
ATOM 2561 O O . PHE B 1 75 ? -39.047 50.181 -37.121 1.00 20.53 156 PHE B O 1
ATOM 2569 N N . GLY B 1 76 ? -39.264 52.330 -36.480 1.00 18.48 157 GLY B N 1
ATOM 2570 C CA . GLY B 1 76 ? -37.824 52.559 -36.402 1.00 15.46 157 GLY B CA 1
ATOM 2571 C C . GLY B 1 76 ? -37.245 52.134 -35.072 1.00 19.51 157 GLY B C 1
ATOM 2572 O O . GLY B 1 76 ? -37.909 51.461 -34.274 1.00 20.73 157 GLY B O 1
ATOM 2573 N N . SER B 1 77 ? -35.994 52.525 -34.830 1.00 19.30 158 SER B N 1
ATOM 2574 C CA . SER B 1 77 ? -35.325 52.163 -33.590 1.00 20.46 158 SER B CA 1
ATOM 2575 C C . SER B 1 77 ? -35.848 52.977 -32.411 1.00 19.92 158 SER B C 1
ATOM 2576 O O . SER B 1 77 ? -36.180 54.168 -32.546 1.00 20.30 158 SER B O 1
ATOM 2579 N N . VAL B 1 78 ? -35.941 52.314 -31.265 1.00 14.92 159 VAL B N 1
ATOM 2580 C CA . VAL B 1 78 ? -36.378 52.932 -30.019 1.00 15.68 159 VAL B CA 1
ATOM 2581 C C . VAL B 1 78 ? -35.339 52.628 -28.949 1.00 17.19 159 VAL B C 1
ATOM 2582 O O . VAL B 1 78 ? -34.986 51.467 -28.719 1.00 19.88 159 VAL B O 1
ATOM 2586 N N . ASN B 1 79 ? -34.837 53.682 -28.321 1.00 15.96 160 ASN B N 1
ATOM 2587 C CA . ASN B 1 79 ? -33.812 53.553 -27.293 1.00 14.54 160 ASN B CA 1
ATOM 2588 C C . ASN B 1 79 ? -34.381 53.720 -25.876 1.00 17.54 160 ASN B C 1
ATOM 2589 O O . ASN B 1 79 ? -35.395 54.402 -25.671 1.00 15.67 160 ASN B O 1
ATOM 2594 N N . TYR B 1 80 ? -33.727 53.075 -24.912 1.00 14.52 161 TYR B N 1
ATOM 2595 C CA . TYR B 1 80 ? -34.071 53.206 -23.499 1.00 16.49 161 TYR B CA 1
ATOM 2596 C C . TYR B 1 80 ? -32.843 53.575 -22.655 1.00 17.38 161 TYR B C 1
ATOM 2597 O O . TYR B 1 80 ? -31.698 53.413 -23.087 1.00 15.02 161 TYR B O 1
ATOM 2606 N N . TRP B 1 81 ? -33.108 54.059 -21.445 1.00 17.22 162 TRP B N 1
ATOM 2607 C CA . TRP B 1 81 ? -32.091 54.202 -20.394 1.00 16.60 162 TRP B CA 1
ATOM 2608 C C . TRP B 1 81 ? -32.805 53.967 -19.081 1.00 18.44 162 TRP B C 1
ATOM 2609 O O . TRP B 1 81 ? -33.914 54.460 -18.897 1.00 14.18 162 TRP B O 1
ATOM 2620 N N . VAL B 1 82 ? -32.183 53.203 -18.185 1.00 18.97 163 VAL B N 1
ATOM 2621 C CA . VAL B 1 82 ? -32.726 52.981 -16.843 1.00 18.17 163 VAL B CA 1
ATOM 2622 C C . VAL B 1 82 ? -31.726 53.329 -15.752 1.00 15.51 163 VAL B C 1
ATOM 2623 O O . VAL B 1 82 ? -32.123 53.740 -14.664 1.00 22.38 163 VAL B O 1
ATOM 2627 N N . SER B 1 83 ? -30.435 53.166 -16.050 1.00 16.62 164 SER B N 1
ATOM 2628 C CA . SER B 1 83 ? -29.381 53.275 -15.047 1.00 20.23 164 SER B CA 1
ATOM 2629 C C . SER B 1 83 ? -27.993 53.373 -15.684 1.00 19.32 164 SER B C 1
ATOM 2630 O O . SER B 1 83 ? -27.754 52.817 -16.756 1.00 20.05 164 SER B O 1
ATOM 2633 N N . ASP B 1 84 ? -27.074 54.070 -15.015 1.00 27.34 165 ASP B N 1
ATOM 2634 C CA . ASP B 1 84 ? -25.662 54.031 -15.407 1.00 25.35 165 ASP B CA 1
ATOM 2635 C C . ASP B 1 84 ? -24.836 53.101 -14.501 1.00 26.68 165 ASP B C 1
ATOM 2636 O O . ASP B 1 84 ? -23.617 53.035 -14.636 1.00 27.23 165 ASP B O 1
ATOM 2641 N N . GLU B 1 85 ? -25.495 52.382 -13.590 1.00 20.32 166 GLU B N 1
ATOM 2642 C CA . GLU B 1 85 ? -24.801 51.453 -12.690 1.00 24.56 166 GLU B CA 1
ATOM 2643 C C . GLU B 1 85 ? -24.419 50.150 -13.385 1.00 27.25 166 GLU B C 1
ATOM 2644 O O . GLU B 1 85 ? -25.288 49.423 -13.852 1.00 24.82 166 GLU B O 1
ATOM 2650 N N . GLU B 1 86 ? -23.125 49.842 -13.415 1.00 24.10 167 GLU B N 1
ATOM 2651 C CA . GLU B 1 86 ? -22.626 48.623 -14.056 1.00 27.12 167 GLU B CA 1
ATOM 2652 C C . GLU B 1 86 ? -22.827 47.400 -13.164 1.00 30.03 167 GLU B C 1
ATOM 2653 O O . GLU B 1 86 ? -23.082 46.297 -13.653 1.00 37.34 167 GLU B O 1
ATOM 2655 N N . ILE B 1 87 ? -22.712 47.609 -11.857 1.00 22.32 168 ILE B N 1
ATOM 2656 C CA . ILE B 1 87 ? -22.793 46.515 -10.879 1.00 26.57 168 ILE B CA 1
ATOM 2657 C C . ILE B 1 87 ? -24.160 46.451 -10.204 1.00 25.45 168 ILE B C 1
ATOM 2658 O O . ILE B 1 87 ? -24.958 47.378 -10.303 1.00 23.62 168 ILE B O 1
ATOM 2663 N N . ARG B 1 88 ? -24.419 45.340 -9.521 1.00 21.59 169 ARG B N 1
ATOM 2664 C CA . ARG B 1 88 ? -25.609 45.192 -8.694 1.00 22.48 169 ARG B CA 1
ATOM 2665 C C . ARG B 1 88 ? -25.234 45.585 -7.272 1.00 29.68 169 ARG B C 1
ATOM 2666 O O . ARG B 1 88 ? -24.490 44.869 -6.604 1.00 21.85 169 ARG B O 1
ATOM 2674 N N . VAL B 1 89 ? -25.724 46.735 -6.819 1.00 23.82 170 VAL B N 1
ATOM 2675 C CA . VAL B 1 89 ? -25.483 47.153 -5.429 1.00 24.78 170 VAL B CA 1
ATOM 2676 C C . VAL B 1 89 ? -26.621 46.646 -4.539 1.00 24.55 170 VAL B C 1
ATOM 2677 O O . VAL B 1 89 ? -27.744 47.159 -4.616 1.00 22.89 170 VAL B O 1
ATOM 2681 N N . PHE B 1 90 ? -26.331 45.630 -3.715 1.00 20.10 171 PHE B N 1
ATOM 2682 C CA . PHE B 1 90 ? -27.343 45.049 -2.817 1.00 27.87 171 PHE B CA 1
ATOM 2683 C C . PHE B 1 90 ? -27.662 45.957 -1.635 1.00 32.77 171 PHE B C 1
ATOM 2684 O O . PHE B 1 90 ? -28.831 46.157 -1.297 1.00 34.50 171 PHE B O 1
ATOM 2692 N N . LYS B 1 91 ? -26.615 46.507 -1.022 1.00 31.41 172 LYS B N 1
ATOM 2693 C CA . LYS B 1 91 ? -26.739 47.408 0.127 1.00 36.83 172 LYS B CA 1
ATOM 2694 C C . LYS B 1 91 ? -25.533 48.329 0.286 1.00 33.53 172 LYS B C 1
ATOM 2695 O O . LYS B 1 91 ? -24.416 47.985 -0.111 1.00 27.72 172 LYS B O 1
ATOM 2701 N N . GLU B 1 92 ? -25.780 49.495 0.882 1.00 30.14 173 GLU B N 1
ATOM 2702 C CA . GLU B 1 92 ? -24.731 50.408 1.347 1.00 32.78 173 GLU B CA 1
ATOM 2703 C C . GLU B 1 92 ? -24.992 50.758 2.808 1.00 36.34 173 GLU B C 1
ATOM 2704 O O . GLU B 1 92 ? -26.122 51.096 3.163 1.00 39.92 173 GLU B O 1
ATOM 2710 N N . TYR B 1 93 ? -23.954 50.698 3.645 1.00 32.62 174 TYR B N 1
ATOM 2711 C CA . TYR B 1 93 ? -24.087 51.016 5.075 1.00 32.75 174 TYR B CA 1
ATOM 2712 C C . TYR B 1 93 ? -23.288 52.232 5.500 1.00 37.92 174 TYR B C 1
ATOM 2713 O O . TYR B 1 93 ? -22.150 52.426 5.067 1.00 43.19 174 TYR B O 1
ATOM 2722 N N . SER B 1 94 ? -23.895 53.039 6.366 1.00 37.75 175 SER B N 1
ATOM 2723 C CA . SER B 1 94 ? -23.186 54.104 7.069 1.00 33.40 175 SER B CA 1
ATOM 2724 C C . SER B 1 94 ? -22.891 53.658 8.499 1.00 37.01 175 SER B C 1
ATOM 2725 O O . SER B 1 94 ? -21.996 54.198 9.149 1.00 37.41 175 SER B O 1
ATOM 2728 N N . ALA B 1 95 ? -23.654 52.669 8.966 1.00 29.25 176 ALA B N 1
ATOM 2729 C CA . ALA B 1 95 ? -23.563 52.148 10.332 1.00 28.84 176 ALA B CA 1
ATOM 2730 C C . ALA B 1 95 ? -22.465 51.100 10.475 1.00 31.94 176 ALA B C 1
ATOM 2731 O O . ALA B 1 95 ? -22.218 50.319 9.556 1.00 24.44 176 ALA B O 1
ATOM 2733 N N . ARG B 1 96 ? -21.831 51.080 11.645 1.00 30.19 177 ARG B N 1
ATOM 2734 C CA . ARG B 1 96 ? -20.836 50.059 11.980 1.00 26.85 177 ARG B CA 1
ATOM 2735 C C . ARG B 1 96 ? -21.475 48.669 12.074 1.00 23.28 177 ARG B C 1
ATOM 2736 O O . ARG B 1 96 ? -22.552 48.515 12.662 1.00 25.52 177 ARG B O 1
ATOM 2744 N N . ALA B 1 97 ? -20.820 47.671 11.475 1.00 20.07 178 ALA B N 1
ATOM 2745 C CA . ALA B 1 97 ? -21.316 46.292 11.489 1.00 20.95 178 ALA B CA 1
ATOM 2746 C C . ALA B 1 97 ? -21.245 45.727 12.900 1.00 23.14 178 ALA B C 1
ATOM 2747 O O . ALA B 1 97 ? -20.380 46.123 13.683 1.00 21.18 178 ALA B O 1
ATOM 2749 N N . LYS B 1 98 ? -22.149 44.805 13.222 1.00 18.99 179 LYS B N 1
ATOM 2750 C CA . LYS B 1 98 ? -22.108 44.116 14.512 1.00 21.56 179 LYS B CA 1
ATOM 2751 C C . LYS B 1 98 ? -21.090 42.981 14.526 1.00 25.61 179 LYS B C 1
ATOM 2752 O O . LYS B 1 98 ? -20.880 42.315 13.506 1.00 19.62 179 LYS B O 1
ATOM 2758 N N . TYR B 1 99 ? -20.483 42.758 15.690 1.00 19.35 180 TYR B N 1
ATOM 2759 C CA . TYR B 1 99 ? -19.796 41.495 15.988 1.00 23.52 180 TYR B CA 1
ATOM 2760 C C . TYR B 1 99 ? -20.842 40.381 16.040 1.00 23.11 180 TYR B C 1
ATOM 2761 O O . TYR B 1 99 ? -21.841 40.515 16.752 1.00 26.67 180 TYR B O 1
ATOM 2770 N N . ALA B 1 100 ? -20.619 39.285 15.314 1.00 20.05 181 ALA B N 1
ATOM 2771 C CA . ALA B 1 100 ? -21.534 38.152 15.393 1.00 23.94 181 ALA B CA 1
ATOM 2772 C C . ALA B 1 100 ? -20.858 36.816 15.118 1.00 27.71 181 ALA B C 1
ATOM 2773 O O . ALA B 1 100 ? -20.088 36.688 14.166 1.00 16.93 181 ALA B O 1
ATOM 2775 N N . GLN B 1 101 ? -21.167 35.828 15.958 1.00 23.15 182 GLN B N 1
ATOM 2776 C CA . GLN B 1 101 ? -20.815 34.438 15.697 1.00 26.96 182 GLN B CA 1
ATOM 2777 C C . GLN B 1 101 ? -21.923 33.762 14.887 1.00 26.07 182 GLN B C 1
ATOM 2778 O O . GLN B 1 101 ? -23.029 34.308 14.767 1.00 26.77 182 GLN B O 1
ATOM 2784 N N . ASN B 1 102 ? -21.631 32.585 14.334 1.00 24.87 183 ASN B N 1
ATOM 2785 C CA . ASN B 1 102 ? -22.629 31.838 13.554 1.00 25.10 183 ASN B CA 1
ATOM 2786 C C . ASN B 1 102 ? -23.714 31.247 14.467 1.00 29.55 183 ASN B C 1
ATOM 2787 O O . ASN B 1 102 ? -23.691 30.059 14.809 1.00 33.78 183 ASN B O 1
ATOM 2792 N N . GLU B 1 103 ? -24.658 32.104 14.847 1.00 28.37 184 GLU B N 1
ATOM 2793 C CA . GLU B 1 103 ? -25.702 31.772 15.813 1.00 30.19 184 GLU B CA 1
ATOM 2794 C C . GLU B 1 103 ? -27.028 31.321 15.170 1.00 35.66 184 GLU B C 1
ATOM 2795 O O . GLU B 1 103 ? -27.992 30.981 15.874 1.00 39.91 184 GLU B O 1
ATOM 2801 N N . GLY B 1 104 ? -27.068 31.303 13.838 1.00 27.86 185 GLY B N 1
ATOM 2802 C CA . GLY B 1 104 ? -28.298 30.980 13.110 1.00 31.06 185 GLY B CA 1
ATOM 2803 C C . GLY B 1 104 ? -29.131 32.221 12.851 1.00 34.81 185 GLY B C 1
ATOM 2804 O O . GLY B 1 104 ? -28.993 33.234 13.546 1.00 35.10 185 GLY B O 1
ATOM 2805 N N . ARG B 1 105 ? -30.008 32.131 11.854 1.00 30.38 186 ARG B N 1
ATOM 2806 C CA . ARG B 1 105 ? -30.791 33.270 11.369 1.00 26.80 186 ARG B CA 1
ATOM 2807 C C . ARG B 1 105 ? -31.637 33.989 12.429 1.00 33.11 186 ARG B C 1
ATOM 2808 O O . ARG B 1 105 ? -31.597 35.220 12.518 1.00 30.90 186 ARG B O 1
ATOM 2816 N N . THR B 1 106 ? -32.403 33.227 13.211 1.00 31.39 187 THR B N 1
ATOM 2817 C CA . THR B 1 106 ? -33.319 33.799 14.209 1.00 38.75 187 THR B CA 1
ATOM 2818 C C . THR B 1 106 ? -32.614 34.726 15.208 1.00 36.59 187 THR B C 1
ATOM 2819 O O . THR B 1 106 ? -33.059 35.856 15.421 1.00 42.99 187 THR B O 1
ATOM 2823 N N . ALA B 1 107 ? -31.516 34.251 15.797 1.00 34.43 188 ALA B N 1
ATOM 2824 C CA . ALA B 1 107 ? -30.761 35.024 16.798 1.00 39.82 188 ALA B CA 1
ATOM 2825 C C . ALA B 1 107 ? -30.188 36.334 16.247 1.00 38.32 188 ALA B C 1
ATOM 2826 O O . ALA B 1 107 ? -30.220 37.361 16.924 1.00 38.40 188 ALA B O 1
ATOM 2828 N N . LEU B 1 108 ? -29.684 36.298 15.018 1.00 31.92 189 LEU B N 1
ATOM 2829 C CA . LEU B 1 108 ? -29.136 37.500 14.377 1.00 33.50 189 LEU B CA 1
ATOM 2830 C C . LEU B 1 108 ? -30.227 38.554 14.123 1.00 38.68 189 LEU B C 1
ATOM 2831 O O . LEU B 1 108 ? -30.003 39.754 14.320 1.00 30.15 189 LEU B O 1
ATOM 2836 N N . GLU B 1 109 ? -31.417 38.096 13.729 1.00 32.99 190 GLU B N 1
ATOM 2837 C CA . GLU B 1 109 ? -32.553 38.994 13.532 1.00 37.21 190 GLU B CA 1
ATOM 2838 C C . GLU B 1 109 ? -33.079 39.515 14.861 1.00 42.59 190 GLU B C 1
ATOM 2839 O O . GLU B 1 109 ? -33.538 40.660 14.943 1.00 47.57 190 GLU B O 1
ATOM 2845 N N . ALA B 1 110 ? -33.007 38.673 15.894 1.00 39.94 191 ALA B N 1
ATOM 2846 C CA . ALA B 1 110 ? -33.397 39.060 17.242 1.00 42.14 191 ALA B CA 1
ATOM 2847 C C . ALA B 1 110 ? -32.521 40.209 17.736 1.00 39.21 191 ALA B C 1
ATOM 2848 O O . ALA B 1 110 ? -33.003 41.118 18.416 1.00 39.34 191 ALA B O 1
ATOM 2850 N N . ASN B 1 111 ? -31.240 40.169 17.370 1.00 27.18 192 ASN B N 1
ATOM 2851 C CA . ASN B 1 111 ? -30.310 41.243 17.692 1.00 29.41 192 ASN B CA 1
ATOM 2852 C C . ASN B 1 111 ? -30.131 42.272 16.574 1.00 34.64 192 ASN B C 1
ATOM 2853 O O . ASN B 1 111 ? -29.095 42.935 16.483 1.00 40.26 192 ASN B O 1
ATOM 2858 N N . ASN B 1 112 ? -31.158 42.411 15.739 1.00 36.46 193 ASN B N 1
ATOM 2859 C CA . ASN B 1 112 ? -31.198 43.434 14.692 1.00 35.71 193 ASN B CA 1
ATOM 2860 C C . ASN B 1 112 ? -29.852 43.648 13.976 1.00 39.14 193 ASN B C 1
ATOM 2861 O O . ASN B 1 112 ? -29.384 44.783 13.809 1.00 33.86 193 ASN B O 1
ATOM 2866 N N . VAL B 1 113 ? -29.233 42.534 13.587 1.00 39.74 194 VAL B N 1
ATOM 2867 C CA . VAL B 1 113 ? -28.092 42.543 12.679 1.00 28.34 194 VAL B CA 1
ATOM 2868 C C . VAL B 1 113 ? -28.686 42.806 11.308 1.00 25.77 194 VAL B C 1
ATOM 2869 O O . VAL B 1 113 ? -29.558 42.060 10.861 1.00 28.00 194 VAL B O 1
ATOM 2873 N N . PRO B 1 114 ? -28.256 43.903 10.656 1.00 31.42 195 PRO B N 1
ATOM 2874 C CA . PRO B 1 114 ? -28.809 44.244 9.348 1.00 32.68 195 PRO B CA 1
ATOM 2875 C C . PRO B 1 114 ? -28.558 43.144 8.320 1.00 38.29 195 PRO B C 1
ATOM 2876 O O . PRO B 1 114 ? -27.518 42.473 8.352 1.00 29.73 195 PRO B O 1
ATOM 2880 N N . PHE B 1 115 ? -29.533 42.953 7.438 1.00 32.37 196 PHE B N 1
ATOM 2881 C CA . PHE B 1 115 ? -29.440 41.964 6.376 1.00 28.74 196 PHE B CA 1
ATOM 2882 C C . PHE B 1 115 ? -30.067 42.495 5.097 1.00 31.87 196 PHE B C 1
ATOM 2883 O O . PHE B 1 115 ? -30.799 43.487 5.111 1.00 29.19 196 PHE B O 1
ATOM 2891 N N . PHE B 1 116 ? -29.792 41.808 3.996 1.00 23.59 197 PHE B N 1
ATOM 2892 C CA . PHE B 1 116 ? -30.528 42.014 2.783 1.00 27.69 197 PHE B CA 1
ATOM 2893 C C . PHE B 1 116 ? -30.777 40.616 2.218 1.00 31.00 197 PHE B C 1
ATOM 2894 O O . PHE B 1 116 ? -30.122 39.642 2.632 1.00 27.18 197 PHE B O 1
ATOM 2902 N N . ASP B 1 117 ? -31.733 40.526 1.305 1.00 32.96 198 ASP B N 1
ATOM 2903 C CA . ASP B 1 117 ? -32.059 39.270 0.653 1.00 23.56 198 ASP B CA 1
ATOM 2904 C C . ASP B 1 117 ? -31.585 39.292 -0.783 1.00 35.11 198 ASP B C 1
ATOM 2905 O O . ASP B 1 117 ? -31.671 40.320 -1.461 1.00 42.52 198 ASP B O 1
ATOM 2910 N N . ILE B 1 118 ? -31.072 38.150 -1.234 1.00 23.96 199 ILE B N 1
ATOM 2911 C CA . ILE B 1 118 ? -30.716 37.958 -2.618 1.00 24.68 199 ILE B CA 1
ATOM 2912 C C . ILE B 1 118 ? -31.692 36.919 -3.121 1.00 27.33 199 ILE B C 1
ATOM 2913 O O . ILE B 1 118 ? -31.831 35.847 -2.525 1.00 26.25 199 ILE B O 1
ATOM 2918 N N . ASP B 1 119 ? -32.394 37.277 -4.189 1.00 29.66 200 ASP B N 1
ATOM 2919 C CA . ASP B 1 119 ? -33.236 36.354 -4.916 1.00 29.14 200 ASP B CA 1
ATOM 2920 C C . ASP B 1 119 ? -32.354 35.769 -6.012 1.00 28.99 200 ASP B C 1
ATOM 2921 O O . ASP B 1 119 ? -32.065 36.431 -7.008 1.00 28.15 200 ASP B O 1
ATOM 2926 N N . VAL B 1 120 ? -31.903 34.538 -5.794 1.00 21.86 201 VAL B N 1
ATOM 2927 C CA . VAL B 1 120 ? -31.010 33.854 -6.726 1.00 21.46 201 VAL B CA 1
ATOM 2928 C C . VAL B 1 120 ? -31.851 33.336 -7.886 1.00 24.54 201 VAL B C 1
ATOM 2929 O O . VAL B 1 120 ? -32.777 32.541 -7.681 1.00 28.39 201 VAL B O 1
ATOM 2933 N N . PRO B 1 121 ? -31.548 33.805 -9.110 1.00 30.08 202 PRO B N 1
ATOM 2934 C CA . PRO B 1 121 ? -32.298 33.400 -10.295 1.00 26.61 202 PRO B CA 1
ATOM 2935 C C . PRO B 1 121 ? -32.084 31.916 -10.672 1.00 26.75 202 PRO B C 1
ATOM 2936 O O . PRO B 1 121 ? -31.025 31.363 -10.394 1.00 25.69 202 PRO B O 1
ATOM 2940 N N . PRO B 1 122 ? -33.097 31.265 -11.283 1.00 31.84 203 PRO B N 1
ATOM 2941 C CA . PRO B 1 122 ? -32.944 29.865 -11.692 1.00 32.86 203 PRO B CA 1
ATOM 2942 C C . PRO B 1 122 ? -31.623 29.568 -12.409 1.00 28.28 203 PRO B C 1
ATOM 2943 O O . PRO B 1 122 ? -31.008 28.533 -12.151 1.00 30.35 203 PRO B O 1
ATOM 2947 N N . GLU B 1 123 ? -31.179 30.473 -13.280 1.00 31.65 204 GLU B N 1
ATOM 2948 C CA . GLU B 1 123 ? -29.914 30.286 -14.011 1.00 36.60 204 GLU B CA 1
ATOM 2949 C C . GLU B 1 123 ? -28.663 30.181 -13.120 1.00 25.82 204 GLU B C 1
ATOM 2950 O O . GLU B 1 123 ? -27.611 29.703 -13.570 1.00 29.98 204 GLU B O 1
ATOM 2956 N N . LEU B 1 124 ? -28.776 30.630 -11.867 1.00 28.08 205 LEU B N 1
ATOM 2957 C CA . LEU B 1 124 ? -27.680 30.528 -10.898 1.00 26.43 205 LEU B CA 1
ATOM 2958 C C . LEU B 1 124 ? -27.890 29.442 -9.843 1.00 27.39 205 LEU B C 1
ATOM 2959 O O . LEU B 1 124 ? -27.111 29.337 -8.900 1.00 23.74 205 LEU B O 1
ATOM 2964 N N . ASP B 1 125 ? -28.936 28.637 -10.009 1.00 25.61 206 ASP B N 1
ATOM 2965 C CA . ASP B 1 125 ? -29.217 27.529 -9.094 1.00 30.29 206 ASP B CA 1
ATOM 2966 C C . ASP B 1 125 ? -27.995 26.614 -9.018 1.00 22.35 206 ASP B C 1
ATOM 2967 O O . ASP B 1 125 ? -27.641 25.961 -10.007 1.00 27.50 206 ASP B O 1
ATOM 2972 N N . GLY B 1 126 ? -27.338 26.598 -7.860 1.00 26.46 207 GLY B N 1
ATOM 2973 C CA . GLY B 1 126 ? -26.129 25.785 -7.645 1.00 30.00 207 GLY B CA 1
ATOM 2974 C C . GLY B 1 126 ? -24.910 26.160 -8.482 1.00 28.42 207 GLY B C 1
ATOM 2975 O O . GLY B 1 126 ? -23.994 25.353 -8.655 1.00 26.47 207 GLY B O 1
ATOM 2976 N N . VAL B 1 127 ? -24.902 27.388 -8.995 1.00 23.81 208 VAL B N 1
ATOM 2977 C CA . VAL B 1 127 ? -23.799 27.913 -9.804 1.00 21.79 208 VAL B CA 1
ATOM 2978 C C . VAL B 1 127 ? -23.038 28.969 -8.985 1.00 19.87 208 VAL B C 1
ATOM 2979 O O . VAL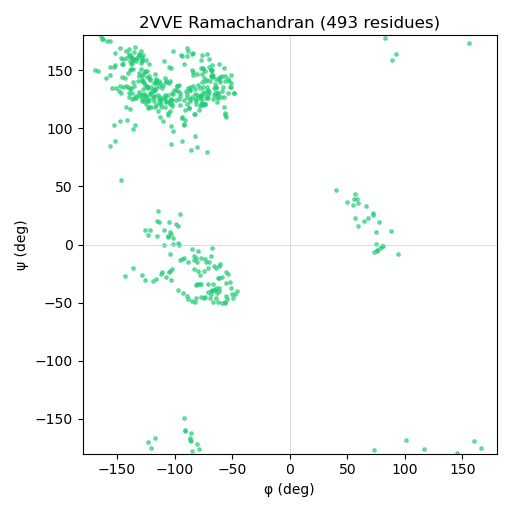 B 1 127 ? -23.651 29.917 -8.486 1.00 20.96 208 VAL B O 1
ATOM 2983 N N . PRO B 1 128 ? -21.703 28.825 -8.850 1.00 18.95 209 PRO B N 1
ATOM 2984 C CA . PRO B 1 128 ? -20.982 29.788 -8.012 1.00 17.33 209 PRO B CA 1
ATOM 2985 C C . PRO B 1 128 ? -21.041 31.187 -8.623 1.00 20.55 209 PRO B C 1
ATOM 2986 O O . PRO B 1 128 ? -20.928 31.317 -9.841 1.00 22.91 209 PRO B O 1
ATOM 2990 N N . PHE B 1 129 ? -21.253 32.209 -7.792 1.00 19.59 210 PHE B N 1
ATOM 2991 C CA . PHE B 1 129 ? -21.176 33.590 -8.257 1.00 17.75 210 PHE B CA 1
ATOM 2992 C C . PHE B 1 129 ? -20.429 34.496 -7.290 1.00 13.43 210 PHE B C 1
ATOM 2993 O O . PHE B 1 129 ? -20.351 34.232 -6.085 1.00 15.13 210 PHE B O 1
ATOM 3001 N N . SER B 1 130 ? -19.896 35.580 -7.843 1.00 19.75 211 SER B N 1
ATOM 3002 C CA . SER B 1 130 ? -19.131 36.555 -7.093 1.00 18.70 211 SER B CA 1
ATOM 3003 C C . SER B 1 130 ? -20.024 37.387 -6.182 1.00 22.97 211 SER B C 1
ATOM 3004 O O . SER B 1 130 ? -21.015 37.965 -6.626 1.00 17.84 211 SER B O 1
ATOM 3007 N N . LEU B 1 131 ? -19.666 37.441 -4.905 1.00 16.24 212 LEU B N 1
ATOM 3008 C CA . LEU B 1 131 ? -20.289 38.387 -3.986 1.00 18.85 212 LEU B CA 1
ATOM 3009 C C . LEU B 1 131 ? -19.190 39.115 -3.224 1.00 18.78 212 LEU B C 1
ATOM 3010 O O . LEU B 1 131 ? -18.282 38.485 -2.677 1.00 14.95 212 LEU B O 1
ATOM 3015 N N . LYS B 1 132 ? -19.258 40.443 -3.214 1.00 15.19 213 LYS B N 1
ATOM 3016 C CA . LYS B 1 132 ? -18.166 41.249 -2.689 1.00 16.79 213 LYS B CA 1
ATOM 3017 C C . LYS B 1 132 ? -18.681 42.371 -1.807 1.00 17.55 213 LYS B C 1
ATOM 3018 O O . LYS B 1 132 ? -19.843 42.779 -1.900 1.00 18.21 213 LYS B O 1
ATOM 3024 N N . ALA B 1 133 ? -17.799 42.871 -0.955 1.00 16.12 214 ALA B N 1
ATOM 3025 C CA . ALA B 1 133 ? -18.100 44.048 -0.163 1.00 21.18 214 ALA B CA 1
ATOM 3026 C C . ALA B 1 133 ? -16.880 44.941 -0.062 1.00 18.95 214 ALA B C 1
ATOM 3027 O O . ALA B 1 133 ? -15.755 44.460 0.130 1.00 18.66 214 ALA B O 1
ATOM 3029 N N . ARG B 1 134 ? -17.113 46.237 -0.243 1.00 17.28 215 ARG B N 1
ATOM 3030 C CA . ARG B 1 134 ? -16.108 47.254 0.039 1.00 20.02 215 ARG B CA 1
ATOM 3031 C C . ARG B 1 134 ? -16.244 47.529 1.511 1.00 20.62 215 ARG B C 1
ATOM 3032 O O . ARG B 1 134 ? -17.345 47.790 2.005 1.00 19.08 215 ARG B O 1
ATOM 3040 N N . VAL B 1 135 ? -15.122 47.441 2.217 1.00 21.57 216 VAL B N 1
ATOM 3041 C CA . VAL B 1 135 ? -15.119 47.456 3.673 1.00 22.72 216 VAL B CA 1
ATOM 3042 C C . VAL B 1 135 ? -14.167 48.548 4.150 1.00 21.36 216 VAL B C 1
ATOM 3043 O O . VAL B 1 135 ? -13.108 48.771 3.546 1.00 24.15 216 VAL B O 1
ATOM 3047 N N . ARG B 1 136 ? -14.582 49.267 5.190 1.00 20.04 217 ARG B N 1
ATOM 3048 C CA . ARG B 1 136 ? -13.738 50.257 5.832 1.00 24.22 217 ARG B CA 1
ATOM 3049 C C . ARG B 1 136 ? -13.558 49.883 7.305 1.00 23.86 217 ARG B C 1
ATOM 3050 O O . ARG B 1 136 ? -14.512 49.497 7.987 1.00 22.01 217 ARG B O 1
ATOM 3058 N N . HIS B 1 137 ? -12.319 49.973 7.775 1.00 21.89 218 HIS B N 1
ATOM 3059 C CA . HIS B 1 137 ? -12.009 49.711 9.178 1.00 23.61 218 HIS B CA 1
ATOM 3060 C C . HIS B 1 137 ? -11.469 50.981 9.797 1.00 17.26 218 HIS B C 1
ATOM 3061 O O . HIS B 1 137 ? -10.549 51.600 9.252 1.00 19.75 218 HIS B O 1
ATOM 3068 N N . LYS B 1 138 ? -12.069 51.382 10.916 1.00 16.59 219 LYS B N 1
ATOM 3069 C CA . LYS B 1 138 ? -11.584 52.526 11.685 1.00 19.25 219 LYS B CA 1
ATOM 3070 C C . LYS B 1 138 ? -11.664 52.203 13.164 1.00 23.36 219 LYS B C 1
ATOM 3071 O O . LYS B 1 138 ? -12.757 52.012 13.703 1.00 22.55 219 LYS B O 1
ATOM 3077 N N . SER B 1 139 ? -10.505 52.163 13.813 1.00 22.08 220 SER B N 1
ATOM 3078 C CA . SER B 1 139 ? -10.433 51.856 15.239 1.00 18.88 220 SER B CA 1
ATOM 3079 C C . SER B 1 139 ? -9.903 53.008 16.099 1.00 27.56 220 SER B C 1
ATOM 3080 O O . SER B 1 139 ? -10.286 53.124 17.262 1.00 26.42 220 SER B O 1
ATOM 3083 N N . LYS B 1 140 ? -9.034 53.850 15.531 1.00 23.68 221 LYS B N 1
ATOM 3084 C CA . LYS B 1 140 ? -8.440 54.982 16.265 1.00 35.60 221 LYS B CA 1
ATOM 3085 C C . LYS B 1 140 ? -9.515 55.912 16.823 1.00 33.55 221 LYS B C 1
ATOM 3086 O O . LYS B 1 140 ? -10.301 56.487 16.068 1.00 27.95 221 LYS B O 1
ATOM 3092 N N . GLY B 1 141 ? -9.549 56.041 18.148 1.00 35.59 222 GLY B N 1
ATOM 3093 C CA . GLY B 1 141 ? -10.483 56.942 18.826 1.00 34.76 222 GLY B CA 1
ATOM 3094 C C . GLY B 1 141 ? -11.937 56.501 18.864 1.00 31.31 222 GLY B C 1
ATOM 3095 O O . GLY B 1 141 ? -12.765 57.140 19.510 1.00 37.27 222 GLY B O 1
ATOM 3096 N N . VAL B 1 142 ? -12.255 55.414 18.170 1.00 25.18 223 VAL B N 1
ATOM 3097 C CA . VAL B 1 142 ? -13.624 54.909 18.112 1.00 29.46 223 VAL B CA 1
ATOM 3098 C C . VAL B 1 142 ? -14.021 54.262 19.439 1.00 32.12 223 VAL B C 1
ATOM 3099 O O . VAL B 1 142 ? -13.314 53.384 19.947 1.00 25.84 223 VAL B O 1
ATOM 3103 N N . ASP B 1 143 ? -15.146 54.723 19.995 1.00 28.06 224 ASP B N 1
ATOM 3104 C CA . ASP B 1 143 ? -15.606 54.343 21.346 1.00 30.55 224 ASP B CA 1
ATOM 3105 C C . ASP B 1 143 ? -14.575 54.645 22.439 1.00 34.99 224 ASP B C 1
ATOM 3106 O O . ASP B 1 143 ? -14.610 54.053 23.525 1.00 35.93 224 ASP B O 1
ATOM 3111 N N . GLY B 1 144 ? -13.671 55.578 22.150 1.00 30.93 225 GLY B N 1
ATOM 3112 C CA . GLY B 1 144 ? -12.602 55.935 23.072 1.00 30.96 225 GLY B CA 1
ATOM 3113 C C . GLY B 1 144 ? -11.451 54.947 23.097 1.00 34.26 225 GLY B C 1
ATOM 3114 O O . GLY B 1 144 ? -10.688 54.912 24.061 1.00 33.27 225 GLY B O 1
ATOM 3115 N N . LEU B 1 145 ? -11.330 54.135 22.047 1.00 27.77 226 LEU B N 1
ATOM 3116 C CA . LEU B 1 145 ? -10.180 53.244 21.904 1.00 29.90 226 LEU B CA 1
ATOM 3117 C C . LEU B 1 145 ? -8.925 54.069 21.645 1.00 30.60 226 LEU B C 1
ATOM 3118 O O . LEU B 1 145 ? -8.982 55.111 20.986 1.00 35.45 226 LEU B O 1
ATOM 3123 N N . GLY B 1 146 ? -7.800 53.599 22.172 1.00 29.52 227 GLY B N 1
ATOM 3124 C CA . GLY B 1 146 ? -6.511 54.237 21.935 1.00 35.53 227 GLY B CA 1
ATOM 3125 C C . GLY B 1 146 ? -6.165 54.304 20.461 1.00 38.21 227 GLY B C 1
ATOM 3126 O O . GLY B 1 146 ? -6.496 53.390 19.685 1.00 36.81 227 GLY B O 1
ATOM 3127 N N . ASP B 1 147 ? -5.504 55.394 20.077 1.00 38.50 228 ASP B N 1
ATOM 3128 C CA . ASP B 1 147 ? -4.951 55.551 18.731 1.00 46.36 228 ASP B CA 1
ATOM 3129 C C . ASP B 1 147 ? -3.852 54.513 18.477 1.00 44.14 228 ASP B C 1
ATOM 3130 O O . ASP B 1 147 ? -3.525 54.211 17.329 1.00 51.26 228 ASP B O 1
ATOM 3135 N N . TYR B 1 148 ? -3.303 53.973 19.566 1.00 42.51 229 TYR B N 1
ATOM 3136 C CA . TYR B 1 148 ? -2.221 52.990 19.536 1.00 48.43 229 TYR B CA 1
ATOM 3137 C C . TYR B 1 148 ? -2.705 51.570 19.275 1.00 43.57 229 TYR B C 1
ATOM 3138 O O . TYR B 1 148 ? -2.016 50.779 18.623 1.00 44.18 229 TYR B O 1
ATOM 3140 N N . THR B 1 149 ? -3.886 51.260 19.800 1.00 32.96 230 THR B N 1
ATOM 3141 C CA . THR B 1 149 ? -4.378 49.890 19.932 1.00 25.13 230 THR B CA 1
ATOM 3142 C C . THR B 1 149 ? -4.479 49.121 18.615 1.00 27.41 230 THR B C 1
ATOM 3143 O O . THR B 1 149 ? -5.014 49.626 17.625 1.00 28.67 230 THR B O 1
ATOM 3147 N N . SER B 1 150 ? -3.947 47.902 18.622 1.00 26.58 231 SER B N 1
ATOM 3148 C CA A SER B 1 150 ? -4.014 47.022 17.461 0.50 28.15 231 SER B CA 1
ATOM 3149 C CA B SER B 1 150 ? -4.018 47.022 17.458 0.50 28.46 231 SER B CA 1
ATOM 3150 C C . SER B 1 150 ? -5.288 46.188 17.508 1.00 22.09 231 SER B C 1
ATOM 3151 O O . SER B 1 150 ? -5.535 45.471 18.496 1.00 24.94 231 SER B O 1
ATOM 3156 N N . ILE B 1 151 ? -6.087 46.290 16.440 1.00 21.20 232 ILE B N 1
ATOM 3157 C CA . ILE B 1 151 ? -7.344 45.575 16.294 1.00 19.48 232 ILE B CA 1
ATOM 3158 C C . ILE B 1 151 ? -7.274 44.660 15.074 1.00 16.49 232 ILE B C 1
ATOM 3159 O O . ILE B 1 151 ? -6.929 45.092 13.970 1.00 19.41 232 ILE B O 1
ATOM 3164 N N . SER B 1 152 ? -7.604 43.396 15.277 1.00 15.56 233 SER B N 1
ATOM 3165 C CA . SER B 1 152 ? -7.686 42.451 14.164 1.00 17.27 233 SER B CA 1
ATOM 3166 C C . SER B 1 152 ? -9.135 42.351 13.705 1.00 21.22 233 SER B C 1
ATOM 3167 O O . SER B 1 152 ? -10.068 42.322 14.520 1.00 18.14 233 SER B O 1
ATOM 3170 N N . VAL B 1 153 ? -9.311 42.344 12.388 1.00 14.21 234 VAL B N 1
ATOM 3171 C CA . VAL B 1 153 ? -10.643 42.358 11.767 1.00 13.60 234 VAL B CA 1
ATOM 3172 C C . VAL B 1 153 ? -10.774 41.188 10.787 1.00 16.12 234 VAL B C 1
ATOM 3173 O O . VAL B 1 153 ? -9.788 40.776 10.164 1.00 15.60 234 VAL B O 1
ATOM 3177 N N . LYS B 1 154 ? -11.993 40.663 10.653 1.00 12.64 235 LYS B N 1
ATOM 3178 C CA . LYS B 1 154 ? -12.262 39.556 9.738 1.00 13.01 235 LYS B CA 1
ATOM 3179 C C . LYS B 1 154 ? -13.747 39.583 9.380 1.00 14.08 235 LYS B C 1
ATOM 3180 O O . LYS B 1 154 ? -14.560 38.906 10.021 1.00 13.94 235 LYS B O 1
ATOM 3186 N N . PRO B 1 155 ? -14.106 40.393 8.365 1.00 15.17 236 PRO B N 1
ATOM 3187 C CA . PRO B 1 155 ? -15.514 40.518 7.962 1.00 16.73 236 PRO B CA 1
ATOM 3188 C C . PRO B 1 155 ? -16.002 39.238 7.298 1.00 16.13 236 PRO B C 1
ATOM 3189 O O . PRO B 1 155 ? -15.198 38.490 6.745 1.00 15.79 236 PRO B O 1
ATOM 3193 N N . ALA B 1 156 ? -17.301 38.973 7.384 1.00 14.00 237 ALA B N 1
ATOM 3194 C CA . ALA B 1 156 ? -17.868 37.813 6.718 1.00 13.16 237 ALA B CA 1
ATOM 3195 C C . ALA B 1 156 ? -19.272 38.088 6.241 1.00 13.97 237 ALA B C 1
ATOM 3196 O O . ALA B 1 156 ? -19.925 39.023 6.723 1.00 13.29 237 ALA B O 1
ATOM 3198 N N . PHE B 1 157 ? -19.730 37.270 5.295 1.00 12.17 238 PHE B N 1
ATOM 3199 C CA . PHE B 1 157 ? -21.176 37.062 5.096 1.00 12.37 238 PHE B CA 1
ATOM 3200 C C . PHE B 1 157 ? -21.617 35.757 5.782 1.00 17.04 238 PHE B C 1
ATOM 3201 O O . PHE B 1 157 ? -20.954 34.714 5.655 1.00 15.69 238 PHE B O 1
ATOM 3209 N N . TYR B 1 158 ? -22.719 35.811 6.530 1.00 17.16 239 TYR B N 1
ATOM 3210 C CA . TYR B 1 158 ? -23.436 34.581 6.891 1.00 15.99 239 TYR B CA 1
ATOM 3211 C C . TYR B 1 158 ? -24.686 34.522 6.021 1.00 16.87 239 TYR B C 1
ATOM 3212 O O . TYR B 1 158 ? -25.483 35.456 6.024 1.00 18.09 239 TYR B O 1
ATOM 3221 N N . ILE B 1 159 ? -24.836 33.439 5.257 1.00 16.89 240 ILE B N 1
ATOM 3222 C CA . ILE B 1 159 ? -25.949 33.296 4.326 1.00 16.59 240 ILE B CA 1
ATOM 3223 C C . ILE B 1 159 ? -26.746 32.018 4.611 1.00 18.47 240 ILE B C 1
ATOM 3224 O O . ILE B 1 159 ? -26.161 30.962 4.837 1.00 18.69 240 ILE B O 1
ATOM 3229 N N . THR B 1 160 ? -28.079 32.111 4.599 1.00 20.32 241 THR B N 1
ATOM 3230 C CA . THR B 1 160 ? -28.922 30.916 4.763 1.00 18.52 241 THR B CA 1
ATOM 3231 C C . THR B 1 160 ? -28.665 29.950 3.598 1.00 18.44 241 THR B C 1
ATOM 3232 O O . THR B 1 160 ? -28.657 30.357 2.440 1.00 23.56 241 THR B O 1
ATOM 3236 N N . GLU B 1 161 ? -28.418 28.690 3.933 1.00 19.81 242 GLU B N 1
ATOM 3237 C CA . GLU B 1 161 ? -28.249 27.626 2.957 1.00 24.48 242 GLU B CA 1
ATOM 3238 C C . GLU B 1 161 ? -29.596 27.346 2.291 1.00 28.23 242 GLU B C 1
ATOM 3239 O O . GLU B 1 161 ? -29.682 27.215 1.064 1.00 31.51 242 GLU B O 1
ATOM 3245 N N . GLY B 1 162 ? -30.642 27.252 3.116 1.00 29.54 243 GLY B N 1
ATOM 3246 C CA . GLY B 1 162 ? -32.016 27.278 2.641 1.00 22.65 243 GLY B CA 1
ATOM 3247 C C . GLY B 1 162 ? -32.541 28.698 2.485 1.00 28.83 243 GLY B C 1
ATOM 3248 O O . GLY B 1 162 ? -31.762 29.654 2.419 1.00 27.10 243 GLY B O 1
ATOM 3249 N N . ASP B 1 163 ? -33.863 28.846 2.422 1.00 29.29 244 ASP B N 1
ATOM 3250 C CA . ASP B 1 163 ? -34.469 30.168 2.202 1.00 28.09 244 ASP B CA 1
ATOM 3251 C C . ASP B 1 163 ? -34.517 31.042 3.470 1.00 26.75 244 ASP B C 1
ATOM 3252 O O . ASP B 1 163 ? -34.023 30.641 4.530 1.00 28.29 244 ASP B O 1
ATOM 3257 N N . GLU B 1 164 ? -35.127 32.223 3.350 1.00 28.73 245 GLU B N 1
ATOM 3258 C CA . GLU B 1 164 ? -35.152 33.228 4.424 1.00 27.79 245 GLU B CA 1
ATOM 3259 C C . GLU B 1 164 ? -35.961 32.831 5.665 1.00 39.51 245 GLU B C 1
ATOM 3260 O O . GLU B 1 164 ? -35.996 33.574 6.653 1.00 39.58 245 GLU B O 1
ATOM 3266 N N . THR B 1 165 ? -36.604 31.663 5.608 1.00 41.77 246 THR B N 1
ATOM 3267 C CA . THR B 1 165 ? -37.354 31.114 6.743 1.00 40.33 246 THR B CA 1
ATOM 3268 C C . THR B 1 165 ? -36.609 29.950 7.407 1.00 38.37 246 THR B C 1
ATOM 3269 O O . THR B 1 165 ? -37.152 29.285 8.285 1.00 39.76 246 THR B O 1
ATOM 3273 N N . THR B 1 166 ? -35.376 29.693 6.966 1.00 35.39 247 THR B N 1
ATOM 3274 C CA . THR B 1 166 ? -34.553 28.606 7.515 1.00 32.06 247 THR B CA 1
ATOM 3275 C C . THR B 1 166 ? -33.397 29.187 8.342 1.00 39.05 247 THR B C 1
ATOM 3276 O O . THR B 1 166 ? -33.013 30.346 8.149 1.00 35.88 247 THR B O 1
ATOM 3280 N N . ASP B 1 167 ? -32.840 28.387 9.252 1.00 31.54 248 ASP B N 1
ATOM 3281 C CA . ASP B 1 167 ? -31.900 28.902 10.249 1.00 34.76 248 ASP B CA 1
ATOM 3282 C C . ASP B 1 167 ? -30.408 28.741 9.921 1.00 31.17 248 ASP B C 1
ATOM 3283 O O . ASP B 1 167 ? -29.624 29.641 10.209 1.00 39.24 248 ASP B O 1
ATOM 3288 N N . THR B 1 168 ? -30.020 27.604 9.345 1.00 33.41 249 THR B N 1
ATOM 3289 C CA . THR B 1 168 ? -28.599 27.299 9.109 1.00 30.66 249 THR B CA 1
ATOM 3290 C C . THR B 1 168 ? -27.913 28.343 8.209 1.00 29.59 249 THR B C 1
ATOM 3291 O O . THR B 1 168 ? -28.402 28.654 7.116 1.00 24.81 249 THR B O 1
ATOM 3295 N N . LEU B 1 169 ? -26.793 28.881 8.686 1.00 25.92 250 LEU B N 1
ATOM 3296 C CA . LEU B 1 169 ? -26.022 29.884 7.943 1.00 19.61 250 LEU B CA 1
ATOM 3297 C C . LEU B 1 169 ? -24.655 29.357 7.509 1.00 22.70 250 LEU B C 1
ATOM 3298 O O . LEU B 1 169 ? -23.959 28.706 8.284 1.00 23.11 250 LEU B O 1
ATOM 3303 N N . ILE B 1 170 ? -24.281 29.648 6.267 1.00 20.37 251 ILE B N 1
ATOM 3304 C CA . ILE B 1 170 ? -22.936 29.344 5.773 1.00 19.37 251 ILE B CA 1
ATOM 3305 C C . ILE B 1 170 ? -22.077 30.610 5.876 1.00 17.99 251 ILE B C 1
ATOM 3306 O O . ILE B 1 170 ? -22.533 31.713 5.537 1.00 16.41 251 ILE B O 1
ATOM 3311 N N . LYS B 1 171 ? -20.840 30.441 6.349 1.00 18.36 252 LYS B N 1
ATOM 3312 C CA . LYS B 1 171 ? -19.903 31.557 6.533 1.00 21.82 252 LYS B CA 1
ATOM 3313 C C . LYS B 1 171 ? -18.965 31.713 5.335 1.00 19.70 252 LYS B C 1
ATOM 3314 O O . LYS B 1 171 ? -18.346 30.734 4.888 1.00 17.02 252 LYS B O 1
ATOM 3320 N N . TYR B 1 172 ? -18.861 32.940 4.823 1.00 14.76 253 TYR B N 1
ATOM 3321 C CA . TYR B 1 172 ? -17.930 33.260 3.733 1.00 14.69 253 TYR B CA 1
ATOM 3322 C C . TYR B 1 172 ? -16.989 34.367 4.167 1.00 13.81 253 TYR B C 1
ATOM 3323 O O . TYR B 1 172 ? -17.429 35.479 4.475 1.00 13.49 253 TYR B O 1
ATOM 3332 N N . THR B 1 173 ? -15.694 34.057 4.193 1.00 14.70 254 THR B N 1
ATOM 3333 C CA . THR B 1 173 ? -14.662 35.024 4.559 1.00 15.13 254 THR B CA 1
ATOM 3334 C C . THR B 1 173 ? -13.595 34.995 3.482 1.00 15.38 254 THR B C 1
ATOM 3335 O O . THR B 1 173 ? -13.515 34.026 2.728 1.00 14.67 254 THR B O 1
ATOM 3339 N N . SER B 1 174 ? -12.764 36.032 3.428 1.00 14.52 255 SER B N 1
ATOM 3340 C CA . SER B 1 174 ? -11.640 36.049 2.476 1.00 11.24 255 SER B CA 1
ATOM 3341 C C . SER B 1 174 ? -10.350 36.688 2.991 1.00 11.89 255 SER B C 1
ATOM 3342 O O . SER B 1 174 ? -9.266 36.374 2.495 1.00 13.21 255 SER B O 1
ATOM 3345 N N . TYR B 1 175 ? -10.472 37.618 3.947 1.00 12.32 256 TYR B N 1
ATOM 3346 C CA . TYR B 1 175 ? -9.290 38.287 4.511 1.00 15.59 256 TYR B CA 1
ATOM 3347 C C . TYR B 1 175 ? -9.423 38.617 5.997 1.00 16.39 256 TYR B C 1
ATOM 3348 O O . TYR B 1 175 ? -10.538 38.755 6.531 1.00 13.98 256 TYR B O 1
ATOM 3357 N N . GLY B 1 176 ? -8.262 38.734 6.641 1.00 14.25 257 GLY B N 1
ATOM 3358 C CA . GLY B 1 176 ? -8.127 39.303 7.970 1.00 12.15 257 GLY B CA 1
ATOM 3359 C C . GLY B 1 176 ? -7.014 40.334 7.937 1.00 16.22 257 GLY B C 1
ATOM 3360 O O . GLY B 1 176 ? -6.041 40.194 7.190 1.00 13.54 257 GLY B O 1
ATOM 3361 N N . SER B 1 177 ? -7.153 41.371 8.749 1.00 17.14 258 SER B N 1
ATOM 3362 C CA . SER B 1 177 ? -6.155 42.433 8.801 1.00 20.93 258 SER B CA 1
ATOM 3363 C C . SER B 1 177 ? -5.883 42.795 10.255 1.00 20.96 258 SER B C 1
ATOM 3364 O O . SER B 1 177 ? -6.805 42.848 11.068 1.00 21.46 258 SER B O 1
ATOM 3367 N N . THR B 1 178 ? -4.616 43.027 10.577 1.00 19.80 259 THR B N 1
ATOM 3368 C CA . THR B 1 178 ? -4.227 43.475 11.912 1.00 19.67 259 THR B CA 1
ATOM 3369 C C . THR B 1 178 ? -3.527 44.823 11.839 1.00 24.16 259 THR B C 1
ATOM 3370 O O . THR B 1 178 ? -2.623 45.029 11.015 1.00 20.46 259 THR B O 1
ATOM 3374 N N . GLY B 1 179 ? -3.965 45.735 12.703 1.00 24.80 260 GLY B N 1
ATOM 3375 C CA . GLY B 1 179 ? -3.288 47.011 12.888 1.00 28.96 260 GLY B CA 1
ATOM 3376 C C . GLY B 1 179 ? -4.135 48.005 13.645 1.00 25.01 260 GLY B C 1
ATOM 3377 O O . GLY B 1 179 ? -5.231 47.684 14.128 1.00 22.75 260 GLY B O 1
ATOM 3378 N N . SER B 1 180 ? -3.617 49.221 13.758 1.00 24.15 261 SER B N 1
ATOM 3379 C CA . SER B 1 180 ? -4.403 50.339 14.259 1.00 27.61 261 SER B CA 1
ATOM 3380 C C . SER B 1 180 ? -5.032 50.993 13.036 1.00 27.59 261 SER B C 1
ATOM 3381 O O . SER B 1 180 ? -4.324 51.515 12.169 1.00 37.96 261 SER B O 1
ATOM 3384 N N . HIS B 1 181 ? -6.359 50.949 12.962 1.00 24.94 262 HIS B N 1
ATOM 3385 C CA . HIS B 1 181 ? -7.081 51.338 11.750 1.00 27.50 262 HIS B CA 1
ATOM 3386 C C . HIS B 1 181 ? -7.517 52.805 11.777 1.00 26.91 262 HIS B C 1
ATOM 3387 O O . HIS B 1 181 ? -8.407 53.192 12.535 1.00 30.30 262 HIS B O 1
ATOM 3394 N N . SER B 1 182 ? -6.870 53.615 10.941 1.00 28.71 263 SER B N 1
ATOM 3395 C CA . SER B 1 182 ? -7.180 55.040 10.839 1.00 30.66 263 SER B CA 1
ATOM 3396 C C . SER B 1 182 ? -8.439 55.308 10.015 1.00 25.13 263 SER B C 1
ATOM 3397 O O . SER B 1 182 ? -9.098 56.339 10.196 1.00 38.54 263 SER B O 1
ATOM 3400 N N . GLY B 1 183 ? -8.756 54.391 9.106 1.00 28.19 264 GLY B N 1
ATOM 3401 C CA . GLY B 1 183 ? -9.829 54.595 8.134 1.00 36.09 264 GLY B CA 1
ATOM 3402 C C . GLY B 1 183 ? -9.344 55.161 6.807 1.00 35.18 264 GLY B C 1
ATOM 3403 O O . GLY B 1 183 ? -10.110 55.219 5.838 1.00 36.03 264 GLY B O 1
ATOM 3404 N N . TYR B 1 184 ? -8.070 55.558 6.761 1.00 29.60 265 TYR B N 1
ATOM 3405 C CA . TYR B 1 184 ? -7.501 56.279 5.608 1.00 33.43 265 TYR B CA 1
ATOM 3406 C C . TYR B 1 184 ? -7.200 55.382 4.413 1.00 31.33 265 TYR B C 1
ATOM 3407 O O . TYR B 1 184 ? -7.305 55.818 3.266 1.00 31.54 265 TYR B O 1
ATOM 3416 N N . ASP B 1 185 ? -6.808 54.138 4.675 1.00 38.89 266 ASP B N 1
ATOM 3417 C CA . ASP B 1 185 ? -6.531 53.203 3.584 1.00 44.04 266 ASP B CA 1
ATOM 3418 C C . ASP B 1 185 ? -7.669 52.206 3.414 1.00 45.11 266 ASP B C 1
ATOM 3419 O O . ASP B 1 185 ? -7.659 51.111 3.983 1.00 46.38 266 ASP B O 1
ATOM 3424 N N . PHE B 1 186 ? -8.659 52.621 2.633 1.00 43.34 267 PHE B N 1
ATOM 3425 C CA . PHE B 1 186 ? -9.864 51.839 2.404 1.00 46.16 267 PHE B CA 1
ATOM 3426 C C . PHE B 1 186 ? -9.959 51.428 0.935 1.00 48.37 267 PHE B C 1
ATOM 3427 O O . PHE B 1 186 ? -11.031 51.095 0.429 1.00 57.42 267 PHE B O 1
ATOM 3435 N N . ASP B 1 187 ? -8.816 51.469 0.259 1.00 43.69 268 ASP B N 1
ATOM 3436 C CA . ASP B 1 187 ? -8.673 50.876 -1.058 1.00 47.48 268 ASP B CA 1
ATOM 3437 C C . ASP B 1 187 ? -8.301 49.406 -0.850 1.00 46.39 268 ASP B C 1
ATOM 3438 O O . ASP B 1 187 ? -7.433 49.085 -0.031 1.00 51.50 268 ASP B O 1
ATOM 3443 N N . ASP B 1 188 ? -8.977 48.521 -1.576 1.00 50.76 269 ASP B N 1
ATOM 3444 C CA . ASP B 1 188 ? -8.749 47.065 -1.493 1.00 56.53 269 ASP B CA 1
ATOM 3445 C C . ASP B 1 188 ? -8.729 46.414 -0.092 1.00 47.34 269 ASP B C 1
ATOM 3446 O O . ASP B 1 188 ? -7.941 45.501 0.167 1.00 39.58 269 ASP B O 1
ATOM 3451 N N . ASN B 1 189 ? -9.583 46.903 0.806 1.00 35.14 270 ASN B N 1
ATOM 3452 C CA . ASN B 1 189 ? -10.119 46.050 1.857 1.00 31.27 270 ASN B CA 1
ATOM 3453 C C . ASN B 1 189 ? -11.437 45.534 1.297 1.00 30.83 270 ASN B C 1
ATOM 3454 O O . ASN B 1 189 ? -12.488 46.173 1.448 1.00 22.68 270 ASN B O 1
ATOM 3459 N N . THR B 1 190 ? -11.365 44.407 0.589 1.00 21.18 271 THR B N 1
ATOM 3460 C CA . THR B 1 190 ? -12.528 43.890 -0.119 1.00 17.97 271 THR B CA 1
ATOM 3461 C C . THR B 1 190 ? -12.795 42.461 0.317 1.00 16.90 271 THR B C 1
ATOM 3462 O O . THR B 1 190 ? -11.926 41.591 0.187 1.00 17.11 271 THR B O 1
ATOM 3466 N N . LEU B 1 191 ? -13.990 42.229 0.846 1.00 16.90 272 LEU B N 1
ATOM 3467 C CA . LEU B 1 191 ? -14.455 40.874 1.088 1.00 15.57 272 LEU B CA 1
ATOM 3468 C C . LEU B 1 191 ? -14.858 40.319 -0.265 1.00 16.31 272 LEU B C 1
ATOM 3469 O O . LEU B 1 191 ? -15.682 40.893 -0.966 1.00 17.31 272 LEU B O 1
ATOM 3474 N N . ASP B 1 192 ? -14.213 39.225 -0.653 1.00 15.99 273 ASP B N 1
ATOM 3475 C CA . ASP B 1 192 ? -14.239 38.783 -2.030 1.00 16.67 273 ASP B CA 1
ATOM 3476 C C . ASP B 1 192 ? -14.464 37.277 -2.013 1.00 16.89 273 ASP B C 1
ATOM 3477 O O . ASP B 1 192 ? -13.541 36.493 -1.784 1.00 14.54 273 ASP B O 1
ATOM 3482 N N . VAL B 1 193 ? -15.710 36.882 -2.234 1.00 15.67 274 VAL B N 1
ATOM 3483 C CA . VAL B 1 193 ? -16.084 35.470 -2.116 1.00 16.74 274 VAL B CA 1
ATOM 3484 C C . VAL B 1 193 ? -16.879 34.938 -3.305 1.00 17.49 274 VAL B C 1
ATOM 3485 O O . VAL B 1 193 ? -17.414 35.706 -4.112 1.00 17.37 274 VAL B O 1
ATOM 3489 N N . MET B 1 194 ? -16.922 33.611 -3.403 1.00 16.74 275 MET B N 1
ATOM 3490 C CA . MET B 1 194 ? -17.726 32.915 -4.390 1.00 16.87 275 MET B CA 1
ATOM 3491 C C . MET B 1 194 ? -18.755 32.113 -3.617 1.00 19.96 275 MET B C 1
ATOM 3492 O O . MET B 1 194 ? -18.421 31.289 -2.767 1.00 21.34 275 MET B O 1
ATOM 3497 N N . VAL B 1 195 ? -20.018 32.412 -3.878 1.00 17.89 276 VAL B N 1
ATOM 3498 C CA . VAL B 1 195 ? -21.111 31.825 -3.141 1.00 18.04 276 VAL B CA 1
ATOM 3499 C C . VAL B 1 195 ? -21.856 30.872 -4.076 1.00 17.95 276 VAL B C 1
ATOM 3500 O O . VAL B 1 195 ? -22.063 31.193 -5.244 1.00 18.88 276 VAL B O 1
ATOM 3504 N N . THR B 1 196 ? -22.222 29.700 -3.558 1.00 16.83 277 THR B N 1
ATOM 3505 C CA . THR B 1 196 ? -23.035 28.727 -4.299 1.00 21.31 277 THR B CA 1
ATOM 3506 C C . THR B 1 196 ? -24.312 28.463 -3.520 1.00 22.73 277 THR B C 1
ATOM 3507 O O . THR B 1 196 ? -24.279 27.964 -2.391 1.00 21.65 277 THR B O 1
ATOM 3511 N N . LEU B 1 197 ? -25.433 28.796 -4.142 1.00 19.87 278 LEU B N 1
ATOM 3512 C CA . LEU B 1 197 ? -26.733 28.735 -3.494 1.00 17.48 278 LEU B CA 1
ATOM 3513 C C . LEU B 1 197 ? -27.776 28.171 -4.440 1.00 21.88 278 LEU B C 1
ATOM 3514 O O . LEU B 1 197 ? -27.691 28.366 -5.646 1.00 19.11 278 LEU B O 1
ATOM 3519 N N . SER B 1 198 ? -28.768 27.500 -3.866 1.00 25.12 279 SER B N 1
ATOM 3520 C CA . SER B 1 198 ? -29.975 27.094 -4.573 1.00 17.63 279 SER B CA 1
ATOM 3521 C C . SER B 1 198 ? -30.756 28.303 -5.092 1.00 19.80 279 SER B C 1
ATOM 3522 O O . SER B 1 198 ? -30.646 29.404 -4.546 1.00 23.42 279 SER B O 1
ATOM 3525 N N . ALA B 1 199 ? -31.552 28.098 -6.136 1.00 21.43 280 ALA B N 1
ATOM 3526 C CA . ALA B 1 199 ? -32.421 29.159 -6.661 1.00 21.42 280 ALA B CA 1
ATOM 3527 C C . ALA B 1 199 ? -33.360 29.695 -5.580 1.00 27.49 280 ALA B C 1
ATOM 3528 O O . ALA B 1 199 ? -33.719 28.980 -4.642 1.00 30.93 280 ALA B O 1
ATOM 3530 N N . GLY B 1 200 ? -33.747 30.958 -5.711 1.00 25.07 281 GLY B N 1
ATOM 3531 C CA . GLY B 1 200 ? -34.663 31.580 -4.768 1.00 27.96 281 GLY B CA 1
ATOM 3532 C C . GLY B 1 200 ? -33.982 32.468 -3.743 1.00 32.25 281 GLY B C 1
ATOM 3533 O O . GLY B 1 200 ? -32.789 32.781 -3.854 1.00 20.11 281 GLY B O 1
ATOM 3534 N N . VAL B 1 201 ? -34.748 32.857 -2.727 1.00 25.84 282 VAL B N 1
ATOM 3535 C CA . VAL B 1 201 ? -34.302 33.858 -1.766 1.00 27.60 282 VAL B CA 1
ATOM 3536 C C . VAL B 1 201 ? -33.407 33.277 -0.675 1.00 26.56 282 VAL B C 1
ATOM 3537 O O . VAL B 1 201 ? -33.693 32.223 -0.110 1.00 26.79 282 VAL B O 1
ATOM 3541 N N . HIS B 1 202 ? -32.305 33.970 -0.409 1.00 24.01 283 HIS B N 1
ATOM 3542 C CA . HIS B 1 202 ? -31.444 33.658 0.721 1.00 18.14 283 HIS B CA 1
ATOM 3543 C C . HIS B 1 202 ? -31.174 34.953 1.476 1.00 17.19 283 HIS B C 1
ATOM 3544 O O . HIS B 1 202 ? -31.047 36.022 0.864 1.00 23.71 283 HIS B O 1
ATOM 3551 N N . ARG B 1 203 ? -31.079 34.846 2.795 1.00 20.37 284 ARG B N 1
ATOM 3552 C CA . ARG B 1 203 ? -30.834 35.996 3.645 1.00 17.21 284 ARG B CA 1
ATOM 3553 C C . ARG B 1 203 ? -29.349 36.105 3.991 1.00 19.21 284 ARG B C 1
ATOM 3554 O O . ARG B 1 203 ? -28.737 35.120 4.415 1.00 23.82 284 ARG B O 1
ATOM 3562 N N . VAL B 1 204 ? -28.809 37.320 3.841 1.00 20.54 285 VAL B N 1
ATOM 3563 C CA . VAL B 1 204 ? -27.374 37.609 3.980 1.00 17.72 285 VAL B CA 1
ATOM 3564 C C . VAL B 1 204 ? -27.128 38.593 5.131 1.00 24.68 285 VAL B C 1
ATOM 3565 O O . VAL B 1 204 ? -27.685 39.689 5.133 1.00 21.40 285 VAL B O 1
ATOM 3569 N N . PHE B 1 205 ? -26.294 38.197 6.091 1.00 21.17 286 PHE B N 1
ATOM 3570 C CA . PHE B 1 205 ? -25.866 39.069 7.186 1.00 20.19 286 PHE B CA 1
ATOM 3571 C C . PHE B 1 205 ? -24.372 39.413 7.097 1.00 17.48 286 PHE B C 1
ATOM 3572 O O . PHE B 1 205 ? -23.542 38.537 7.323 1.00 20.34 286 PHE B O 1
ATOM 3580 N N . PRO B 1 206 ? -24.040 40.679 6.764 1.00 25.47 287 PRO B N 1
ATOM 3581 C CA . PRO B 1 206 ? -22.669 41.188 6.808 1.00 16.34 287 PRO B CA 1
ATOM 3582 C C . PRO B 1 206 ? -22.277 41.443 8.262 1.00 17.43 287 PRO B C 1
ATOM 3583 O O . PRO B 1 206 ? -22.929 42.227 8.949 1.00 19.19 287 PRO B O 1
ATOM 3587 N N . VAL B 1 207 ? -21.232 40.770 8.729 1.00 19.67 288 VAL B N 1
ATOM 3588 C CA . VAL B 1 207 ? -20.826 40.858 10.136 1.00 15.55 288 VAL B CA 1
ATOM 3589 C C . VAL B 1 207 ? -19.306 40.984 10.278 1.00 13.09 288 VAL B C 1
ATOM 3590 O O . VAL B 1 207 ? -18.561 40.657 9.349 1.00 13.99 288 VAL B O 1
ATOM 3594 N N . GLU B 1 208 ? -18.874 41.458 11.442 1.00 16.68 289 GLU B N 1
ATOM 3595 C CA . GLU B 1 208 ? -17.488 41.324 11.890 1.00 16.02 289 GLU B CA 1
ATOM 3596 C C . GLU B 1 208 ? -17.368 40.031 12.707 1.00 17.40 289 GLU B C 1
ATOM 3597 O O . GLU B 1 208 ? -18.112 39.851 13.670 1.00 20.23 289 GLU B O 1
ATOM 3603 N N . THR B 1 209 ? -16.458 39.126 12.321 1.00 14.60 290 THR B N 1
ATOM 3604 C CA . THR B 1 209 ? -16.337 37.836 13.022 1.00 19.23 290 THR B CA 1
ATOM 3605 C C . THR B 1 209 ? -15.281 37.841 14.132 1.00 22.85 290 THR B C 1
ATOM 3606 O O . THR B 1 209 ? -15.228 36.913 14.951 1.00 22.01 290 THR B O 1
ATOM 3610 N N . GLU B 1 210 ? -14.447 38.878 14.151 1.00 15.57 291 GLU B N 1
ATOM 3611 C CA . GLU B 1 210 ? -13.330 38.954 15.083 1.00 16.62 291 GLU B CA 1
ATOM 3612 C C . GLU B 1 210 ? -13.631 39.917 16.217 1.00 21.45 291 GLU B C 1
ATOM 3613 O O . GLU B 1 210 ? -13.779 41.124 16.008 1.00 20.29 291 GLU B O 1
ATOM 3619 N N . LEU B 1 211 ? -13.724 39.359 17.420 1.00 22.29 292 LEU B N 1
ATOM 3620 C CA . LEU B 1 211 ? -13.867 40.151 18.624 1.00 19.40 292 LEU B CA 1
ATOM 3621 C C . LEU B 1 211 ? -12.497 40.210 19.291 1.00 20.34 292 LEU B C 1
ATOM 3622 O O . LEU B 1 211 ? -12.071 39.274 19.985 1.00 20.14 292 LEU B O 1
ATOM 3627 N N . ASP B 1 212 ? -11.798 41.311 19.034 1.00 19.81 293 ASP B N 1
ATOM 3628 C CA . ASP B 1 212 ? -10.406 41.471 19.431 1.00 20.62 293 ASP B CA 1
ATOM 3629 C C . ASP B 1 212 ? -10.320 41.649 20.944 1.00 22.52 293 ASP B C 1
ATOM 3630 O O . ASP B 1 212 ? -11.077 42.427 21.538 1.00 22.39 293 ASP B O 1
ATOM 3635 N N . TYR B 1 213 ? -9.417 40.889 21.566 1.00 20.54 294 TYR B N 1
ATOM 3636 C CA . TYR B 1 213 ? -9.188 40.945 23.025 1.00 22.70 294 TYR B CA 1
ATOM 3637 C C . TYR B 1 213 ? -9.048 42.370 23.578 1.00 23.11 294 TYR B C 1
ATOM 3638 O O . TYR B 1 213 ? -9.585 42.681 24.645 1.00 21.32 294 TYR B O 1
ATOM 3647 N N . ASP B 1 214 ? -8.315 43.222 22.860 1.00 22.83 295 ASP B N 1
ATOM 3648 C CA . ASP B 1 214 ? -8.125 44.616 23.257 1.00 26.65 295 ASP B CA 1
ATOM 3649 C C . ASP B 1 214 ? -9.440 45.395 23.249 1.00 27.02 295 ASP B C 1
ATOM 3650 O O . ASP B 1 214 ? -9.645 46.248 24.107 1.00 28.72 295 ASP B O 1
ATOM 3655 N N . ALA B 1 215 ? -10.314 45.103 22.279 1.00 21.45 296 ALA B N 1
ATOM 3656 C CA . ALA B 1 215 ? -11.643 45.728 22.212 1.00 20.94 296 ALA B CA 1
ATOM 3657 C C . ALA B 1 215 ? -12.452 45.347 23.442 1.00 23.06 296 ALA B C 1
ATOM 3658 O O . ALA B 1 215 ? -13.136 46.184 24.033 1.00 19.49 296 ALA B O 1
ATOM 3660 N N . VAL B 1 216 ? -12.352 44.076 23.825 1.00 25.90 297 VAL B N 1
ATOM 3661 C CA . VAL B 1 216 ? -13.060 43.550 24.987 1.00 26.27 297 VAL B CA 1
ATOM 3662 C C . VAL B 1 216 ? -12.554 44.246 26.250 1.00 28.65 297 VAL B C 1
ATOM 3663 O O . VAL B 1 216 ? -13.347 44.718 27.062 1.00 27.51 297 VAL B O 1
ATOM 3667 N N . GLN B 1 217 ? -11.230 44.353 26.378 1.00 26.34 298 GLN B N 1
ATOM 3668 C CA . GLN B 1 217 ? -10.610 44.890 27.595 1.00 32.89 298 GLN B CA 1
ATOM 3669 C C . GLN B 1 217 ? -10.749 46.399 27.723 1.00 35.16 298 GLN B C 1
ATOM 3670 O O . GLN B 1 217 ? -11.115 46.908 28.784 1.00 31.73 298 GLN B O 1
ATOM 3676 N N . GLU B 1 218 ? -10.475 47.106 26.630 1.00 30.77 299 GLU B N 1
ATOM 3677 C CA . GLU B 1 218 ? -10.388 48.560 26.652 1.00 33.08 299 GLU B CA 1
ATOM 3678 C C . GLU B 1 218 ? -11.760 49.227 26.583 1.00 35.34 299 GLU B C 1
ATOM 3679 O O . GLU B 1 218 ? -12.047 50.139 27.360 1.00 37.96 299 GLU B O 1
ATOM 3685 N N . VAL B 1 219 ? -12.614 48.759 25.675 1.00 22.56 300 VAL B N 1
ATOM 3686 C CA . VAL B 1 219 ? -13.906 49.416 25.421 1.00 29.37 300 VAL B CA 1
ATOM 3687 C C . VAL B 1 219 ? -15.154 48.530 25.625 1.00 27.63 300 VAL B C 1
ATOM 3688 O O . VAL B 1 219 ? -16.262 48.913 25.242 1.00 29.67 300 VAL B O 1
ATOM 3692 N N . GLN B 1 220 ? -14.960 47.369 26.255 1.00 32.70 301 GLN B N 1
ATOM 3693 C CA . GLN B 1 220 ? -16.055 46.463 26.665 1.00 31.12 301 GLN B CA 1
ATOM 3694 C C . GLN B 1 220 ? -16.957 45.985 25.515 1.00 30.61 301 GLN B C 1
ATOM 3695 O O . GLN B 1 220 ? -18.182 45.861 25.660 1.00 24.40 301 GLN B O 1
ATOM 3701 N N . HIS B 1 221 ? -16.346 45.708 24.369 1.00 24.70 302 HIS B N 1
ATOM 3702 C CA . HIS B 1 221 ? -17.090 45.194 23.224 1.00 22.70 302 HIS B CA 1
ATOM 3703 C C . HIS B 1 221 ? -17.517 43.752 23.470 1.00 28.26 302 HIS B C 1
ATOM 3704 O O . HIS B 1 221 ? -16.776 42.961 24.077 1.00 27.89 302 HIS B O 1
ATOM 3711 N N . ASP B 1 222 ? -18.734 43.455 23.021 1.00 29.24 303 ASP B N 1
ATOM 3712 C CA . ASP B 1 222 ? -19.404 42.175 23.203 1.00 29.96 303 ASP B CA 1
ATOM 3713 C C . ASP B 1 222 ? -19.978 41.773 21.856 1.00 25.13 303 ASP B C 1
ATOM 3714 O O . ASP B 1 222 ? -20.185 42.621 20.988 1.00 25.26 303 ASP B O 1
ATOM 3719 N N . TRP B 1 223 ? -20.273 40.490 21.689 1.00 30.09 304 TRP B N 1
ATOM 3720 C CA . TRP B 1 223 ? -21.072 40.058 20.549 1.00 30.36 304 TRP B CA 1
ATOM 3721 C C . TRP B 1 223 ? -22.352 40.901 20.444 1.00 32.96 304 TRP B C 1
ATOM 3722 O O . TRP B 1 223 ? -22.978 41.251 21.461 1.00 29.03 304 TRP B O 1
ATOM 3733 N N . TYR B 1 224 ? -22.691 41.254 19.206 1.00 21.20 305 TYR B N 1
ATOM 3734 C CA . TYR B 1 224 ? -23.831 42.128 18.855 1.00 25.44 305 TYR B CA 1
ATOM 3735 C C . TYR B 1 224 ? -23.599 43.619 19.123 1.00 24.78 305 TYR B C 1
ATOM 3736 O O . TYR B 1 224 ? -24.445 44.446 18.774 1.00 27.49 305 TYR B O 1
ATOM 3745 N N . ASP B 1 225 ? -22.462 43.962 19.732 1.00 20.62 306 ASP B N 1
ATOM 3746 C CA . ASP B 1 225 ? -22.043 45.367 19.809 1.00 21.11 306 ASP B CA 1
ATOM 3747 C C . ASP B 1 225 ? -21.587 45.849 18.430 1.00 22.36 306 ASP B C 1
ATOM 3748 O O . ASP B 1 225 ? -21.352 45.038 17.532 1.00 23.60 306 ASP B O 1
ATOM 3753 N N . GLU B 1 226 ? -21.490 47.168 18.265 1.00 27.65 307 GLU B N 1
ATOM 3754 C CA . GLU B 1 226 ? -20.895 47.762 17.067 1.00 22.04 307 GLU B CA 1
ATOM 3755 C C . GLU B 1 226 ? -19.384 47.531 17.050 1.00 16.28 307 GLU B C 1
ATOM 3756 O O . GLU B 1 226 ? -18.689 47.863 18.017 1.00 19.87 307 GLU B O 1
ATOM 3762 N N . SER B 1 227 ? -18.897 46.960 15.941 1.00 20.14 308 SER B N 1
ATOM 3763 C CA . SER B 1 227 ? -17.475 46.681 15.736 1.00 19.78 308 SER B CA 1
ATOM 3764 C C . SER B 1 227 ? -16.781 47.916 15.169 1.00 22.11 308 SER B C 1
ATOM 3765 O O . SER B 1 227 ? -17.368 48.984 15.136 1.00 23.85 308 SER B O 1
ATOM 3768 N N . PHE B 1 228 ? -15.542 47.763 14.718 1.00 16.91 309 PHE B N 1
ATOM 3769 C CA . PHE B 1 228 ? -14.806 48.845 14.063 1.00 21.43 309 PHE B CA 1
ATOM 3770 C C . PHE B 1 228 ? -14.854 48.704 12.542 1.00 20.54 309 PHE B C 1
ATOM 3771 O O . PHE B 1 228 ? -14.056 49.317 11.828 1.00 25.61 309 PHE B O 1
ATOM 3779 N N . THR B 1 229 ? -15.798 47.901 12.057 1.00 19.57 310 THR B N 1
ATOM 3780 C CA . THR B 1 229 ? -15.895 47.544 10.649 1.00 18.21 310 THR B CA 1
ATOM 3781 C C . THR B 1 229 ? -17.197 48.051 10.034 1.00 19.91 310 THR B C 1
ATOM 3782 O O . THR B 1 229 ? -18.271 47.866 10.605 1.00 21.47 310 THR B O 1
ATOM 3786 N N . THR B 1 230 ? -17.090 48.670 8.857 1.00 19.65 311 THR B N 1
ATOM 3787 C CA . THR B 1 230 ? -18.253 49.157 8.113 1.00 20.36 311 THR B CA 1
ATOM 3788 C C . THR B 1 230 ? -18.237 48.583 6.684 1.00 19.21 311 THR B C 1
ATOM 3789 O O . THR B 1 230 ? -17.227 48.660 5.975 1.00 21.16 311 THR B O 1
ATOM 3793 N N . PHE B 1 231 ? -19.349 47.980 6.292 1.00 15.10 312 PHE B N 1
ATOM 3794 C CA . PHE B 1 231 ? -19.553 47.526 4.913 1.00 16.88 312 PHE B CA 1
ATOM 3795 C C . PHE B 1 231 ? -20.027 48.720 4.062 1.00 18.49 312 PHE B C 1
ATOM 3796 O O . PHE B 1 231 ? -21.219 49.012 4.006 1.00 22.45 312 PHE B O 1
ATOM 3804 N N . ILE B 1 232 ? -19.085 49.408 3.411 1.00 24.96 313 ILE B N 1
ATOM 3805 C CA . ILE B 1 232 ? -19.412 50.551 2.533 1.00 23.66 313 ILE B CA 1
ATOM 3806 C C . ILE B 1 232 ? -20.433 50.139 1.461 1.00 30.37 313 ILE B C 1
ATOM 3807 O O . ILE B 1 232 ? -21.423 50.838 1.223 1.00 25.38 313 ILE B O 1
ATOM 3812 N N . GLU B 1 233 ? -20.193 48.995 0.823 1.00 21.79 314 GLU B N 1
ATOM 3813 C CA . GLU B 1 233 ? -21.061 48.518 -0.237 1.00 21.26 314 GLU B CA 1
ATOM 3814 C C . GLU B 1 233 ? -20.976 46.998 -0.366 1.00 19.12 314 GLU B C 1
ATOM 3815 O O . GLU B 1 233 ? -19.888 46.442 -0.324 1.00 21.62 314 GLU B O 1
ATOM 3821 N N . VAL B 1 234 ? -22.125 46.347 -0.489 1.00 17.62 315 VAL B N 1
ATOM 3822 C CA . VAL B 1 234 ? -22.186 44.929 -0.864 1.00 19.52 315 VAL B CA 1
ATOM 3823 C C . VAL B 1 234 ? -22.730 44.807 -2.283 1.00 17.73 315 VAL B C 1
ATOM 3824 O O . VAL B 1 234 ? -23.821 45.313 -2.582 1.00 18.06 315 VAL B O 1
ATOM 3828 N N . TYR B 1 235 ? -21.980 44.116 -3.144 1.00 19.58 316 TYR B N 1
ATOM 3829 C CA . TYR B 1 235 ? -22.257 44.134 -4.583 1.00 17.67 316 TYR B CA 1
ATOM 3830 C C . TYR B 1 235 ? -21.829 42.867 -5.321 1.00 21.90 316 TYR B C 1
ATOM 3831 O O . TYR B 1 235 ? -21.045 42.062 -4.806 1.00 13.99 316 TYR B O 1
ATOM 3840 N N . SER B 1 236 ? -22.335 42.717 -6.549 1.00 17.24 317 SER B N 1
ATOM 3841 C CA . SER B 1 236 ? -21.873 41.674 -7.454 1.00 18.58 317 SER B CA 1
ATOM 3842 C C . SER B 1 236 ? -21.810 42.240 -8.855 1.00 20.02 317 SER B C 1
ATOM 3843 O O . SER B 1 236 ? -22.621 43.096 -9.218 1.00 18.62 317 SER B O 1
ATOM 3846 N N . ASP B 1 237 ? -20.857 41.747 -9.637 1.00 15.02 318 ASP B N 1
ATOM 3847 C CA . ASP B 1 237 ? -20.808 42.067 -11.068 1.00 17.27 318 ASP B CA 1
ATOM 3848 C C . ASP B 1 237 ? -21.297 40.912 -11.950 1.00 19.93 318 ASP B C 1
ATOM 3849 O O . ASP B 1 237 ? -21.132 40.952 -13.158 1.00 19.35 318 ASP B O 1
ATOM 3854 N N . ASP B 1 238 ? -21.895 39.886 -11.350 1.00 15.08 319 ASP B N 1
ATOM 3855 C CA . ASP B 1 238 ? -22.413 38.767 -12.146 1.00 19.24 319 ASP B CA 1
ATOM 3856 C C . ASP B 1 238 ? -23.536 39.261 -13.075 1.00 18.10 319 ASP B C 1
ATOM 3857 O O . ASP B 1 238 ? -24.519 39.831 -12.602 1.00 18.96 319 ASP B O 1
ATOM 3862 N N . PRO B 1 239 ? -23.379 39.056 -14.399 1.00 22.90 320 PRO B N 1
ATOM 3863 C CA . PRO B 1 239 ? -24.358 39.526 -15.401 1.00 25.75 320 PRO B CA 1
ATOM 3864 C C . PRO B 1 239 ? -25.800 39.094 -15.108 1.00 30.20 320 PRO B C 1
ATOM 3865 O O . PRO B 1 239 ? -26.744 39.833 -15.417 1.00 33.28 320 PRO B O 1
ATOM 3869 N N . LEU B 1 240 ? -25.967 37.924 -14.495 1.00 23.60 321 LEU B N 1
ATOM 3870 C CA . LEU B 1 240 ? -27.301 37.448 -14.089 1.00 19.42 321 LEU B CA 1
ATOM 3871 C C . LEU B 1 240 ? -27.886 38.199 -12.887 1.00 27.42 321 LEU B C 1
ATOM 3872 O O . LEU B 1 240 ? -29.087 38.113 -12.607 1.00 27.71 321 LEU B O 1
ATOM 3877 N N . LEU B 1 241 ? -27.046 38.945 -12.176 1.00 18.83 322 LEU B N 1
ATOM 3878 C CA . LEU B 1 241 ? -27.525 39.777 -11.074 1.00 19.73 322 LEU B CA 1
ATOM 3879 C C . LEU B 1 241 ? -27.579 41.266 -11.423 1.00 16.45 322 LEU B C 1
ATOM 3880 O O . LEU B 1 241 ? -28.344 42.007 -10.811 1.00 23.22 322 LEU B O 1
ATOM 3885 N N . THR B 1 242 ? -26.778 41.696 -12.399 1.00 20.18 323 THR B N 1
ATOM 3886 C CA . THR B 1 242 ? -26.652 43.130 -12.721 1.00 19.39 323 THR B CA 1
ATOM 3887 C C . THR B 1 242 ? -27.759 43.652 -13.652 1.00 18.86 323 THR B C 1
ATOM 3888 O O . THR B 1 242 ? -28.006 44.861 -13.707 1.00 18.74 323 THR B O 1
ATOM 3892 N N . VAL B 1 243 ? -28.396 42.742 -14.386 1.00 19.50 324 VAL B N 1
ATOM 3893 C CA . VAL B 1 243 ? -29.587 43.068 -15.188 1.00 19.30 324 VAL B CA 1
ATOM 3894 C C . VAL B 1 243 ? -30.617 43.743 -14.265 1.00 22.28 324 VAL B C 1
ATOM 3895 O O . VAL B 1 243 ? -30.889 43.258 -13.160 1.00 23.99 324 VAL B O 1
ATOM 3899 N N . LYS B 1 244 ? -31.147 44.885 -14.699 1.00 17.37 325 LYS B N 1
ATOM 3900 C CA . LYS B 1 244 ? -31.981 45.725 -13.831 1.00 19.65 325 LYS B CA 1
ATOM 3901 C C . LYS B 1 244 ? -33.431 45.233 -13.761 1.00 16.04 325 LYS B C 1
ATOM 3902 O O . LYS B 1 244 ? -34.218 45.692 -12.917 1.00 19.86 325 LYS B O 1
ATOM 3908 N N . GLY B 1 245 ? -33.768 44.306 -14.646 1.00 18.74 326 GLY B N 1
ATOM 3909 C CA . GLY B 1 245 ? -35.144 43.828 -14.824 1.00 20.46 326 GLY B CA 1
ATOM 3910 C C . GLY B 1 245 ? -35.386 43.512 -16.291 1.00 20.16 326 GLY B C 1
ATOM 3911 O O . GLY B 1 245 ? -34.489 43.664 -17.131 1.00 18.99 326 GLY B O 1
ATOM 3912 N N . TYR B 1 246 ? -36.601 43.079 -16.600 1.00 17.78 327 TYR B N 1
ATOM 3913 C CA . TYR B 1 246 ? -36.986 42.789 -17.967 1.00 19.32 327 TYR B CA 1
ATOM 3914 C C . TYR B 1 246 ? -38.210 43.598 -18.379 1.00 20.20 327 TYR B C 1
ATOM 3915 O O . TYR B 1 246 ? -39.256 43.531 -17.732 1.00 16.73 327 TYR B O 1
ATOM 3924 N N . ALA B 1 247 ? -38.073 44.371 -19.450 1.00 17.18 328 ALA B N 1
ATOM 3925 C CA . ALA B 1 247 ? -39.236 45.068 -20.004 1.00 16.10 328 ALA B CA 1
ATOM 3926 C C . ALA B 1 247 ? -40.154 44.039 -20.665 1.00 15.39 328 ALA B C 1
ATOM 3927 O O . ALA B 1 247 ? -39.695 43.170 -21.403 1.00 19.41 328 ALA B O 1
ATOM 3929 N N . GLN B 1 248 ? -41.448 44.135 -20.376 1.00 16.11 329 GLN B N 1
ATOM 3930 C CA . GLN B 1 248 ? -42.427 43.201 -20.919 1.00 16.36 329 GLN B CA 1
ATOM 3931 C C . GLN B 1 248 ? -43.094 43.854 -22.120 1.00 13.03 329 GLN B C 1
ATOM 3932 O O . GLN B 1 248 ? -43.634 44.955 -22.016 1.00 16.82 329 GLN B O 1
ATOM 3938 N N . ILE B 1 249 ? -43.032 43.175 -23.261 1.00 14.27 330 ILE B N 1
ATOM 3939 C CA . ILE B 1 249 ? -43.430 43.773 -24.537 1.00 15.35 330 ILE B CA 1
ATOM 3940 C C . ILE B 1 249 ? -44.413 42.891 -25.290 1.00 21.20 330 ILE B C 1
ATOM 3941 O O . ILE B 1 249 ? -44.193 41.688 -25.456 1.00 19.95 330 ILE B O 1
ATOM 3946 N N . LEU B 1 250 ? -45.508 43.502 -25.718 1.00 17.44 331 LEU B N 1
ATOM 3947 C CA . LEU B 1 250 ? -46.398 42.897 -26.692 1.00 14.62 331 LEU B CA 1
ATOM 3948 C C . LEU B 1 250 ? -46.280 43.758 -27.939 1.00 14.41 331 LEU B C 1
ATOM 3949 O O . LEU B 1 250 ? -46.441 44.978 -27.883 1.00 16.97 331 LEU B O 1
ATOM 3954 N N . MET B 1 251 ? -45.999 43.101 -29.055 1.00 16.79 332 MET B N 1
ATOM 3955 C CA . MET B 1 251 ? -45.721 43.745 -30.328 1.00 17.61 332 MET B CA 1
ATOM 3956 C C . MET B 1 251 ? -46.682 43.218 -31.386 1.00 18.47 332 MET B C 1
ATOM 3957 O O . MET B 1 251 ? -47.053 42.039 -31.375 1.00 17.45 332 MET B O 1
ATOM 3962 N N . GLU B 1 252 ? -47.088 44.102 -32.290 1.00 13.48 333 GLU B N 1
ATOM 3963 C CA . GLU B 1 252 ? -48.007 43.765 -33.372 1.00 14.48 333 GLU B CA 1
ATOM 3964 C C . GLU B 1 252 ? -47.349 44.057 -34.711 1.00 18.50 333 GLU B C 1
ATOM 3965 O O . GLU B 1 252 ? -46.800 45.140 -34.913 1.00 17.65 333 GLU B O 1
ATOM 3971 N N . ARG B 1 253 ? -47.388 43.079 -35.612 1.00 16.35 334 ARG B N 1
ATOM 3972 C CA . ARG B 1 253 ? -46.751 43.216 -36.915 1.00 19.69 334 ARG B CA 1
ATOM 3973 C C . ARG B 1 253 ? -47.654 42.866 -38.095 1.00 17.28 334 ARG B C 1
ATOM 3974 O O . ARG B 1 253 ? -48.576 42.040 -37.985 1.00 19.25 334 ARG B O 1
ATOM 3982 N N . THR B 1 254 ? -47.372 43.509 -39.226 1.00 16.42 335 THR B N 1
ATOM 3983 C CA . THR B 1 254 ? -47.922 43.102 -40.509 1.00 20.83 335 THR B CA 1
ATOM 3984 C C . THR B 1 254 ? -47.258 41.780 -40.889 1.00 34.80 335 THR B C 1
ATOM 3985 O O . THR B 1 254 ? -47.753 40.707 -40.538 1.00 37.13 335 THR B O 1
#

Sequence (503 aa):
QEQTTKSRDDVVNSFQIPLRDGVRELLPEDASRNRASIKSPVDIWIGGENMTALNGIVDGGRKFEAGQEFQINTFGSVNYWVSDEEIRVFKEYSARAKYAQNEGRTALEANNVPFFDIDVPPELDGVPFSLKARVRHKSKGVDGLGDYTSSISVKPAFYITEGDETTDTLIKYTSYGSTGSSHSGYDFDDNTLDVMVTLSAGVHRVFPVETELDYDAVQEVQHDWYDESFTTFIEVYSDDPLLTVKGYAQILMERTEQTTKSRDVVNSFQIPLRDGVRELLPEDASRNRASIKSPVDIWIGGENMTALNGIVDGGRKFEAGQEFQINTFGSVNYWVSDEEIRVFKEYSARAKYAQNEGRTALEANNVPFFDIDVPPELDGVPFSLKARVRHKSKGVDGLGDYTSSISVKPAFYITEGDETTDTLIKYTSYGSTGSHSGYDFDDNTLDVMVTLSAGVHRVFPVETELDYDAVQEVQHDWYDESFTTFIEVYSDDPLLTVKGYAQILMERT